Protein AF-0000000068949045 (afdb_homodimer)

Secondary structure (DSSP, 8-state):
-EEEEE--SHHHHHHHHHHHHTT--EEEEESSPPPHHHHTT--EEE--TT-HHHHHHHHHHTTEEEEEE-----HHHHHH-HHHHHIIIIIHHHHHHHHHHHHT-SEEEEEEEGGGGGGGGGGS-SS-B-TT-EEETTTTS-SSHHHHHHHHHHHHHHHHHHHH---EEEEEE-EEE--STTGGGSHHHHHHHHHHHHHHH-PPEE---GGG--SS-B-EEEHHHHHHHHHHHHH-S---S-EEEES-S--B-HHHHHHHHHHH-TT--EE-----SS-GGG-SS---SPBP-HHIIIII-------HHHHHHHHHHT-/-EEEEE--SHHHHHHHHHHHHTT--EEEEESSPPPHHHHTT--EEE--TT-HHHHHHHHHHTTEEEEEE-----HHHHHH-HHHHHIIIIIHHHHHHHHHHHHT-SEEEEEEEGGGGGGGGGGS-SS-B-TT-EEETTTTS-SSHHHHHHHHHHHHHHHHHHHH---EEEEEE-EEE--STTGGGSHHHHHHHHHHHHHHH-PPEE---GGG--SS-B-EEEHHHHHHHHHHHHH-S---S-EEEES-S--B-HHHHHHHHHHH-TT--EE-----SS-GGG-SS---SPBP-HHIIIII-------HHHHHHHHHHT-

Radius of gyration: 26.05 Å; Cα contacts (8 Å, |Δi|>4): 1440; chains: 2; bounding box: 50×79×57 Å

pLDDT: mean 96.78, std 3.3, range [78.75, 99.0]

Foldseek 3Di:
DEEEEEDLFLLSQLLQVVCVVVVGHYEYEECDDDDCVSNPPHHYDYDQLLDLVRVLVVCVVVVHQEYEYPDADDQLVCVVPVVVRLSRLQSSLVSVLVSCLVVVRPEYEYEAAPLLCLLAQVVDALDAAEPPHDDDPPSSGRPGSRSVSRVNSVVSQVVSCVPRVRHAAYEHEFAEEDDDPRQCSGLQPVLLVQQLVCLVVVPEREPQDQQNFFPDKGFYAYSSLSSVLSVLSVPFPPLPVRYFYRTQQDIDHPVRLSVLLCVVRVSHHYPNDDHDCHGHRPRRHHHSGHHDGVSSCVGSNGHGDADSNRSSVVNSVVD/DEEEEEDLFLLSQLLQVVCVVVVGHYEYEECDDDDCVSNPPHHYDYDQLLPLVRVLVVCVVVVHQEYEYPDADDQLVCVVPVVVRLSRLQSSLVSVLVSCLVVVRPEYEYEAAPLLCLLAQVVDALDAAEPPHDDDPPSSGRPGSRSVSRVNSVVSQVVSCVPRVRHAAYEHEFAEEDDDPRQCSGLQPVLLVQQLVCLVPVPEREPQDQQNFFPDKGFYAYSSLSSVLSVLSVPFPPLPVRYFYRTQQDIDHPVRLSVLLCVVRVSHHYPNDDHDCHGHRPRRHHHSGHHDGVSSCVGSNGHGDADSNRRSNVNSVVD

Nearest PDB structures (foldseek):
  7eps-assembly2_C  TM=8.590E-01  e=3.446E-23  synthetic construct
  3wmx-assembly2_D  TM=8.609E-01  e=2.380E-22  Cupriavidus necator H16
  3wmx-assembly2_B  TM=8.218E-01  e=4.354E-22  Cupriavidus necator H16
  4yrb-assembly2_C  TM=9.012E-01  e=2.191E-19  Mus musculus
  2yy7-assembly1_B  TM=8.126E-01  e=4.321E-21  Flavobacterium frigidimaris

InterPro domains:
  IPR001509 NAD-dependent epimerase/dehydratase [PF01370] (3-247)
  IPR036291 NAD(P)-binding domain superfamily [SSF51735] (1-316)

Sequence (638 aa):
MTILVTGAGLIGRLTAAQLLAQGEPVLLADVRRPDSAELGALPLALCDVTDYDALSRLVDEHGVTAIVHTAALLSTAIRKDPLAGIRVNTMGTANVLELARQRKLSRVVIASSTTVMYSAFPSLPATPIAEDFPLRVLSERPGSIYAATKLAGEHLALAYASLYDVDAVVLRYGAVLGAGRDAVTSVPGRLLATLLEAGRTGVPARLDDPILLWNGREEFIDARDCAIANIAALTAPAPRQRVYNIATGEWFSVEAFIDVVRQCYPALQTTDLRLPEGGFAGFPHVRPASSDVSAAHREIGFKASYSLLETTRHFAAMLMTILVTGAGLIGRLTAAQLLAQGEPVLLADVRRPDSAELGALPLALCDVTDYDALSRLVDEHGVTAIVHTAALLSTAIRKDPLAGIRVNTMGTANVLELARQRKLSRVVIASSTTVMYSAFPSLPATPIAEDFPLRVLSERPGSIYAATKLAGEHLALAYASLYDVDAVVLRYGAVLGAGRDAVTSVPGRLLATLLEAGRTGVPARLDDPILLWNGREEFIDARDCAIANIAALTAPAPRQRVYNIATGEWFSVEAFIDVVRQCYPALQTTDLRLPEGGFAGFPHVRPASSDVSAAHREIGFKASYSLLETTRHFAAML

Organism: Cupriavidus necator (strain ATCC 17699 / DSM 428 / KCTC 22496 / NCIMB 10442 / H16 / Stanier 337) (NCBI:txid381666)

Solvent-accessible surface area (backbone atoms only — not comparable to full-atom values): 32305 Å² total; per-residue (Å²): 111,20,37,35,28,31,19,60,48,64,49,28,44,49,32,46,51,53,38,46,74,72,70,42,51,56,37,31,27,16,76,64,79,62,56,65,84,77,45,61,88,61,49,73,43,82,41,48,54,66,37,53,68,61,46,49,51,51,38,63,77,56,44,48,38,32,37,40,42,54,50,60,54,50,60,63,56,21,74,77,36,52,66,60,24,47,43,37,31,34,45,18,43,48,37,53,52,51,47,32,52,76,68,61,34,74,30,36,40,37,65,39,42,49,57,53,50,49,43,29,23,85,79,48,66,76,47,61,43,50,74,58,41,68,36,32,64,56,89,29,34,41,83,36,68,51,25,37,28,38,46,42,36,52,42,49,43,53,30,42,27,73,77,66,67,34,47,48,35,38,38,22,35,37,44,48,36,54,63,61,84,62,22,51,61,38,58,50,8,36,42,52,48,46,50,47,49,10,32,74,69,60,46,56,26,75,43,72,55,46,44,67,31,32,25,64,39,48,49,52,26,39,37,66,40,54,19,50,42,52,53,29,54,65,65,31,89,65,53,80,82,33,57,29,41,44,45,66,55,52,65,37,33,60,65,55,49,51,52,47,50,27,73,78,22,76,73,47,43,75,39,66,78,59,72,40,90,17,8,58,69,60,36,74,45,42,54,53,51,34,54,36,41,60,64,24,36,73,39,30,68,36,73,63,81,61,50,72,54,55,44,48,52,55,47,57,71,74,107,110,19,38,35,26,31,19,62,48,62,49,27,43,48,31,45,52,53,37,45,73,72,70,42,53,54,37,33,26,16,78,64,79,63,56,66,86,76,44,61,88,59,50,74,42,81,41,48,55,66,37,52,69,62,46,51,50,52,38,63,76,56,46,45,37,31,38,40,42,53,50,61,55,50,60,63,54,22,75,75,36,52,67,60,24,47,43,38,29,34,45,19,43,48,36,52,52,51,48,32,52,75,66,61,34,74,29,36,38,37,65,39,42,49,56,52,50,50,44,27,25,86,78,48,67,77,47,60,43,52,74,60,40,68,37,32,62,55,90,29,33,40,82,38,67,52,24,37,27,40,45,42,36,50,42,48,43,53,30,41,27,71,76,64,66,32,48,47,35,37,37,22,36,38,44,48,36,54,64,62,83,59,21,51,60,38,57,50,7,35,42,52,49,46,50,49,50,12,32,74,70,61,47,57,25,76,43,71,55,47,43,66,30,31,26,65,40,48,48,53,25,40,37,66,42,55,18,50,42,53,54,29,55,66,66,32,87,64,53,81,81,32,57,31,43,46,45,66,55,52,63,36,34,59,65,55,50,51,51,46,49,28,74,79,20,76,74,47,42,74,40,65,77,59,72,39,90,17,7,58,68,60,36,76,46,44,52,53,51,36,55,36,40,61,61,24,35,72,39,32,68,37,71,62,80,59,51,72,54,55,44,47,53,54,47,57,72,73,106

Structure (mmCIF, N/CA/C/O backbone):
data_AF-0000000068949045-model_v1
#
loop_
_entity.id
_entity.type
_entity.pdbx_description
1 polymer 'NAD(P)-dependent oxidoreductase'
#
loop_
_atom_site.group_PDB
_atom_site.id
_atom_site.type_symbol
_atom_site.label_atom_id
_atom_site.label_alt_id
_atom_site.label_comp_id
_atom_site.label_asym_id
_atom_site.label_entity_id
_atom_site.label_seq_id
_atom_site.pdbx_PDB_ins_code
_atom_site.Cartn_x
_atom_site.Cartn_y
_atom_site.Cartn_z
_atom_site.occupancy
_atom_site.B_iso_or_equiv
_atom_site.auth_seq_id
_atom_site.auth_comp_id
_atom_site.auth_asym_id
_atom_site.auth_atom_id
_atom_site.pdbx_PDB_model_num
ATOM 1 N N . MET A 1 1 ? 22.25 23.25 -8.688 1 87.56 1 MET A N 1
ATOM 2 C CA . MET A 1 1 ? 21.641 22.156 -7.926 1 87.56 1 MET A CA 1
ATOM 3 C C . MET A 1 1 ? 20.328 22.625 -7.289 1 87.56 1 MET A C 1
ATOM 5 O O . MET A 1 1 ? 20.297 23.656 -6.625 1 87.56 1 MET A O 1
ATOM 9 N N . THR A 1 2 ? 19.25 22.156 -7.68 1 97.62 2 THR A N 1
ATOM 10 C CA . THR A 1 2 ? 17.922 22.625 -7.293 1 97.62 2 THR A CA 1
ATOM 11 C C . THR A 1 2 ? 17.203 21.578 -6.457 1 97.62 2 THR A C 1
ATOM 13 O O . THR A 1 2 ? 17.281 20.391 -6.742 1 97.62 2 THR A O 1
ATOM 16 N N . ILE A 1 3 ? 16.625 22.062 -5.371 1 98.81 3 ILE A N 1
ATOM 17 C CA . ILE A 1 3 ? 15.719 21.203 -4.602 1 98.81 3 ILE A CA 1
ATOM 18 C C . ILE A 1 3 ? 14.289 21.375 -5.117 1 98.81 3 ILE A C 1
ATOM 20 O O . ILE A 1 3 ? 13.758 22.484 -5.145 1 98.81 3 ILE A O 1
ATOM 24 N N . LEU A 1 4 ? 13.742 20.281 -5.605 1 98.94 4 LEU A N 1
ATOM 25 C CA . LEU A 1 4 ? 12.352 20.297 -6.051 1 98.94 4 LEU A CA 1
ATOM 26 C C . LEU A 1 4 ? 11.406 19.969 -4.898 1 98.94 4 LEU A C 1
ATOM 28 O O . LEU A 1 4 ? 11.609 18.969 -4.195 1 98.94 4 LEU A O 1
ATOM 32 N N . VAL A 1 5 ? 10.422 20.781 -4.648 1 98.94 5 VAL A N 1
ATOM 33 C CA . VAL A 1 5 ? 9.336 20.516 -3.709 1 98.94 5 VAL A CA 1
ATOM 34 C C . VAL A 1 5 ? 8.031 20.297 -4.473 1 98.94 5 VAL A C 1
ATOM 36 O O . VAL A 1 5 ? 7.516 21.219 -5.109 1 98.94 5 VAL A O 1
ATOM 39 N N . THR A 1 6 ? 7.543 19.078 -4.43 1 98.94 6 THR A N 1
ATOM 40 C CA . THR A 1 6 ? 6.266 18.844 -5.094 1 98.94 6 THR A CA 1
ATOM 41 C C . THR A 1 6 ? 5.102 19.156 -4.16 1 98.94 6 THR A C 1
ATOM 43 O O . THR A 1 6 ? 5.172 18.875 -2.961 1 98.94 6 THR A O 1
ATOM 46 N N . GLY A 1 7 ? 4 19.688 -4.676 1 98.19 7 GLY A N 1
ATOM 47 C CA . GLY A 1 7 ? 2.895 20.203 -3.887 1 98.19 7 GLY A CA 1
ATOM 48 C C . GLY A 1 7 ? 3.119 21.609 -3.391 1 98.19 7 GLY A C 1
ATOM 49 O O . GLY A 1 7 ? 4.02 21.859 -2.584 1 98.19 7 GLY A O 1
ATOM 50 N N . ALA A 1 8 ? 2.332 22.531 -3.9 1 97.5 8 ALA A N 1
ATOM 51 C CA . ALA A 1 8 ? 2.428 23.922 -3.455 1 97.5 8 ALA A CA 1
ATOM 52 C C . ALA A 1 8 ? 1.325 24.25 -2.453 1 97.5 8 ALA A C 1
ATOM 54 O O . ALA A 1 8 ? 0.764 25.344 -2.48 1 97.5 8 ALA A O 1
ATOM 55 N N . GLY A 1 9 ? 0.975 23.203 -1.681 1 95.19 9 GLY A N 1
ATOM 56 C CA . GLY A 1 9 ? 0.13 23.438 -0.521 1 95.19 9 GLY A CA 1
ATOM 57 C C . GLY A 1 9 ? 0.872 24.078 0.64 1 95.19 9 GLY A C 1
ATOM 58 O O . GLY A 1 9 ? 1.981 24.578 0.469 1 95.19 9 GLY A O 1
ATOM 59 N N . LEU A 1 10 ? 0.299 24.047 1.796 1 94.25 10 LEU A N 1
ATOM 60 C CA . LEU A 1 10 ? 0.798 24.734 2.982 1 94.25 10 LEU A CA 1
ATOM 61 C C . LEU A 1 10 ? 2.217 24.281 3.316 1 94.25 10 LEU A C 1
ATOM 63 O O . LEU A 1 10 ? 3.133 25.109 3.395 1 94.25 10 LEU A O 1
ATOM 67 N N . ILE A 1 11 ? 2.428 22.969 3.473 1 97.44 11 ILE A N 1
ATOM 68 C CA . ILE A 1 11 ? 3.717 22.438 3.91 1 97.44 11 ILE A CA 1
ATOM 69 C C . ILE A 1 11 ? 4.758 22.641 2.812 1 97.44 11 ILE A C 1
ATOM 71 O O . ILE A 1 11 ? 5.91 22.984 3.094 1 97.44 11 ILE A O 1
ATOM 75 N N . GLY A 1 12 ? 4.355 22.438 1.539 1 98 12 GLY A N 1
ATOM 76 C CA . GLY A 1 12 ? 5.27 22.656 0.431 1 98 12 GLY A CA 1
ATOM 77 C C . GLY A 1 12 ? 5.762 24.094 0.331 1 98 12 GLY A C 1
ATOM 78 O O . GLY A 1 12 ? 6.965 24.328 0.187 1 98 12 GLY A O 1
ATOM 79 N N . ARG A 1 13 ? 4.898 25.031 0.433 1 97.38 13 ARG A N 1
ATOM 80 C CA . ARG A 1 13 ? 5.266 26.438 0.338 1 97.38 13 ARG A CA 1
ATOM 81 C C . ARG A 1 13 ? 6.145 26.859 1.513 1 97.38 13 ARG A C 1
ATOM 83 O O . ARG A 1 13 ? 7.113 27.594 1.337 1 97.38 13 ARG A O 1
ATOM 90 N N . LEU A 1 14 ? 5.797 26.375 2.697 1 96.88 14 LEU A N 1
ATOM 91 C CA . LEU A 1 14 ? 6.602 26.703 3.871 1 96.88 14 LEU A CA 1
ATOM 92 C C . LEU A 1 14 ? 8.008 26.125 3.746 1 96.88 14 LEU A C 1
ATOM 94 O O . LEU A 1 14 ? 8.984 26.766 4.129 1 96.88 14 LEU A O 1
ATOM 98 N N . THR A 1 15 ? 8.109 24.891 3.223 1 98.62 15 THR A N 1
ATOM 99 C CA . THR A 1 15 ? 9.406 24.25 3.004 1 98.62 15 THR A CA 1
ATOM 100 C C . THR A 1 15 ? 10.234 25.031 1.99 1 98.62 15 THR A C 1
ATOM 102 O O . THR A 1 15 ? 11.398 25.328 2.236 1 98.62 15 THR A O 1
ATOM 105 N N . ALA A 1 16 ? 9.594 25.406 0.881 1 98.69 16 ALA A N 1
ATOM 106 C CA . ALA A 1 16 ? 10.273 26.156 -0.175 1 98.69 16 ALA A CA 1
ATOM 107 C C . ALA A 1 16 ? 10.727 27.531 0.324 1 98.69 16 ALA A C 1
ATOM 109 O O . ALA A 1 16 ? 11.828 27.984 0.005 1 98.69 16 ALA A O 1
ATOM 110 N N . ALA A 1 17 ? 9.891 28.203 1.064 1 97.69 17 ALA A N 1
ATOM 111 C CA . ALA A 1 17 ? 10.219 29.531 1.594 1 97.69 17 ALA A CA 1
ATOM 112 C C . ALA A 1 17 ? 11.438 29.469 2.508 1 97.69 17 ALA A C 1
ATOM 114 O O . ALA A 1 17 ? 12.305 30.344 2.459 1 97.69 17 ALA A O 1
ATOM 115 N N . GLN A 1 18 ? 11.438 28.453 3.342 1 97.38 18 GLN A N 1
ATOM 116 C CA . GLN A 1 18 ? 12.562 28.297 4.258 1 97.38 18 GLN A CA 1
ATOM 117 C C . GLN A 1 18 ? 13.852 28.016 3.496 1 97.38 18 GLN A C 1
ATOM 119 O O . GLN A 1 18 ? 14.914 28.531 3.844 1 97.38 18 GLN A O 1
ATOM 124 N N . LEU A 1 19 ? 13.805 27.172 2.49 1 98.12 19 LEU A N 1
ATOM 125 C CA . LEU A 1 19 ? 14.961 26.875 1.656 1 98.12 19 LEU A CA 1
ATOM 126 C C . LEU A 1 19 ? 15.469 28.125 0.957 1 98.12 19 LEU A C 1
ATOM 128 O O . LEU A 1 19 ? 16.672 28.406 0.945 1 98.12 19 LEU A O 1
ATOM 132 N N . LEU A 1 20 ? 14.562 28.844 0.423 1 97.38 20 LEU A N 1
ATOM 133 C CA . LEU A 1 20 ? 14.906 30.094 -0.262 1 97.38 20 LEU A CA 1
ATOM 134 C C . LEU A 1 20 ? 15.594 31.062 0.691 1 97.38 20 LEU A C 1
ATOM 136 O O . LEU A 1 20 ? 16.578 31.719 0.322 1 97.38 20 LEU A O 1
ATOM 140 N N . ALA A 1 21 ? 15.078 31.141 1.896 1 96.69 21 ALA A N 1
ATOM 141 C CA . ALA A 1 21 ? 15.641 32.031 2.914 1 96.69 21 ALA A CA 1
ATOM 142 C C . ALA A 1 21 ? 17.062 31.625 3.273 1 96.69 21 ALA A C 1
ATOM 144 O O . ALA A 1 21 ? 17.891 32.469 3.662 1 96.69 21 ALA A O 1
ATOM 145 N N . GLN A 1 22 ? 17.391 30.359 3.104 1 96.12 22 GLN A N 1
ATOM 146 C CA . GLN A 1 22 ? 18.719 29.844 3.396 1 96.12 22 GLN A CA 1
ATOM 147 C C . GLN A 1 22 ? 19.625 29.953 2.186 1 96.12 22 GLN A C 1
ATOM 149 O O . GLN A 1 22 ? 20.781 29.516 2.229 1 96.12 22 GLN A O 1
ATOM 154 N N . GLY A 1 23 ? 19.141 30.453 1.109 1 96.44 23 GLY A N 1
ATOM 155 C CA . GLY A 1 23 ? 19.938 30.656 -0.09 1 96.44 23 GLY A CA 1
ATOM 156 C C . GLY A 1 23 ? 20.031 29.422 -0.963 1 96.44 23 GLY A C 1
ATOM 157 O O . GLY A 1 23 ? 20.891 29.344 -1.845 1 96.44 23 GLY A O 1
ATOM 158 N N . GLU A 1 24 ? 19.172 28.438 -0.69 1 96.62 24 GLU A N 1
ATOM 159 C CA . GLU A 1 24 ? 19.172 27.219 -1.483 1 96.62 24 GLU A CA 1
ATOM 160 C C . GLU A 1 24 ? 18.312 27.359 -2.738 1 96.62 24 GLU A C 1
ATOM 162 O O . GLU A 1 24 ? 17.203 27.906 -2.678 1 96.62 24 GLU A O 1
ATOM 167 N N . PRO A 1 25 ? 18.828 26.984 -3.885 1 97.69 25 PRO A N 1
ATOM 168 C CA . PRO A 1 25 ? 17.969 26.953 -5.066 1 97.69 25 PRO A CA 1
ATOM 169 C C . PRO A 1 25 ? 16.781 26 -4.906 1 97.69 25 PRO A C 1
ATOM 171 O O . PRO A 1 25 ? 16.969 24.828 -4.57 1 97.69 25 PRO A O 1
ATOM 174 N N . VAL A 1 26 ? 15.57 26.516 -5.09 1 98.5 26 VAL A N 1
ATOM 175 C CA . VAL A 1 26 ? 14.367 25.719 -4.852 1 98.5 26 VAL A CA 1
ATOM 176 C C . VAL A 1 26 ? 13.352 25.969 -5.961 1 98.5 26 VAL A C 1
ATOM 178 O O . VAL A 1 26 ? 13.328 27.047 -6.555 1 98.5 26 VAL A O 1
ATOM 181 N N . LEU A 1 27 ? 12.578 24.953 -6.297 1 98.75 27 LEU A N 1
ATOM 182 C CA . LEU A 1 27 ? 11.484 25 -7.258 1 98.75 27 LEU A CA 1
ATOM 183 C C . LEU A 1 27 ? 10.266 24.25 -6.734 1 98.75 27 LEU A C 1
ATOM 185 O O . LEU A 1 27 ? 10.367 23.078 -6.348 1 98.75 27 LEU A O 1
ATOM 189 N N . LEU A 1 28 ? 9.125 24.953 -6.715 1 98.62 28 LEU A N 1
ATOM 190 C CA . LEU A 1 28 ? 7.859 24.297 -6.418 1 98.62 28 LEU A CA 1
ATOM 191 C C . LEU A 1 28 ? 7.254 23.688 -7.676 1 98.62 28 LEU A C 1
ATOM 193 O O . LEU A 1 28 ? 7.41 24.234 -8.773 1 98.62 28 LEU A O 1
ATOM 197 N N . ALA A 1 29 ? 6.582 22.562 -7.543 1 98.81 29 ALA A N 1
ATOM 198 C CA . ALA A 1 29 ? 5.793 21.969 -8.625 1 98.81 29 ALA A CA 1
ATOM 199 C C . ALA A 1 29 ? 4.387 21.625 -8.148 1 98.81 29 ALA A C 1
ATOM 201 O O . ALA A 1 29 ? 4.219 21.016 -7.086 1 98.81 29 ALA A O 1
ATOM 202 N N . ASP A 1 30 ? 3.402 22 -8.883 1 98.44 30 ASP A N 1
ATOM 203 C CA . ASP A 1 30 ? 2.006 21.719 -8.57 1 98.44 30 ASP A CA 1
ATOM 204 C C . ASP A 1 30 ? 1.147 21.719 -9.828 1 98.44 30 ASP A C 1
ATOM 206 O O . ASP A 1 30 ? 1.558 22.25 -10.867 1 98.44 30 ASP A O 1
ATOM 210 N N . VAL A 1 31 ? 0.001 21.078 -9.727 1 98.06 31 VAL A N 1
ATOM 211 C CA . VAL A 1 31 ? -0.915 21.031 -10.859 1 98.06 31 VAL A CA 1
ATOM 212 C C . VAL A 1 31 ? -1.633 22.375 -11 1 98.06 31 VAL A C 1
ATOM 214 O O . VAL A 1 31 ? -2.135 22.703 -12.07 1 98.06 31 VAL A O 1
ATOM 217 N N . ARG A 1 32 ? -1.667 23.141 -9.914 1 95.44 32 ARG A N 1
ATOM 218 C CA . ARG A 1 32 ? -2.312 24.438 -9.898 1 95.44 32 ARG A CA 1
ATOM 219 C C . ARG A 1 32 ? -1.367 25.516 -9.359 1 95.44 32 ARG A C 1
ATOM 221 O O . ARG A 1 32 ? -0.473 25.219 -8.562 1 95.44 32 ARG A O 1
ATOM 228 N N . ARG A 1 33 ? -1.562 26.688 -9.742 1 93.88 33 ARG A N 1
ATOM 229 C CA . ARG A 1 33 ? -0.833 27.844 -9.203 1 93.88 33 ARG A CA 1
ATOM 230 C C . ARG A 1 33 ? -1.588 28.469 -8.039 1 93.88 33 ARG A C 1
ATOM 232 O O . ARG A 1 33 ? -2.727 28.922 -8.203 1 93.88 33 ARG A O 1
ATOM 239 N N . PRO A 1 34 ? -0.942 28.422 -6.867 1 92.44 34 PRO A N 1
ATOM 240 C CA . PRO A 1 34 ? -1.596 29.125 -5.762 1 92.44 34 PRO A CA 1
ATOM 241 C C . PRO A 1 34 ? -1.806 30.609 -6.051 1 92.44 34 PRO A C 1
ATOM 243 O O . PRO A 1 34 ? -1.223 31.156 -6.996 1 92.44 34 PRO A O 1
ATOM 246 N N . ASP A 1 35 ? -2.662 31.234 -5.254 1 91.19 35 ASP A N 1
ATOM 247 C CA . ASP A 1 35 ? -2.857 32.688 -5.379 1 91.19 35 ASP A CA 1
ATOM 248 C C . ASP A 1 35 ? -1.551 33.438 -5.145 1 91.19 35 ASP A C 1
ATOM 250 O O . ASP A 1 35 ? -0.704 33 -4.363 1 91.19 35 ASP A O 1
ATOM 254 N N . SER A 1 36 ? -1.462 34.562 -5.777 1 90.69 36 SER A N 1
ATOM 255 C CA . SER A 1 36 ? -0.237 35.344 -5.742 1 90.69 36 SER A CA 1
ATOM 256 C C . SER A 1 36 ? 0.16 35.688 -4.309 1 90.69 36 SER A C 1
ATOM 258 O O . SER A 1 36 ? 1.348 35.75 -3.982 1 90.69 36 SER A O 1
ATOM 260 N N . ALA A 1 37 ? -0.776 35.906 -3.504 1 87.62 37 ALA A N 1
ATOM 261 C CA . ALA A 1 37 ? -0.505 36.281 -2.117 1 87.62 37 ALA A CA 1
ATOM 262 C C . ALA A 1 37 ? 0.126 35.125 -1.354 1 87.62 37 ALA A C 1
ATOM 264 O O . ALA A 1 37 ? 0.992 35.344 -0.5 1 87.62 37 ALA A O 1
ATOM 265 N N . GLU A 1 38 ? -0.244 33.938 -1.687 1 88 38 GLU A N 1
ATOM 266 C CA . GLU A 1 38 ? 0.274 32.719 -1.03 1 88 38 GLU A CA 1
ATOM 267 C C . GLU A 1 38 ? 1.616 32.312 -1.624 1 88 38 GLU A C 1
ATOM 269 O O . GLU A 1 38 ? 2.518 31.891 -0.897 1 88 38 GLU A O 1
ATOM 274 N N . LEU A 1 39 ? 1.709 32.438 -2.889 1 93.31 39 LEU A N 1
ATOM 275 C CA . LEU A 1 39 ? 2.908 32 -3.594 1 93.31 39 LEU A CA 1
ATOM 276 C C . LEU A 1 39 ? 4.062 32.969 -3.357 1 93.31 39 LEU A C 1
ATOM 278 O O . LEU A 1 39 ? 5.215 32.531 -3.242 1 93.31 39 LEU A O 1
ATOM 282 N N . GLY A 1 40 ? 3.783 34.219 -3.373 1 93.12 40 GLY A N 1
ATOM 283 C CA . GLY A 1 40 ? 4.828 35.219 -3.236 1 93.12 40 GLY A CA 1
ATOM 284 C C . GLY A 1 40 ? 5.883 35.156 -4.32 1 93.12 40 GLY A C 1
ATOM 285 O O . GLY A 1 40 ? 5.559 35.094 -5.508 1 93.12 40 GLY A O 1
ATOM 286 N N . ALA A 1 41 ? 7.18 35.125 -3.887 1 94.19 41 ALA A N 1
ATOM 287 C CA . ALA A 1 41 ? 8.297 35.125 -4.824 1 94.19 41 ALA A CA 1
ATOM 288 C C . ALA A 1 41 ? 8.789 33.719 -5.102 1 94.19 41 ALA A C 1
ATOM 290 O O . ALA A 1 41 ? 9.797 33.531 -5.789 1 94.19 41 ALA A O 1
ATOM 291 N N . LEU A 1 42 ? 8.125 32.719 -4.625 1 97.38 42 LEU A N 1
ATOM 292 C CA . LEU A 1 42 ? 8.578 31.344 -4.773 1 97.38 42 LEU A CA 1
ATOM 293 C C . LEU A 1 42 ? 8.477 30.891 -6.227 1 97.38 42 LEU A C 1
ATOM 295 O O . LEU A 1 42 ? 7.457 31.109 -6.883 1 97.38 42 LEU A O 1
ATOM 299 N N . PRO A 1 43 ? 9.516 30.359 -6.762 1 97.69 43 PRO A N 1
ATOM 300 C CA . PRO A 1 43 ? 9.438 29.812 -8.117 1 97.69 43 PRO A CA 1
ATOM 301 C C . PRO A 1 43 ? 8.531 28.578 -8.211 1 97.69 43 PRO A C 1
ATOM 303 O O . PRO A 1 43 ? 8.586 27.719 -7.34 1 97.69 43 PRO A O 1
ATOM 306 N N . LEU A 1 44 ? 7.68 28.562 -9.258 1 98.19 44 LEU A N 1
ATOM 307 C CA . LEU A 1 44 ? 6.719 27.484 -9.406 1 98.19 44 LEU A CA 1
ATOM 308 C C . LEU A 1 44 ? 6.664 27 -10.852 1 98.19 44 LEU A C 1
ATOM 310 O O . LEU A 1 44 ? 6.656 27.812 -11.781 1 98.19 44 LEU A O 1
ATOM 314 N N . ALA A 1 45 ? 6.676 25.703 -11.016 1 98.44 45 ALA A N 1
ATOM 315 C CA . ALA A 1 45 ? 6.383 25.062 -12.289 1 98.44 45 ALA A CA 1
ATOM 316 C C . ALA A 1 45 ? 5.082 24.266 -12.219 1 98.44 45 ALA A C 1
ATOM 318 O O . ALA A 1 45 ? 4.809 23.594 -11.211 1 98.44 45 ALA A O 1
ATOM 319 N N . LEU A 1 46 ? 4.316 24.391 -13.234 1 98.5 46 LEU A N 1
ATOM 320 C CA . LEU A 1 46 ? 3.125 23.547 -13.328 1 98.5 46 LEU A CA 1
ATOM 321 C C . LEU A 1 46 ? 3.49 22.125 -13.75 1 98.5 46 LEU A C 1
ATOM 323 O O . LEU A 1 46 ? 4.062 21.922 -14.82 1 98.5 46 LEU A O 1
ATOM 327 N N . CYS A 1 47 ? 3.133 21.156 -12.867 1 98.69 47 CYS A N 1
ATOM 328 C CA . CYS A 1 47 ? 3.488 19.766 -13.141 1 98.69 47 CYS A CA 1
ATOM 329 C C . CYS A 1 47 ? 2.611 18.812 -12.336 1 98.69 47 CYS A C 1
ATOM 331 O O . CYS A 1 47 ? 2.402 19.016 -11.141 1 98.69 47 CYS A O 1
ATOM 333 N N . ASP A 1 48 ? 2.064 17.859 -13.008 1 98.75 48 ASP A N 1
ATOM 334 C CA . ASP A 1 48 ? 1.346 16.766 -12.375 1 98.75 48 ASP A CA 1
ATOM 335 C C . ASP A 1 48 ? 2.297 15.625 -12.016 1 98.75 48 ASP A C 1
ATOM 337 O O . ASP A 1 48 ? 2.889 14.992 -12.898 1 98.75 48 ASP A O 1
ATOM 341 N N . VAL A 1 49 ? 2.396 15.32 -10.734 1 98.75 49 VAL A N 1
ATOM 342 C CA . VAL A 1 49 ? 3.367 14.328 -10.281 1 98.75 49 VAL A CA 1
ATOM 343 C C . VAL A 1 49 ? 2.99 12.953 -10.812 1 98.75 49 VAL A C 1
ATOM 345 O O . VAL A 1 49 ? 3.811 12.031 -10.812 1 98.75 49 VAL A O 1
ATOM 348 N N . THR A 1 50 ? 1.701 12.758 -11.289 1 98.62 50 THR A N 1
ATOM 349 C CA . THR A 1 50 ? 1.285 11.469 -11.828 1 98.62 50 THR A CA 1
ATOM 350 C C . THR A 1 50 ? 1.722 11.328 -13.281 1 98.62 50 THR A C 1
ATOM 352 O O . THR A 1 50 ? 1.566 10.258 -13.883 1 98.62 50 THR A O 1
ATOM 355 N N . ASP A 1 51 ? 2.234 12.391 -13.859 1 98.62 51 ASP A N 1
ATOM 356 C CA . ASP A 1 51 ? 2.814 12.375 -15.203 1 98.62 51 ASP A CA 1
ATOM 357 C C . ASP A 1 51 ? 4.328 12.195 -15.141 1 98.62 51 ASP A C 1
ATOM 359 O O . ASP A 1 51 ? 5.074 13.172 -15.07 1 98.62 51 ASP A O 1
ATOM 363 N N . TYR A 1 52 ? 4.762 11.008 -15.281 1 98.62 52 TYR A N 1
ATOM 364 C CA . TYR A 1 52 ? 6.172 10.68 -15.117 1 98.62 52 TYR A CA 1
ATOM 365 C C . TYR A 1 52 ? 7.035 11.445 -16.109 1 98.62 52 TYR A C 1
ATOM 367 O O . TYR A 1 52 ? 8.109 11.938 -15.758 1 98.62 52 TYR A O 1
ATOM 375 N N . ASP A 1 53 ? 6.613 11.523 -17.328 1 98.62 53 ASP A N 1
ATOM 376 C CA . ASP A 1 53 ? 7.402 12.18 -18.359 1 98.62 53 ASP A CA 1
ATOM 377 C C . ASP A 1 53 ? 7.555 13.672 -18.078 1 98.62 53 ASP A C 1
ATOM 379 O O . ASP A 1 53 ? 8.641 14.227 -18.234 1 98.62 53 ASP A O 1
ATOM 383 N N . ALA A 1 54 ? 6.484 14.305 -17.672 1 98.69 54 ALA A N 1
ATOM 384 C CA . ALA A 1 54 ? 6.539 15.727 -17.328 1 98.69 54 ALA A CA 1
ATOM 385 C C . ALA A 1 54 ? 7.457 15.969 -16.141 1 98.69 54 ALA A C 1
ATOM 387 O O . ALA A 1 54 ? 8.242 16.922 -16.141 1 98.69 54 ALA A O 1
ATOM 388 N N . LEU A 1 55 ? 7.336 15.109 -15.156 1 98.69 55 LEU A N 1
ATOM 389 C CA . LEU A 1 55 ? 8.164 15.227 -13.961 1 98.69 55 LEU A CA 1
ATOM 390 C C . LEU A 1 55 ? 9.641 15.023 -14.305 1 98.69 55 LEU A C 1
ATOM 392 O O . LEU A 1 55 ? 10.5 15.734 -13.789 1 98.69 55 LEU A O 1
ATOM 396 N N . SER A 1 56 ? 9.922 14.07 -15.141 1 98.56 56 SER A N 1
ATOM 397 C CA . SER A 1 56 ? 11.281 13.781 -15.594 1 98.56 56 SER A CA 1
ATOM 398 C C . SER A 1 56 ? 11.883 14.969 -16.328 1 98.56 56 SER A C 1
ATOM 400 O O . SER A 1 56 ? 13.039 15.336 -16.078 1 98.56 56 SER A O 1
ATOM 402 N N . ARG A 1 57 ? 11.117 15.547 -17.203 1 98.56 57 ARG A N 1
ATOM 403 C CA . ARG A 1 57 ? 11.578 16.719 -17.953 1 98.56 57 ARG A CA 1
ATOM 404 C C . ARG A 1 57 ? 11.898 17.875 -17 1 98.56 57 ARG A C 1
ATOM 406 O O . ARG A 1 57 ? 12.906 18.562 -17.156 1 98.56 57 ARG A O 1
ATOM 413 N N . LEU A 1 58 ? 11.047 18.062 -16.031 1 98.56 58 LEU A N 1
ATOM 414 C CA . LEU A 1 58 ? 11.227 19.125 -15.062 1 98.56 58 LEU A CA 1
ATOM 415 C C . LEU A 1 58 ? 12.531 18.938 -14.289 1 98.56 58 LEU A C 1
ATOM 417 O O . LEU A 1 58 ? 13.273 19.891 -14.078 1 98.56 58 LEU A O 1
ATOM 421 N N . VAL A 1 59 ? 12.828 17.734 -13.828 1 98.56 59 VAL A N 1
ATOM 422 C CA . VAL A 1 59 ? 14.016 17.391 -13.055 1 98.56 59 VAL A CA 1
ATOM 423 C C . VAL A 1 59 ? 15.266 17.656 -13.898 1 98.56 59 VAL A C 1
ATOM 425 O O . VAL A 1 59 ? 16.234 18.25 -13.414 1 98.56 59 VAL A O 1
ATOM 428 N N . ASP A 1 60 ? 15.211 17.281 -15.172 1 98.38 60 ASP A N 1
ATOM 429 C CA . ASP A 1 60 ? 16.359 17.453 -16.062 1 98.38 60 ASP A CA 1
ATOM 430 C C . ASP A 1 60 ? 16.578 18.938 -16.391 1 98.38 60 ASP A C 1
ATOM 432 O O . ASP A 1 60 ? 17.719 19.422 -16.344 1 98.38 60 ASP A O 1
ATOM 436 N N . GLU A 1 61 ? 15.562 19.625 -16.688 1 98.19 61 GLU A N 1
ATOM 437 C CA . GLU A 1 61 ? 15.641 21.031 -17.109 1 98.19 61 GLU A CA 1
ATOM 438 C C . GLU A 1 61 ? 16.188 21.922 -16 1 98.19 61 GLU A C 1
ATOM 440 O O . GLU A 1 61 ? 16.875 22.906 -16.266 1 98.19 61 GLU A O 1
ATOM 445 N N . HIS A 1 62 ? 15.938 21.578 -14.781 1 98.25 62 HIS A N 1
ATOM 446 C CA . HIS A 1 62 ? 16.297 22.469 -13.68 1 98.25 62 HIS A CA 1
ATOM 447 C C . HIS A 1 62 ? 17.469 21.922 -12.883 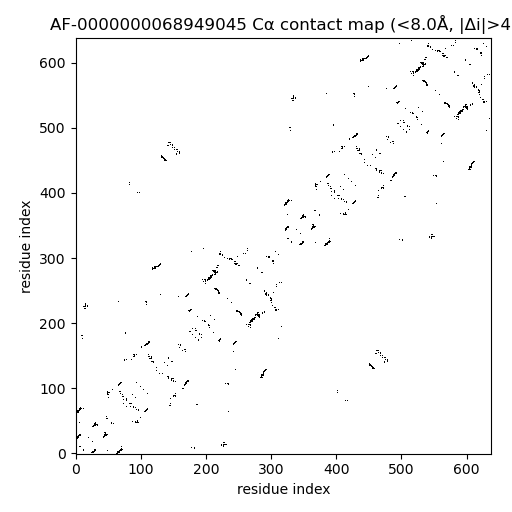1 98.25 62 HIS A C 1
ATOM 449 O O . HIS A 1 62 ? 17.828 22.484 -11.844 1 98.25 62 HIS A O 1
ATOM 455 N N . GLY A 1 63 ? 18 20.781 -13.312 1 98.19 63 GLY A N 1
ATOM 456 C CA . GLY A 1 63 ? 19.141 20.203 -12.609 1 98.19 63 GLY A CA 1
ATOM 457 C C . GLY A 1 63 ? 18.828 19.844 -11.172 1 98.19 63 GLY A C 1
ATOM 458 O O . GLY A 1 63 ? 19.578 20.188 -10.258 1 98.19 63 GLY A O 1
ATOM 459 N N . VAL A 1 64 ? 17.688 19.203 -10.93 1 98.69 64 VAL A N 1
ATOM 460 C CA . VAL A 1 64 ? 17.219 18.812 -9.594 1 98.69 64 VAL A CA 1
ATOM 461 C C . VAL A 1 64 ? 18.141 17.75 -9.016 1 98.69 64 VAL A C 1
ATOM 463 O O . VAL A 1 64 ? 18.469 16.766 -9.695 1 98.69 64 VAL A O 1
ATOM 466 N N . THR A 1 65 ? 18.5 17.938 -7.785 1 98.25 65 THR A N 1
ATOM 467 C CA . THR A 1 65 ? 19.406 16.969 -7.164 1 98.25 65 THR A CA 1
ATOM 468 C C . THR A 1 65 ? 18.734 16.297 -5.969 1 98.25 65 THR A C 1
ATOM 470 O O . THR A 1 65 ? 19.203 15.266 -5.484 1 98.25 65 THR A O 1
ATOM 473 N N . ALA A 1 66 ? 17.672 16.875 -5.426 1 98.75 66 ALA A N 1
ATOM 474 C CA . ALA A 1 66 ? 16.906 16.328 -4.312 1 98.75 66 ALA A CA 1
ATOM 475 C C . ALA A 1 66 ? 15.43 16.719 -4.418 1 98.75 66 ALA A C 1
ATOM 477 O O . ALA A 1 66 ? 15.094 17.719 -5.066 1 98.75 66 ALA A O 1
ATOM 478 N N . ILE A 1 67 ? 14.555 15.906 -3.859 1 98.94 67 ILE A N 1
ATOM 479 C CA . ILE A 1 67 ? 13.117 16.188 -3.926 1 98.94 67 ILE A CA 1
ATOM 480 C C . ILE A 1 67 ? 12.516 16.094 -2.527 1 98.94 67 ILE A C 1
ATOM 482 O O . ILE A 1 67 ? 12.82 15.18 -1.765 1 98.94 67 ILE A O 1
ATOM 486 N N . VAL A 1 68 ? 11.773 17.062 -2.131 1 98.94 68 VAL A N 1
ATOM 487 C CA . VAL A 1 68 ? 10.82 17 -1.03 1 98.94 68 VAL A CA 1
ATOM 488 C C . VAL A 1 68 ? 9.406 16.812 -1.583 1 98.94 68 VAL A C 1
ATOM 490 O O . VAL A 1 68 ? 8.844 17.719 -2.191 1 98.94 68 VAL A O 1
ATOM 493 N N . HIS A 1 69 ? 8.859 15.648 -1.344 1 99 69 HIS A N 1
ATOM 494 C CA . HIS A 1 69 ? 7.59 15.258 -1.947 1 99 69 HIS A CA 1
ATOM 495 C C . HIS A 1 69 ? 6.438 15.445 -0.968 1 99 69 HIS A C 1
ATOM 497 O O . HIS A 1 69 ? 6.121 14.539 -0.191 1 99 69 HIS A O 1
ATOM 503 N N . THR A 1 70 ? 5.715 16.562 -1.107 1 98.75 70 THR A N 1
ATOM 504 C CA . THR A 1 70 ? 4.574 16.828 -0.239 1 98.75 70 THR A CA 1
ATOM 505 C C . THR A 1 70 ? 3.268 16.781 -1.027 1 98.75 70 THR A C 1
ATOM 507 O O . THR A 1 70 ? 2.182 16.828 -0.446 1 98.75 70 THR A O 1
ATOM 510 N N . ALA A 1 71 ? 3.309 16.609 -2.336 1 98.69 71 ALA A N 1
ATOM 511 C CA . ALA A 1 71 ? 2.1 16.547 -3.152 1 98.69 71 ALA A CA 1
ATOM 512 C C . ALA A 1 71 ? 1.235 15.352 -2.744 1 98.69 71 ALA A C 1
ATOM 514 O O . ALA A 1 71 ? 1.716 14.219 -2.689 1 98.69 71 ALA A O 1
ATOM 515 N N . ALA A 1 72 ? 0.063 15.609 -2.439 1 98.12 72 ALA A N 1
ATOM 516 C CA . ALA A 1 72 ? -0.904 14.586 -2.068 1 98.12 72 ALA A CA 1
ATOM 517 C C . ALA A 1 72 ? -2.318 15.148 -2.02 1 98.12 72 ALA A C 1
ATOM 519 O O . ALA A 1 72 ? -2.504 16.359 -1.847 1 98.12 72 ALA A O 1
ATOM 520 N N . LEU A 1 73 ? -3.256 14.305 -2.271 1 97.44 73 LEU A N 1
ATOM 521 C CA . LEU A 1 73 ? -4.625 14.625 -1.892 1 97.44 73 LEU A CA 1
ATOM 522 C C . LEU A 1 73 ? -4.926 14.133 -0.479 1 97.44 73 LEU A C 1
ATOM 524 O O . LEU A 1 73 ? -4.527 13.031 -0.104 1 97.44 73 LEU A O 1
ATOM 528 N N . LEU A 1 74 ? -5.543 14.992 0.284 1 94.81 74 LEU A N 1
ATOM 529 C CA . LEU A 1 74 ? -5.855 14.664 1.671 1 94.81 74 LEU A CA 1
ATOM 530 C C . LEU A 1 74 ? -7.188 13.93 1.771 1 94.81 74 LEU A C 1
ATOM 532 O O . LEU A 1 74 ? -7.848 13.695 0.756 1 94.81 74 LEU A O 1
ATOM 536 N N . SER A 1 75 ? -7.551 13.508 3.004 1 92.38 75 SER A N 1
ATOM 537 C CA . SER A 1 75 ? -8.734 12.688 3.258 1 92.38 75 SER A CA 1
ATOM 538 C C . SER A 1 75 ? -9.992 13.359 2.725 1 92.38 75 SER A C 1
ATOM 540 O O . SER A 1 75 ? -10.859 12.688 2.152 1 92.38 75 SER A O 1
ATOM 542 N N . THR A 1 76 ? -10.109 14.648 2.865 1 90.31 76 THR A N 1
ATOM 543 C CA . THR A 1 76 ? -11.305 15.383 2.457 1 90.31 76 THR A CA 1
ATOM 544 C C . THR A 1 76 ? -11.5 15.289 0.946 1 90.31 76 THR A C 1
ATOM 546 O O . THR A 1 76 ? -12.617 15.07 0.474 1 90.31 76 THR A O 1
ATOM 549 N N . ALA A 1 77 ? -10.43 15.453 0.211 1 93.81 77 ALA A N 1
ATOM 550 C CA . ALA A 1 77 ? -10.492 15.359 -1.245 1 93.81 77 ALA A CA 1
ATOM 551 C C . ALA A 1 77 ? -10.719 13.914 -1.689 1 93.81 77 ALA A C 1
ATOM 553 O O . ALA A 1 77 ? -11.453 13.664 -2.645 1 93.81 77 ALA A O 1
ATOM 554 N N . ILE A 1 78 ? -10.164 12.969 -1.013 1 96.5 78 ILE A N 1
ATOM 555 C CA . ILE A 1 78 ? -10.234 11.555 -1.378 1 96.5 78 ILE A CA 1
ATOM 556 C C . ILE A 1 78 ? -11.656 11.039 -1.167 1 96.5 78 ILE A C 1
ATOM 558 O O . ILE A 1 78 ? -12.148 10.211 -1.938 1 96.5 78 ILE A O 1
ATOM 562 N N . ARG A 1 79 ? -12.336 11.539 -0.166 1 92.56 79 ARG A N 1
ATOM 563 C CA . ARG A 1 79 ? -13.719 11.148 0.067 1 92.56 79 ARG A CA 1
ATOM 564 C C . ARG A 1 79 ? -14.602 11.523 -1.121 1 92.56 79 ARG A C 1
ATOM 566 O O . ARG A 1 79 ? -15.562 10.82 -1.432 1 92.56 79 ARG A O 1
ATOM 573 N N . LYS A 1 80 ? -14.188 12.625 -1.808 1 95.62 80 LYS A N 1
ATOM 574 C CA . LYS A 1 80 ? -14.945 13.086 -2.965 1 95.62 80 LYS A CA 1
ATOM 575 C C . LYS A 1 80 ? -14.57 12.305 -4.219 1 95.62 80 LYS A C 1
ATOM 577 O O . LYS A 1 80 ? -15.414 12.039 -5.074 1 95.62 80 LYS A O 1
ATOM 582 N N . ASP A 1 81 ? -13.359 11.953 -4.32 1 98 81 ASP A N 1
ATOM 583 C CA . ASP A 1 81 ? -12.82 11.234 -5.473 1 98 81 ASP A CA 1
ATOM 584 C C . ASP A 1 81 ? -11.734 10.25 -5.047 1 98 81 ASP A C 1
ATOM 586 O O . ASP A 1 81 ? -10.547 10.523 -5.211 1 98 81 ASP A O 1
ATOM 590 N N . PRO A 1 82 ? -12.164 9.062 -4.59 1 98.44 82 PRO A N 1
ATOM 591 C CA . PRO A 1 82 ? -11.203 8.094 -4.059 1 98.44 82 PRO A CA 1
ATOM 592 C C . PRO A 1 82 ? -10.133 7.703 -5.078 1 98.44 82 PRO A C 1
ATOM 594 O O . PRO A 1 82 ? -8.953 7.609 -4.734 1 98.44 82 PRO A O 1
ATOM 597 N N . LEU A 1 83 ? -10.539 7.535 -6.305 1 98.62 83 LEU A N 1
ATOM 598 C CA . LEU A 1 83 ? -9.609 7.078 -7.332 1 98.62 83 LEU A CA 1
ATOM 599 C C . LEU A 1 83 ? -8.523 8.125 -7.586 1 98.62 83 LEU A C 1
ATOM 601 O O . LEU A 1 83 ? -7.352 7.777 -7.75 1 98.62 83 LEU A O 1
ATOM 605 N N . ALA A 1 84 ? -8.922 9.391 -7.648 1 98.44 84 ALA A N 1
ATOM 606 C CA . ALA A 1 84 ? -7.949 10.461 -7.824 1 98.44 84 ALA A CA 1
ATOM 607 C C . ALA A 1 84 ? -6.941 10.477 -6.676 1 98.44 84 ALA A C 1
ATOM 609 O O . ALA A 1 84 ? -5.75 10.703 -6.895 1 98.44 84 ALA A O 1
ATOM 610 N N . GLY A 1 85 ? -7.41 10.273 -5.477 1 98.69 85 GLY A N 1
ATOM 611 C CA . GLY A 1 85 ? -6.527 10.219 -4.32 1 98.69 85 GLY A CA 1
ATOM 612 C C . GLY A 1 85 ? -5.508 9.102 -4.398 1 98.69 85 GLY A C 1
ATOM 613 O O . GLY A 1 85 ? -4.324 9.312 -4.129 1 98.69 85 GLY A O 1
ATOM 614 N N . ILE A 1 86 ? -5.996 7.918 -4.785 1 98.88 86 ILE A N 1
ATOM 615 C CA . ILE A 1 86 ? -5.113 6.766 -4.906 1 98.88 86 ILE A CA 1
ATOM 616 C C . ILE A 1 86 ? -4.062 7.031 -5.98 1 98.88 86 ILE A C 1
ATOM 618 O O . ILE A 1 86 ? -2.871 6.785 -5.77 1 98.88 86 ILE A O 1
ATOM 622 N N . ARG A 1 87 ? -4.473 7.59 -7.07 1 98.81 87 ARG A N 1
ATOM 623 C CA . ARG A 1 87 ? -3.574 7.883 -8.18 1 98.81 87 ARG A CA 1
ATOM 624 C C . ARG A 1 87 ? -2.504 8.891 -7.77 1 98.81 87 ARG A C 1
ATOM 626 O O . ARG A 1 87 ? -1.309 8.625 -7.91 1 98.81 87 ARG A O 1
ATOM 633 N N . VAL A 1 88 ? -2.904 9.992 -7.227 1 98.88 88 VAL A N 1
ATOM 634 C CA . VAL A 1 88 ? -1.978 11.078 -6.91 1 98.88 88 VAL A CA 1
ATOM 635 C C . VAL A 1 88 ? -1.021 10.633 -5.809 1 98.88 88 VAL A C 1
ATOM 637 O O . VAL A 1 88 ? 0.193 10.82 -5.914 1 98.88 88 VAL A O 1
ATOM 640 N N . ASN A 1 89 ? -1.543 10.047 -4.766 1 98.94 89 ASN A N 1
ATOM 641 C CA . ASN A 1 89 ? -0.724 9.734 -3.6 1 98.94 89 ASN A CA 1
ATOM 642 C C . ASN A 1 89 ? 0.202 8.555 -3.863 1 98.94 89 ASN A C 1
ATOM 644 O O . ASN A 1 89 ? 1.354 8.547 -3.424 1 98.94 89 ASN A O 1
ATOM 648 N N . THR A 1 90 ? -0.308 7.52 -4.551 1 98.88 90 THR A N 1
ATOM 649 C CA . THR A 1 90 ? 0.493 6.312 -4.742 1 98.88 90 THR A CA 1
ATOM 650 C C . THR A 1 90 ? 1.377 6.441 -5.977 1 98.88 90 THR A C 1
ATOM 652 O O . THR A 1 90 ? 2.596 6.277 -5.895 1 98.88 90 THR A O 1
ATOM 655 N N . MET A 1 91 ? 0.789 6.797 -7.117 1 98.81 91 MET A N 1
ATOM 656 C CA . MET A 1 91 ? 1.571 6.875 -8.344 1 98.81 91 MET A CA 1
ATOM 657 C C . MET A 1 91 ? 2.5 8.086 -8.328 1 98.81 91 MET A C 1
ATOM 659 O O . MET A 1 91 ? 3.605 8.031 -8.867 1 98.81 91 MET A O 1
ATOM 663 N N . GLY A 1 92 ? 1.996 9.227 -7.75 1 98.94 92 GLY A N 1
ATOM 664 C CA . GLY A 1 92 ? 2.896 10.359 -7.582 1 98.94 92 GLY A CA 1
ATOM 665 C C . GLY A 1 92 ? 4.16 10.008 -6.82 1 98.94 92 GLY A C 1
ATOM 666 O O . GLY A 1 92 ? 5.266 10.367 -7.238 1 98.94 92 GLY A O 1
ATOM 667 N N . THR A 1 93 ? 3.998 9.266 -5.742 1 98.94 93 THR A N 1
ATOM 668 C CA . THR A 1 93 ? 5.133 8.836 -4.934 1 98.94 93 THR A CA 1
ATOM 669 C C . THR A 1 93 ? 6.012 7.859 -5.711 1 98.94 93 THR A C 1
ATOM 671 O O . THR A 1 93 ? 7.238 7.977 -5.707 1 98.94 93 THR A O 1
ATOM 674 N N . ALA A 1 94 ? 5.398 6.91 -6.398 1 98.94 94 ALA A N 1
ATOM 675 C CA . ALA A 1 94 ? 6.141 5.941 -7.195 1 98.94 94 ALA A CA 1
ATOM 676 C C . ALA A 1 94 ? 6.984 6.637 -8.266 1 98.94 94 ALA A C 1
ATOM 678 O O . ALA A 1 94 ? 8.133 6.266 -8.492 1 98.94 94 ALA A O 1
ATOM 679 N N . ASN A 1 95 ? 6.375 7.621 -8.93 1 98.94 95 ASN A N 1
ATOM 680 C CA . ASN A 1 95 ? 7.09 8.367 -9.961 1 98.94 95 ASN A CA 1
ATOM 681 C C . ASN A 1 95 ? 8.312 9.086 -9.391 1 98.94 95 ASN A C 1
ATOM 683 O O . ASN A 1 95 ? 9.383 9.078 -10 1 98.94 95 ASN A O 1
ATOM 687 N N . VAL A 1 96 ? 8.148 9.672 -8.234 1 98.94 96 VAL A N 1
ATOM 688 C CA . VAL A 1 96 ? 9.242 10.383 -7.582 1 98.94 96 VAL A CA 1
ATOM 689 C C . VAL A 1 96 ? 10.359 9.406 -7.234 1 98.94 96 VAL A C 1
ATOM 691 O O . VAL A 1 96 ? 11.539 9.695 -7.465 1 98.94 96 VAL A O 1
ATOM 694 N N . LEU A 1 97 ? 10.016 8.266 -6.707 1 98.94 97 LEU A N 1
ATOM 695 C CA . LEU A 1 97 ? 10.992 7.262 -6.301 1 98.94 97 LEU A CA 1
ATOM 696 C C . LEU A 1 97 ? 11.727 6.699 -7.516 1 98.94 97 LEU A C 1
ATOM 698 O O . LEU A 1 97 ? 12.945 6.512 -7.477 1 98.94 97 LEU A O 1
ATOM 702 N N . GLU A 1 98 ? 10.961 6.402 -8.555 1 98.88 98 GLU A N 1
ATOM 703 C CA . GLU A 1 98 ? 11.586 5.895 -9.773 1 98.88 98 GLU A CA 1
ATOM 704 C C . GLU A 1 98 ? 12.523 6.93 -10.391 1 98.88 98 GLU A C 1
ATOM 706 O O . GLU A 1 98 ? 13.602 6.59 -10.883 1 98.88 98 GLU A O 1
ATOM 711 N N . LEU A 1 99 ? 12.086 8.18 -10.383 1 98.75 99 LEU A N 1
ATOM 712 C CA . LEU A 1 99 ? 12.938 9.258 -10.883 1 98.75 99 LEU A CA 1
ATOM 713 C C . LEU A 1 99 ? 14.219 9.367 -10.07 1 98.75 99 LEU A C 1
ATOM 715 O O . LEU A 1 99 ? 15.297 9.594 -10.625 1 98.75 99 LEU A O 1
ATOM 719 N N . ALA A 1 100 ? 14.078 9.266 -8.766 1 98.81 100 ALA A N 1
ATOM 720 C CA . ALA A 1 100 ? 15.242 9.297 -7.891 1 98.81 100 ALA A CA 1
ATOM 721 C C . ALA A 1 100 ? 16.219 8.18 -8.242 1 98.81 100 ALA A C 1
ATOM 723 O O . ALA A 1 100 ? 17.438 8.383 -8.25 1 98.81 100 ALA A O 1
ATOM 724 N N . ARG A 1 101 ? 15.703 6.984 -8.453 1 98.75 101 ARG A N 1
ATOM 725 C CA . ARG A 1 101 ? 16.516 5.84 -8.852 1 98.75 101 ARG A CA 1
ATOM 726 C C . ARG A 1 101 ? 17.25 6.121 -10.156 1 98.75 101 ARG A C 1
ATOM 728 O O . ARG A 1 101 ? 18.484 5.973 -10.227 1 98.75 101 ARG A O 1
ATOM 735 N N . GLN A 1 102 ? 16.516 6.621 -11.141 1 98.5 102 GLN A N 1
ATOM 736 C CA . GLN A 1 102 ? 17.031 6.766 -12.5 1 98.5 102 GLN A CA 1
ATOM 737 C C . GLN A 1 102 ? 18.031 7.922 -12.578 1 98.5 102 GLN A C 1
ATOM 739 O O . GLN A 1 102 ? 19 7.855 -13.336 1 98.5 102 GLN A O 1
ATOM 744 N N . ARG A 1 103 ? 17.812 8.969 -11.789 1 98.38 103 ARG A N 1
ATOM 745 C CA . ARG A 1 103 ? 18.672 10.156 -11.852 1 98.38 103 ARG A CA 1
ATOM 746 C C . ARG A 1 103 ? 19.656 10.188 -10.703 1 98.38 103 ARG A C 1
ATOM 748 O O . ARG A 1 103 ? 20.406 11.156 -10.539 1 98.38 103 ARG A O 1
ATOM 755 N N . LYS A 1 104 ? 19.625 9.125 -9.859 1 98.12 104 LYS A N 1
ATOM 756 C CA . LYS A 1 104 ? 20.547 9.008 -8.727 1 98.12 104 LYS A CA 1
ATOM 757 C C . LYS A 1 104 ? 20.5 10.266 -7.855 1 98.12 104 LYS A C 1
ATOM 759 O O . LYS A 1 104 ? 21.531 10.844 -7.539 1 98.12 104 LYS A O 1
ATOM 764 N N . LEU A 1 105 ? 19.328 10.734 -7.539 1 98.44 105 LEU A N 1
ATOM 765 C CA . LEU A 1 105 ? 19.156 11.891 -6.664 1 98.44 105 LEU A CA 1
ATOM 766 C C . LEU A 1 105 ? 19.797 11.641 -5.309 1 98.44 105 LEU A C 1
ATOM 768 O O . LEU A 1 105 ? 19.844 10.508 -4.832 1 98.44 105 LEU A O 1
ATOM 772 N N . SER A 1 106 ? 20.281 12.695 -4.723 1 97.88 106 SER A N 1
ATOM 773 C CA . SER A 1 106 ? 21.016 12.594 -3.467 1 97.88 106 SER A CA 1
ATOM 774 C C . SER A 1 106 ? 20.094 12.25 -2.307 1 97.88 106 SER A C 1
ATOM 776 O O . SER A 1 106 ? 20.5 11.594 -1.346 1 97.88 106 SER A O 1
ATOM 778 N N . ARG A 1 107 ? 18.812 12.797 -2.322 1 98.38 107 ARG A N 1
ATOM 779 C CA . ARG A 1 107 ? 17.844 12.594 -1.248 1 98.38 107 ARG A CA 1
ATOM 780 C C . ARG A 1 107 ? 16.422 12.82 -1.744 1 98.38 107 ARG A C 1
ATOM 782 O O . ARG A 1 107 ? 16.172 13.711 -2.559 1 98.38 107 ARG A O 1
ATOM 789 N N . VAL A 1 108 ? 15.547 11.938 -1.31 1 98.81 108 VAL A N 1
ATOM 790 C CA . VAL A 1 108 ? 14.117 12.164 -1.447 1 98.81 108 VAL A CA 1
ATOM 791 C C . VAL A 1 108 ? 13.453 12.141 -0.072 1 98.81 108 VAL A C 1
ATOM 793 O O . VAL A 1 108 ? 13.617 11.18 0.684 1 98.81 108 VAL A O 1
ATOM 796 N N . VAL A 1 109 ? 12.781 13.219 0.297 1 98.94 109 VAL A N 1
ATOM 797 C CA . VAL A 1 109 ? 11.977 13.281 1.511 1 98.94 109 VAL A CA 1
ATOM 798 C C . VAL A 1 109 ? 10.492 13.148 1.155 1 98.94 109 VAL A C 1
ATOM 800 O O . VAL A 1 109 ? 9.984 13.891 0.308 1 98.94 109 VAL A O 1
ATOM 803 N N . ILE A 1 110 ? 9.828 12.219 1.75 1 98.94 110 ILE A N 1
ATOM 804 C CA . ILE A 1 110 ? 8.445 11.914 1.404 1 98.94 110 ILE A CA 1
ATOM 805 C C . ILE A 1 110 ? 7.539 12.18 2.605 1 98.94 110 ILE A C 1
ATOM 807 O O . ILE A 1 110 ? 7.797 11.695 3.707 1 98.94 110 ILE A O 1
ATOM 811 N N . ALA A 1 111 ? 6.516 12.93 2.393 1 98.88 111 ALA A N 1
ATOM 812 C CA . ALA A 1 111 ? 5.527 13.219 3.43 1 98.88 111 ALA A CA 1
ATOM 813 C C . ALA A 1 111 ? 4.598 12.023 3.646 1 98.88 111 ALA A C 1
ATOM 815 O O . ALA A 1 111 ? 4.004 11.508 2.695 1 98.88 111 ALA A O 1
ATOM 816 N N . SER A 1 112 ? 4.508 11.586 4.816 1 98.88 112 SER A N 1
ATOM 817 C CA . SER A 1 112 ? 3.521 10.609 5.273 1 98.88 112 SER A CA 1
ATOM 818 C C . SER A 1 112 ? 2.748 11.133 6.48 1 98.88 112 SER A C 1
ATOM 820 O O . SER A 1 112 ? 2.592 12.344 6.648 1 98.88 112 SER A O 1
ATOM 822 N N . SER A 1 113 ? 2.111 10.273 7.176 1 98.38 113 SER A N 1
ATOM 823 C CA . SER A 1 113 ? 1.175 10.703 8.211 1 98.38 113 SER A CA 1
ATOM 824 C C . SER A 1 113 ? 1.099 9.68 9.344 1 98.38 113 SER A C 1
ATOM 826 O O . SER A 1 113 ? 1.148 8.469 9.102 1 98.38 113 SER A O 1
ATOM 828 N N . THR A 1 114 ? 0.858 10.172 10.523 1 97.56 114 THR A N 1
ATOM 829 C CA . THR A 1 114 ? 0.671 9.273 11.656 1 97.56 114 THR A CA 1
ATOM 830 C C . THR A 1 114 ? -0.642 8.508 11.531 1 97.56 114 THR A C 1
ATOM 832 O O . THR A 1 114 ? -0.874 7.543 12.258 1 97.56 114 THR A O 1
ATOM 835 N N . THR A 1 115 ? -1.471 8.844 10.555 1 97.12 115 THR A N 1
ATOM 836 C CA . THR A 1 115 ? -2.725 8.125 10.359 1 97.12 115 THR A CA 1
ATOM 837 C C . THR A 1 115 ? -2.459 6.664 10.016 1 97.12 115 THR A C 1
ATOM 839 O O . THR A 1 115 ? -3.352 5.824 10.125 1 97.12 115 THR A O 1
ATOM 842 N N . VAL A 1 116 ? -1.258 6.32 9.578 1 98 116 VAL A N 1
ATOM 843 C CA . VAL A 1 116 ? -0.917 4.945 9.234 1 98 116 VAL A CA 1
ATOM 844 C C . VAL A 1 116 ? -0.992 4.066 10.484 1 98 116 VAL A C 1
ATOM 846 O O . VAL A 1 116 ? -1.146 2.848 10.383 1 98 116 VAL A O 1
ATOM 849 N N . MET A 1 117 ? -0.957 4.668 11.664 1 97.31 117 MET A N 1
ATOM 850 C CA . MET A 1 117 ? -0.878 3.902 12.906 1 97.31 117 MET A CA 1
ATOM 851 C C . MET A 1 117 ? -2.244 3.816 13.578 1 97.31 117 MET A C 1
ATOM 853 O O . MET A 1 117 ? -2.43 3.041 14.516 1 97.31 117 MET A O 1
ATOM 857 N N . TYR A 1 118 ? -3.24 4.543 13.109 1 97.88 118 TYR A N 1
ATOM 858 C CA . TYR A 1 118 ? -4.457 4.758 13.883 1 97.88 118 TYR A CA 1
ATOM 859 C C . TYR A 1 118 ? -5.199 3.445 14.102 1 97.88 118 TYR A C 1
ATOM 861 O O . TYR A 1 118 ? -5.777 3.227 15.172 1 97.88 118 TYR A O 1
ATOM 869 N N . SER A 1 119 ? -5.137 2.58 13.141 1 97.94 119 SER A N 1
ATOM 870 C CA . SER A 1 119 ? -5.883 1.33 13.227 1 97.94 119 SER A CA 1
ATOM 871 C C . SER A 1 119 ? -5.234 0.367 14.219 1 97.94 119 SER A C 1
ATOM 873 O O . SER A 1 119 ? -5.855 -0.615 14.633 1 97.94 119 SER A O 1
ATOM 875 N N . ALA A 1 120 ? -4.02 0.628 14.625 1 98.19 120 ALA A N 1
ATOM 876 C CA . ALA A 1 120 ? -3.299 -0.248 15.547 1 98.19 120 ALA A CA 1
ATOM 877 C C . ALA A 1 120 ? -3.506 0.184 17 1 98.19 120 ALA A C 1
ATOM 879 O O . ALA A 1 120 ? -3.123 -0.532 17.922 1 98.19 120 ALA A O 1
ATOM 880 N N . PHE A 1 121 ? -4.137 1.303 17.25 1 98.12 121 PHE A N 1
ATOM 881 C CA . PHE A 1 121 ? -4.199 1.94 18.547 1 98.12 121 PHE A CA 1
ATOM 882 C C . PHE A 1 121 ? -4.754 0.979 19.594 1 98.12 121 PHE A C 1
ATOM 884 O O . PHE A 1 121 ? -4.238 0.905 20.719 1 98.12 121 PHE A O 1
ATOM 891 N N . PRO A 1 122 ? -5.777 0.185 19.266 1 97.31 122 PRO A N 1
ATOM 892 C CA . PRO A 1 122 ? -6.383 -0.652 20.297 1 97.31 122 PRO A CA 1
ATOM 893 C C . PRO A 1 122 ? -5.418 -1.691 20.859 1 97.31 122 PRO A C 1
ATOM 895 O O . PRO A 1 122 ? -5.578 -2.141 22 1 97.31 122 PRO A O 1
ATOM 898 N N . SER A 1 123 ? -4.418 -2.023 20.078 1 97.81 123 SER A N 1
ATOM 899 C CA . SER A 1 123 ? -3.549 -3.117 20.5 1 97.81 123 SER A CA 1
ATOM 900 C C . SER A 1 123 ? -2.209 -2.594 21.016 1 97.81 123 SER A C 1
ATOM 902 O O . SER A 1 123 ? -1.368 -3.371 21.469 1 97.81 123 SER A O 1
ATOM 904 N N . LEU A 1 124 ? -1.989 -1.324 20.938 1 98.31 124 LEU A N 1
ATOM 905 C CA . LEU A 1 124 ? -0.715 -0.752 21.359 1 98.31 124 LEU A CA 1
ATOM 906 C C . LEU A 1 124 ? -0.736 -0.411 22.844 1 98.31 124 LEU A C 1
ATOM 908 O O . LEU A 1 124 ? -1.779 -0.039 23.375 1 98.31 124 LEU A O 1
ATOM 912 N N . PRO A 1 125 ? 0.432 -0.538 23.531 1 97.5 125 PRO A N 1
ATOM 913 C CA . PRO A 1 125 ? 0.505 -0.149 24.938 1 97.5 125 PRO A CA 1
ATOM 914 C C . PRO A 1 125 ? 0.456 1.364 25.141 1 97.5 125 PRO A C 1
ATOM 916 O O . PRO A 1 125 ? 0.598 2.121 24.172 1 97.5 125 PRO A O 1
ATOM 919 N N . ALA A 1 126 ? 0.266 1.788 26.359 1 97.56 126 ALA A N 1
ATOM 920 C CA . ALA A 1 126 ? 0.208 3.207 26.703 1 97.56 126 ALA A CA 1
ATOM 921 C C . ALA A 1 126 ? 1.608 3.783 26.891 1 97.56 126 ALA A C 1
ATOM 923 O O . ALA A 1 126 ? 1.902 4.383 27.938 1 97.56 126 ALA A O 1
ATOM 924 N N . THR A 1 127 ? 2.484 3.562 26.062 1 98 127 THR A N 1
ATOM 925 C CA . THR A 1 127 ? 3.832 4.113 25.953 1 98 127 THR A CA 1
ATOM 926 C C . THR A 1 127 ? 4.043 4.785 24.609 1 98 127 THR A C 1
ATOM 928 O O . THR A 1 127 ? 3.328 4.492 23.641 1 98 127 THR A O 1
ATOM 931 N N . PRO A 1 128 ? 4.91 5.773 24.562 1 98.31 128 PRO A N 1
ATOM 932 C CA . PRO A 1 128 ? 5.109 6.465 23.281 1 98.31 128 PRO A CA 1
ATOM 933 C C . PRO A 1 128 ? 5.254 5.504 22.109 1 98.31 128 PRO A C 1
ATOM 935 O O . PRO A 1 128 ? 5.969 4.504 22.203 1 98.31 128 PRO A O 1
ATOM 938 N N . ILE A 1 129 ? 4.555 5.746 21.047 1 98.38 129 ILE A N 1
ATOM 939 C CA . ILE A 1 129 ? 4.426 4.812 19.938 1 98.38 129 ILE A CA 1
ATOM 940 C C . ILE A 1 129 ? 5.602 4.984 18.969 1 98.38 129 ILE A C 1
ATOM 942 O O . ILE A 1 129 ? 5.754 6.035 18.344 1 98.38 129 ILE A O 1
ATOM 946 N N . ALA A 1 130 ? 6.414 3.982 18.844 1 98.38 130 ALA A N 1
ATOM 947 C CA . ALA A 1 130 ? 7.566 3.99 17.938 1 98.38 130 ALA A CA 1
ATOM 948 C C . ALA A 1 130 ? 7.133 3.846 16.484 1 98.38 130 ALA A C 1
ATOM 950 O O . ALA A 1 130 ? 6.023 3.389 16.203 1 98.38 130 ALA A O 1
ATOM 951 N N . GLU A 1 131 ? 8.023 4.262 15.547 1 98.69 131 GLU A N 1
ATOM 952 C CA . GLU A 1 131 ? 7.715 4.164 14.125 1 98.69 131 GLU A CA 1
ATOM 953 C C . GLU A 1 131 ? 7.477 2.715 13.703 1 98.69 131 GLU A C 1
ATOM 955 O O . GLU A 1 131 ? 6.602 2.436 12.883 1 98.69 131 GLU A O 1
ATOM 960 N N . ASP A 1 132 ? 8.219 1.769 14.336 1 98.62 132 ASP A N 1
ATOM 961 C CA . ASP A 1 132 ? 8.094 0.354 13.992 1 98.62 132 ASP A CA 1
ATOM 962 C C . ASP A 1 132 ? 7.16 -0.365 14.961 1 98.62 132 ASP A C 1
ATOM 964 O O . ASP A 1 132 ? 7.539 -1.359 15.578 1 98.62 132 ASP A O 1
ATOM 968 N N . PHE A 1 133 ? 5.934 0.063 15.062 1 98.56 133 PHE A N 1
ATOM 969 C CA . PHE A 1 133 ? 4.93 -0.507 15.953 1 98.56 133 PHE A CA 1
ATOM 970 C C . PHE A 1 133 ? 4.398 -1.821 15.391 1 98.56 133 PHE A C 1
ATOM 972 O O . PHE A 1 133 ? 4.438 -2.051 14.18 1 98.56 133 PHE A O 1
ATOM 979 N N . PRO A 1 134 ? 3.957 -2.738 16.25 1 98.12 134 PRO A N 1
ATOM 980 C CA . PRO A 1 134 ? 3.34 -3.992 15.82 1 98.12 134 PRO A CA 1
ATOM 981 C C . PRO A 1 134 ? 1.877 -3.818 15.414 1 98.12 134 PRO A C 1
ATOM 983 O O . PRO A 1 134 ? 1.191 -2.932 15.93 1 98.12 134 PRO A O 1
ATOM 986 N N . LEU A 1 135 ? 1.429 -4.605 14.477 1 98.06 135 LEU A N 1
ATOM 987 C CA . LEU A 1 135 ? 0.016 -4.652 14.117 1 98.06 135 LEU A CA 1
ATOM 988 C C . LEU A 1 135 ? -0.346 -6 13.5 1 98.06 135 LEU A C 1
ATOM 990 O O . LEU A 1 135 ? 0.537 -6.801 13.188 1 98.06 135 LEU A O 1
ATOM 994 N N . ARG A 1 136 ? -1.619 -6.254 13.469 1 98.25 136 ARG A N 1
ATOM 995 C CA . ARG A 1 136 ? -2.135 -7.371 12.688 1 98.25 136 ARG A CA 1
ATOM 996 C C . ARG A 1 136 ? -2.521 -6.918 11.281 1 98.25 136 ARG A C 1
ATOM 998 O O . ARG A 1 136 ? -3.18 -5.891 11.109 1 98.25 136 ARG A O 1
ATOM 1005 N N . VAL A 1 137 ? -2.174 -7.68 10.258 1 97.75 137 VAL A N 1
ATOM 1006 C CA . VAL A 1 137 ? -2.09 -7.211 8.883 1 97.75 137 VAL A CA 1
ATOM 1007 C C . VAL A 1 137 ? -3.492 -6.973 8.328 1 97.75 137 VAL A C 1
ATOM 1009 O O . VAL A 1 137 ? -3.688 -6.117 7.461 1 97.75 137 VAL A O 1
ATOM 1012 N N . LEU A 1 138 ? -4.543 -7.695 8.844 1 97.56 138 LEU A N 1
ATOM 1013 C CA . LEU A 1 138 ? -5.887 -7.555 8.297 1 97.56 138 LEU A CA 1
ATOM 1014 C C . LEU A 1 138 ? -6.781 -6.773 9.258 1 97.56 138 LEU A C 1
ATOM 1016 O O . LEU A 1 138 ? -7.355 -5.75 8.883 1 97.56 138 LEU A O 1
ATOM 1020 N N . SER A 1 139 ? -6.82 -7.156 10.555 1 97.81 139 SER A N 1
ATOM 1021 C CA . SER A 1 139 ? -7.742 -6.555 11.516 1 97.81 139 SER A CA 1
ATOM 1022 C C . SER A 1 139 ? -7.332 -5.129 11.859 1 97.81 139 SER A C 1
ATOM 1024 O O . SER A 1 139 ? -8.156 -4.328 12.312 1 97.81 139 SER A O 1
ATOM 1026 N N . GLU A 1 140 ? -6.051 -4.828 11.648 1 98.12 140 GLU A N 1
ATOM 1027 C CA . GLU A 1 140 ? -5.543 -3.494 11.961 1 98.12 140 GLU A CA 1
ATOM 1028 C C . GLU A 1 140 ? -5.008 -2.803 10.711 1 98.12 140 GLU A C 1
ATOM 1030 O O . GLU A 1 140 ? -4.078 -1.997 10.789 1 98.12 140 GLU A O 1
ATOM 1035 N N . ARG A 1 141 ? -5.57 -3.152 9.555 1 97.06 141 ARG A N 1
ATOM 1036 C CA . ARG A 1 141 ? -5.254 -2.5 8.289 1 97.06 141 ARG A CA 1
ATOM 1037 C C . ARG A 1 141 ? -5.633 -1.022 8.32 1 97.06 141 ARG A C 1
ATOM 1039 O O . ARG A 1 141 ? -6.43 -0.602 9.164 1 97.06 141 ARG A O 1
ATOM 1046 N N . PRO A 1 142 ? -5.031 -0.217 7.375 1 96.75 142 PRO A N 1
ATOM 1047 C CA . PRO A 1 142 ? -5.398 1.2 7.348 1 96.75 142 PRO A CA 1
ATOM 1048 C C . PRO A 1 142 ? -6.906 1.417 7.27 1 96.75 142 PRO A C 1
ATOM 1050 O O . PRO A 1 142 ? -7.59 0.756 6.48 1 96.75 142 PRO A O 1
ATOM 1053 N N . GLY A 1 143 ? -7.41 2.391 8.078 1 95 143 GLY A N 1
ATOM 1054 C CA . GLY A 1 143 ? -8.844 2.584 8.219 1 95 143 GLY A CA 1
ATOM 1055 C C . GLY A 1 143 ? -9.414 3.557 7.199 1 95 143 GLY A C 1
ATOM 1056 O O . GLY A 1 143 ? -10.617 3.82 7.199 1 95 143 GLY A O 1
ATOM 1057 N N . SER A 1 144 ? -8.57 4.137 6.359 1 97.06 144 SER A N 1
ATOM 1058 C CA . SER A 1 144 ? -8.977 5.066 5.309 1 97.06 144 SER A CA 1
ATOM 1059 C C . SER A 1 144 ? -8.141 4.875 4.047 1 97.06 144 SER A C 1
ATOM 1061 O O . SER A 1 144 ? -7.066 4.277 4.094 1 97.06 144 SER A O 1
ATOM 1063 N N . ILE A 1 145 ? -8.734 5.336 2.91 1 98.44 145 ILE A N 1
ATOM 1064 C CA . ILE A 1 145 ? -7.98 5.281 1.665 1 98.44 145 ILE A CA 1
ATOM 1065 C C . ILE A 1 145 ? -6.738 6.16 1.775 1 98.44 145 ILE A C 1
ATOM 1067 O O . ILE A 1 145 ? -5.668 5.801 1.279 1 98.44 145 ILE A O 1
ATOM 1071 N N . TYR A 1 146 ? -6.836 7.305 2.479 1 98.44 146 TYR A N 1
ATOM 1072 C CA . TYR A 1 146 ? -5.688 8.172 2.713 1 98.44 146 TYR A CA 1
ATOM 1073 C C . TYR A 1 146 ? -4.578 7.418 3.438 1 98.44 146 TYR A C 1
ATOM 1075 O O . TYR A 1 146 ? -3.436 7.387 2.975 1 98.44 146 TYR A O 1
ATOM 1083 N N . ALA A 1 147 ? -4.906 6.801 4.531 1 98.44 147 ALA A N 1
ATOM 1084 C CA . ALA A 1 147 ? -3.92 6.047 5.297 1 98.44 147 ALA A CA 1
ATOM 1085 C C . ALA A 1 147 ? -3.326 4.914 4.465 1 98.44 147 ALA A C 1
ATOM 1087 O O . ALA A 1 147 ? -2.129 4.633 4.55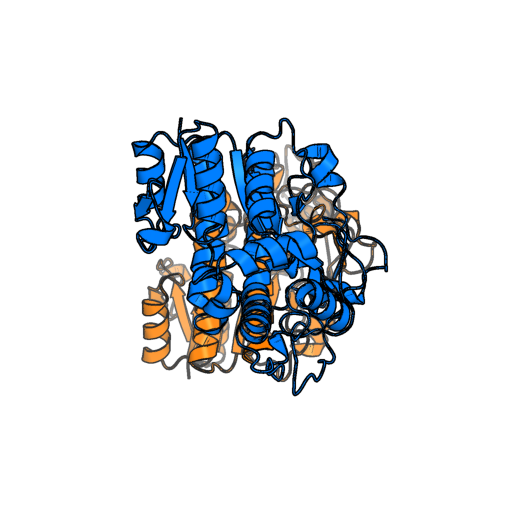1 1 98.44 147 ALA A O 1
ATOM 1088 N N . ALA A 1 148 ? -4.176 4.273 3.682 1 98.81 148 ALA A N 1
ATOM 1089 C CA . ALA A 1 148 ? -3.701 3.195 2.818 1 98.81 148 ALA A CA 1
ATOM 1090 C C . ALA A 1 148 ? -2.676 3.709 1.811 1 98.81 148 ALA A C 1
ATOM 1092 O O . ALA A 1 148 ? -1.657 3.059 1.564 1 98.81 148 ALA A O 1
ATOM 1093 N N . THR A 1 149 ? -2.955 4.895 1.206 1 98.88 149 THR A N 1
ATOM 1094 C CA . THR A 1 149 ? -2.033 5.445 0.219 1 98.88 149 THR A CA 1
ATOM 1095 C C . THR A 1 149 ? -0.719 5.855 0.875 1 98.88 149 THR A C 1
ATOM 1097 O O . THR A 1 149 ? 0.353 5.688 0.29 1 98.88 149 THR A O 1
ATOM 1100 N N . LYS A 1 150 ? -0.785 6.406 2.072 1 98.88 150 LYS A N 1
ATOM 1101 C CA . LYS A 1 150 ? 0.433 6.805 2.775 1 98.88 150 LYS A CA 1
ATOM 1102 C C . LYS A 1 150 ? 1.278 5.586 3.137 1 98.88 150 LYS A C 1
ATOM 1104 O O . LYS A 1 150 ? 2.498 5.594 2.957 1 98.88 150 LYS A O 1
ATOM 1109 N N . LEU A 1 151 ? 0.641 4.582 3.635 1 98.88 151 LEU A N 1
ATOM 1110 C CA . LEU A 1 151 ? 1.385 3.379 3.982 1 98.88 151 LEU A CA 1
ATOM 1111 C C . LEU A 1 151 ? 1.992 2.738 2.738 1 98.88 151 LEU A C 1
ATOM 1113 O O . LEU A 1 151 ? 3.133 2.268 2.771 1 98.88 151 LEU A O 1
ATOM 1117 N N . ALA A 1 152 ? 1.231 2.693 1.668 1 98.88 152 ALA A N 1
ATOM 1118 C CA . ALA A 1 152 ? 1.772 2.188 0.409 1 98.88 152 ALA A CA 1
ATOM 1119 C C . ALA A 1 152 ? 3.006 2.979 -0.017 1 98.88 152 ALA A C 1
ATOM 1121 O O . ALA A 1 152 ? 3.992 2.402 -0.481 1 98.88 152 ALA A O 1
ATOM 1122 N N . GLY A 1 153 ? 2.938 4.293 0.122 1 98.88 153 GLY A N 1
ATOM 1123 C CA . GLY A 1 153 ? 4.086 5.129 -0.183 1 98.88 153 GLY A CA 1
ATOM 1124 C C . GLY A 1 153 ? 5.301 4.812 0.668 1 98.88 153 GLY A C 1
ATOM 1125 O O . GLY A 1 153 ? 6.43 4.797 0.17 1 98.88 153 GLY A O 1
ATOM 1126 N N . GLU A 1 154 ? 5.102 4.539 1.966 1 98.94 154 GLU A N 1
ATOM 1127 C CA . GLU A 1 154 ? 6.195 4.152 2.848 1 98.94 154 GLU A CA 1
ATOM 1128 C C . GLU A 1 154 ? 6.836 2.846 2.389 1 98.94 154 GLU A C 1
ATOM 1130 O O . GLU A 1 154 ? 8.062 2.732 2.344 1 98.94 154 GLU A O 1
ATOM 1135 N N . HIS A 1 155 ? 5.945 1.879 2.098 1 98.81 155 HIS A N 1
ATOM 1136 C CA . HIS A 1 155 ? 6.441 0.583 1.646 1 98.81 155 HIS A CA 1
ATOM 1137 C C . HIS A 1 155 ? 7.281 0.725 0.378 1 98.81 155 HIS A C 1
ATOM 1139 O O . HIS A 1 155 ? 8.336 0.101 0.254 1 98.81 155 HIS A O 1
ATOM 1145 N N . LEU A 1 156 ? 6.836 1.525 -0.55 1 98.88 156 LEU A N 1
ATOM 1146 C CA . LEU A 1 156 ? 7.57 1.73 -1.795 1 98.88 156 LEU A CA 1
ATOM 1147 C C . LEU A 1 156 ? 8.898 2.434 -1.533 1 98.88 156 LEU A C 1
ATOM 1149 O O . LEU A 1 156 ? 9.922 2.062 -2.107 1 98.88 156 LEU A O 1
ATOM 1153 N N . ALA A 1 157 ? 8.867 3.443 -0.681 1 98.88 157 ALA A N 1
ATOM 1154 C CA . ALA A 1 157 ? 10.102 4.152 -0.345 1 98.88 157 ALA A CA 1
ATOM 1155 C C . ALA A 1 157 ? 11.141 3.199 0.231 1 98.88 157 ALA A C 1
ATOM 1157 O O . ALA A 1 157 ? 12.305 3.217 -0.182 1 98.88 157 ALA A O 1
ATOM 1158 N 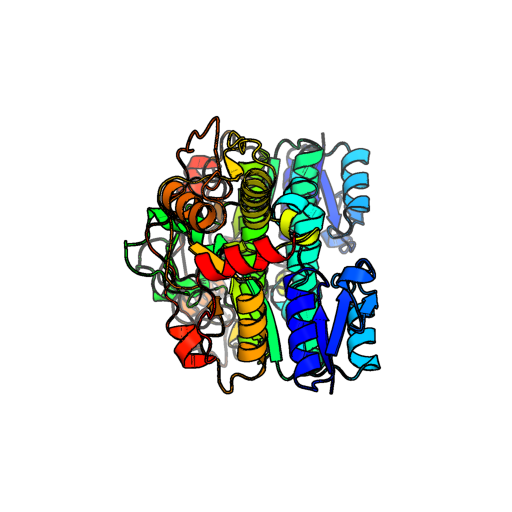N . LEU A 1 158 ? 10.719 2.393 1.119 1 98.69 158 LEU A N 1
ATOM 1159 C CA . LEU A 1 158 ? 11.625 1.455 1.771 1 98.69 158 LEU A CA 1
ATOM 1160 C C . LEU A 1 158 ? 12.086 0.376 0.796 1 98.69 158 LEU A C 1
ATOM 1162 O O . LEU A 1 158 ? 13.234 -0.076 0.858 1 98.69 158 LEU A O 1
ATOM 1166 N N . ALA A 1 159 ? 11.195 -0.077 -0.109 1 98.38 159 ALA A N 1
ATOM 1167 C CA . ALA A 1 159 ? 11.57 -1.05 -1.132 1 98.38 159 ALA A CA 1
ATOM 1168 C C . ALA A 1 159 ? 12.625 -0.475 -2.076 1 98.38 159 ALA A C 1
ATOM 1170 O O . ALA A 1 159 ? 13.625 -1.128 -2.365 1 98.38 159 ALA A O 1
ATOM 1171 N N . TYR A 1 160 ? 12.414 0.766 -2.561 1 98.69 160 TYR A N 1
ATOM 1172 C CA . TYR A 1 160 ? 13.375 1.401 -3.453 1 98.69 160 TYR A CA 1
ATOM 1173 C C . TYR A 1 160 ? 14.719 1.59 -2.76 1 98.69 160 TYR A C 1
ATOM 1175 O O . TYR A 1 160 ? 15.773 1.466 -3.391 1 98.69 160 TYR A O 1
ATOM 1183 N N . ALA A 1 161 ? 14.664 1.918 -1.484 1 98.44 161 ALA A N 1
ATOM 1184 C CA . ALA A 1 161 ? 15.898 2.061 -0.722 1 98.44 161 ALA A CA 1
ATOM 1185 C C . ALA A 1 161 ? 16.656 0.736 -0.65 1 98.44 161 ALA A C 1
ATOM 1187 O O . ALA A 1 161 ? 17.859 0.688 -0.902 1 98.44 161 ALA A O 1
ATOM 1188 N N . SER A 1 162 ? 15.953 -0.327 -0.34 1 96.81 162 SER A N 1
ATOM 1189 C CA . SER A 1 162 ? 16.562 -1.635 -0.131 1 96.81 162 SER A CA 1
ATOM 1190 C C . SER A 1 162 ? 17.031 -2.248 -1.45 1 96.81 162 SER A C 1
ATOM 1192 O O . SER A 1 162 ? 18.094 -2.854 -1.521 1 96.81 162 SER A O 1
ATOM 1194 N N . LEU A 1 163 ? 16.281 -2.066 -2.5 1 96.75 163 LEU A N 1
ATOM 1195 C CA . LEU A 1 163 ? 16.516 -2.77 -3.756 1 96.75 163 LEU A CA 1
ATOM 1196 C C . LEU A 1 163 ? 17.453 -1.977 -4.652 1 96.75 163 LEU A C 1
ATOM 1198 O O . LEU A 1 163 ? 18.203 -2.559 -5.438 1 96.75 163 LEU A O 1
ATOM 1202 N N . TYR A 1 164 ? 17.406 -0.636 -4.547 1 97.94 164 TYR A N 1
ATOM 1203 C CA . TYR A 1 164 ? 18.094 0.174 -5.547 1 97.94 164 TYR A CA 1
ATOM 1204 C C . TYR A 1 164 ? 18.969 1.235 -4.891 1 97.94 164 TYR A C 1
ATOM 1206 O O . TYR A 1 164 ? 19.516 2.107 -5.57 1 97.94 164 TYR A O 1
ATOM 1214 N N . ASP A 1 165 ? 19.062 1.268 -3.547 1 97.69 165 ASP A N 1
ATOM 1215 C CA . ASP A 1 165 ? 19.875 2.193 -2.775 1 97.69 165 ASP A CA 1
ATOM 1216 C C . ASP A 1 165 ? 19.391 3.633 -2.945 1 97.69 165 ASP A C 1
ATOM 1218 O O . ASP A 1 165 ? 20.203 4.566 -2.967 1 97.69 165 ASP A O 1
ATOM 1222 N N . VAL A 1 166 ? 18.109 3.824 -3.254 1 98.5 166 VAL A N 1
ATOM 1223 C CA . VAL A 1 166 ? 17.516 5.164 -3.273 1 98.5 166 VAL A CA 1
ATOM 1224 C C . VAL A 1 166 ? 17.531 5.754 -1.864 1 98.5 166 VAL A C 1
ATOM 1226 O O . VAL A 1 166 ? 17.094 5.113 -0.912 1 98.5 166 VAL A O 1
ATOM 1229 N N . ASP A 1 167 ? 18.062 6.914 -1.668 1 98.5 167 ASP A N 1
ATOM 1230 C CA . ASP A 1 167 ? 18.125 7.555 -0.357 1 98.5 167 ASP A CA 1
ATOM 1231 C C . ASP A 1 167 ? 16.812 8.258 -0.031 1 98.5 167 ASP A C 1
ATOM 1233 O O . ASP A 1 167 ? 16.719 9.484 -0.159 1 98.5 167 ASP A O 1
ATOM 1237 N N . ALA A 1 168 ? 15.844 7.539 0.415 1 98.69 168 ALA A N 1
ATOM 1238 C CA . ALA A 1 168 ? 14.508 8.039 0.727 1 98.69 168 ALA A CA 1
ATOM 1239 C C . ALA A 1 168 ? 14.289 8.117 2.234 1 98.69 168 ALA A C 1
ATOM 1241 O O . ALA A 1 168 ? 14.68 7.203 2.973 1 98.69 168 ALA A O 1
ATOM 1242 N N . VAL A 1 169 ? 13.734 9.211 2.707 1 98.88 169 VAL A N 1
ATOM 1243 C CA . VAL A 1 169 ? 13.344 9.438 4.094 1 98.88 169 VAL A CA 1
ATOM 1244 C C . VAL A 1 169 ? 11.859 9.797 4.156 1 98.88 169 VAL A C 1
ATOM 1246 O O . VAL A 1 169 ? 11.391 10.641 3.391 1 98.88 169 VAL A O 1
ATOM 1249 N N . VAL A 1 170 ? 11.156 9.117 5.012 1 98.94 170 VAL A N 1
ATOM 1250 C CA . VAL A 1 170 ? 9.719 9.32 5.152 1 98.94 170 VAL A CA 1
ATOM 1251 C C . VAL A 1 170 ? 9.422 10.016 6.477 1 98.94 170 VAL A C 1
ATOM 1253 O O . VAL A 1 170 ? 9.961 9.633 7.52 1 98.94 170 VAL A O 1
ATOM 1256 N N . LEU A 1 171 ? 8.586 11.023 6.438 1 99 171 LEU A N 1
ATOM 1257 C CA . LEU A 1 171 ? 8.203 11.766 7.633 1 99 171 LEU A CA 1
ATOM 1258 C C . LEU A 1 171 ? 6.711 11.602 7.914 1 99 171 LEU A C 1
ATOM 1260 O O . LEU A 1 171 ? 5.875 12.031 7.113 1 99 171 LEU A O 1
ATOM 1264 N N . ARG A 1 172 ? 6.355 10.992 9.023 1 98.94 172 ARG A N 1
ATOM 1265 C CA . ARG A 1 172 ? 4.973 10.867 9.477 1 98.94 172 ARG A CA 1
ATOM 1266 C C . ARG A 1 172 ? 4.543 12.086 10.281 1 98.94 172 ARG A C 1
ATOM 1268 O O . ARG A 1 172 ? 4.789 12.148 11.492 1 98.94 172 ARG A O 1
ATOM 1275 N N . TYR A 1 173 ? 3.85 12.984 9.609 1 98.75 173 TYR A N 1
ATOM 1276 C CA . TYR A 1 173 ? 3.381 14.188 10.297 1 98.75 173 TYR A CA 1
ATOM 1277 C C . TYR A 1 173 ? 2.205 13.867 11.211 1 98.75 173 TYR A C 1
ATOM 1279 O O . TYR A 1 173 ? 1.3 13.125 10.836 1 98.75 173 TYR A O 1
ATOM 1287 N N . GLY A 1 174 ? 2.184 14.422 12.43 1 98.06 174 GLY A N 1
ATOM 1288 C CA . GLY A 1 174 ? 0.969 14.438 13.234 1 98.06 174 GLY A CA 1
ATOM 1289 C C . GLY A 1 174 ? -0.139 15.273 12.617 1 98.06 174 GLY A C 1
ATOM 1290 O O . GLY A 1 174 ? -0.071 15.641 11.445 1 98.06 174 GLY A O 1
ATOM 1291 N N . ALA A 1 175 ? -1.214 15.539 13.344 1 97.62 175 ALA A N 1
ATOM 1292 C CA . ALA A 1 175 ? -2.293 16.406 12.859 1 97.62 175 ALA A CA 1
ATOM 1293 C C . ALA A 1 175 ? -1.807 17.828 12.672 1 97.62 175 ALA A C 1
ATOM 1295 O O . ALA A 1 175 ? -1.643 18.578 13.641 1 97.62 175 ALA A O 1
ATOM 1296 N N . VAL A 1 176 ? -1.67 18.234 11.438 1 97.94 176 VAL A N 1
ATOM 1297 C CA . VAL A 1 176 ? -0.959 19.469 11.094 1 97.94 176 VAL A CA 1
ATOM 1298 C C . VAL A 1 176 ? -1.884 20.672 11.273 1 97.94 176 VAL A C 1
ATOM 1300 O O . VAL A 1 176 ? -3.012 20.672 10.773 1 97.94 176 VAL A O 1
ATOM 1303 N N . LEU A 1 177 ? -1.382 21.625 11.961 1 97.25 177 LEU A N 1
ATOM 1304 C CA . LEU A 1 177 ? -2.08 22.891 12.156 1 97.25 177 LEU A CA 1
ATOM 1305 C C . LEU A 1 177 ? -1.448 24 11.32 1 97.25 177 LEU A C 1
ATOM 1307 O O . LEU A 1 177 ? -0.221 24.125 11.258 1 97.25 177 LEU A O 1
ATOM 1311 N N . GLY A 1 178 ? -2.252 24.672 10.688 1 93.12 178 GLY A N 1
ATOM 1312 C CA . GLY A 1 178 ? -1.873 25.828 9.891 1 93.12 178 GLY A CA 1
ATOM 1313 C C . GLY A 1 178 ? -3 26.828 9.719 1 93.12 178 GLY A C 1
ATOM 1314 O O . GLY A 1 178 ? -3.99 26.797 10.453 1 93.12 178 GLY A O 1
ATOM 1315 N N . ALA A 1 179 ? -2.703 27.844 8.906 1 81.38 179 ALA A N 1
ATOM 1316 C CA . ALA A 1 179 ? -3.738 28.844 8.641 1 81.38 179 ALA A CA 1
ATOM 1317 C C . ALA A 1 179 ? -3.803 29.188 7.152 1 81.38 179 ALA A C 1
ATOM 1319 O O . ALA A 1 179 ? -2.906 28.812 6.387 1 81.38 179 ALA A O 1
ATOM 1320 N N . GLY A 1 180 ? -4.887 29.688 6.785 1 80.75 180 GLY A N 1
ATOM 1321 C CA . GLY A 1 180 ? -5.09 30.109 5.406 1 80.75 180 GLY A CA 1
ATOM 1322 C C . GLY A 1 180 ? -5.996 29.172 4.629 1 80.75 180 GLY A C 1
ATOM 1323 O O . GLY A 1 180 ? -6.555 28.234 5.191 1 80.75 180 GLY A O 1
ATOM 1324 N N . ARG A 1 181 ? -6.16 29.484 3.408 1 80.5 181 ARG A N 1
ATOM 1325 C CA . ARG A 1 181 ? -7.121 28.797 2.549 1 80.5 181 ARG A CA 1
ATOM 1326 C C . ARG A 1 181 ? -6.766 27.312 2.41 1 80.5 181 ARG A C 1
ATOM 1328 O O . ARG A 1 181 ? -7.656 26.469 2.332 1 80.5 181 ARG A O 1
ATOM 1335 N N . ASP A 1 182 ? -5.527 26.984 2.475 1 81.81 182 ASP A N 1
ATOM 1336 C CA . ASP A 1 182 ? -5.09 25.594 2.307 1 81.81 182 ASP A CA 1
ATOM 1337 C C . ASP A 1 182 ? -5.266 24.812 3.6 1 81.81 182 ASP A C 1
ATOM 1339 O O . ASP A 1 182 ? -5.555 23.609 3.564 1 81.81 182 ASP A O 1
ATOM 1343 N N . ALA A 1 183 ? -5.129 25.453 4.66 1 79.88 183 ALA A N 1
ATOM 1344 C CA . ALA A 1 183 ? -5.195 24.781 5.953 1 79.88 183 ALA A CA 1
ATOM 1345 C C . ALA A 1 183 ? -6.59 24.219 6.203 1 79.88 183 ALA A C 1
ATOM 1347 O O . ALA A 1 183 ? -6.734 23.141 6.781 1 79.88 183 ALA A O 1
ATOM 1348 N N . VAL A 1 184 ? -7.555 24.859 5.664 1 82.56 184 VAL A N 1
ATOM 1349 C CA . VAL A 1 184 ? -8.93 24.484 5.992 1 82.56 184 VAL A CA 1
ATOM 1350 C C . VAL A 1 184 ? -9.336 23.25 5.18 1 82.56 184 VAL A C 1
ATOM 1352 O O . VAL A 1 184 ? -10.406 22.688 5.398 1 82.56 184 VAL A O 1
ATOM 1355 N N . THR A 1 185 ? -8.398 22.828 4.336 1 85.38 185 THR A N 1
ATOM 1356 C CA . THR A 1 185 ? -8.688 21.625 3.559 1 85.38 185 THR A CA 1
ATOM 1357 C C . THR A 1 185 ? -8.43 20.375 4.379 1 85.38 185 THR A C 1
ATOM 1359 O O . THR A 1 185 ? -8.852 19.281 4.004 1 85.38 185 THR A O 1
ATOM 1362 N N . SER A 1 186 ? -7.766 20.547 5.527 1 91.06 186 SER A N 1
ATOM 1363 C CA . SER A 1 186 ? -7.512 19.438 6.438 1 91.06 186 SER A CA 1
ATOM 1364 C C . SER A 1 186 ? -8.43 19.5 7.656 1 91.06 186 SER A C 1
ATOM 1366 O O . SER A 1 186 ? -8.945 20.578 7.996 1 91.06 186 SER A O 1
ATOM 1368 N N . VAL A 1 187 ? -8.594 18.438 8.359 1 92.81 187 VAL A N 1
ATOM 1369 C CA . VAL A 1 187 ? -9.461 18.359 9.531 1 92.81 187 VAL A CA 1
ATOM 1370 C C . VAL A 1 187 ? -8.859 19.188 10.664 1 92.81 187 VAL A C 1
ATOM 1372 O O . VAL A 1 187 ? -9.539 20.047 11.25 1 92.81 187 VAL A O 1
ATOM 1375 N N . PRO A 1 188 ? -7.59 19.047 10.961 1 95.12 188 PRO A N 1
ATOM 1376 C CA . PRO A 1 188 ? -7.02 19.875 12.031 1 95.12 188 PRO A CA 1
ATOM 1377 C C . PRO A 1 188 ? -7.043 21.359 11.703 1 95.12 188 PRO A C 1
ATOM 1379 O O . PRO A 1 188 ? -7.285 22.188 12.586 1 95.12 188 PRO A O 1
ATOM 1382 N N . GLY A 1 189 ? -6.797 21.641 10.453 1 93.19 189 GLY A N 1
ATOM 1383 C CA . GLY A 1 189 ? -6.844 23.031 10.039 1 93.19 189 GLY A CA 1
ATOM 1384 C C . GLY A 1 189 ? -8.227 23.656 10.172 1 93.19 189 GLY A C 1
ATOM 1385 O O . GLY A 1 189 ? -8.352 24.797 10.594 1 93.19 189 GLY A O 1
ATOM 1386 N N . ARG A 1 190 ? -9.211 22.906 9.812 1 93.56 190 ARG A N 1
ATOM 1387 C CA . ARG A 1 190 ? -10.594 23.359 9.938 1 93.56 190 ARG A CA 1
ATOM 1388 C C . ARG A 1 190 ? -10.969 23.578 11.398 1 93.56 190 ARG A C 1
ATOM 1390 O O . ARG A 1 190 ? -11.68 24.531 11.727 1 93.56 190 ARG A O 1
ATOM 1397 N N . LEU A 1 191 ? -10.539 22.688 12.211 1 95.5 191 LEU A N 1
ATOM 1398 C CA . LEU A 1 191 ? -10.789 22.812 13.648 1 95.5 191 LEU A CA 1
ATOM 1399 C C . LEU A 1 191 ? -10.211 24.109 14.188 1 95.5 191 LEU A C 1
ATOM 1401 O O . LEU A 1 191 ? -10.922 24.891 14.828 1 95.5 191 LEU A O 1
ATOM 1405 N N . LEU A 1 192 ? -8.969 24.312 13.953 1 96.19 192 LEU A N 1
ATOM 1406 C CA . LEU A 1 192 ? -8.289 25.5 14.453 1 96.19 192 LEU A CA 1
ATOM 1407 C C . LEU A 1 192 ? -8.938 26.766 13.891 1 96.19 192 LEU A C 1
ATOM 1409 O O . LEU A 1 192 ? -9.164 27.719 14.633 1 96.19 192 LEU A O 1
ATOM 1413 N N . ALA A 1 193 ? -9.227 26.766 12.602 1 94.5 193 ALA A N 1
ATOM 1414 C CA . ALA A 1 193 ? -9.844 27.922 11.953 1 94.5 193 ALA A CA 1
ATOM 1415 C C . ALA A 1 193 ? -11.195 28.25 12.586 1 94.5 193 ALA A C 1
ATOM 1417 O O . ALA A 1 193 ? -11.516 29.422 12.797 1 94.5 193 ALA A O 1
ATOM 1418 N N . THR A 1 194 ? -11.977 27.25 12.852 1 95.19 194 THR A N 1
ATOM 1419 C CA . THR A 1 194 ? -13.297 27.406 13.453 1 95.19 194 THR A CA 1
ATOM 1420 C C . THR A 1 194 ? -13.18 28.078 14.828 1 95.19 194 THR A C 1
ATOM 1422 O O . THR A 1 194 ? -13.93 29 15.133 1 95.19 194 THR A O 1
ATOM 1425 N N . LEU A 1 195 ? -12.281 27.656 15.594 1 96.88 195 LEU A N 1
ATOM 1426 C CA . LEU A 1 195 ? -12.109 28.188 16.953 1 96.88 195 LEU A CA 1
ATOM 1427 C C . LEU A 1 195 ? -11.547 29.609 16.906 1 96.88 195 LEU A C 1
ATOM 1429 O O . LEU A 1 195 ? -11.977 30.469 17.672 1 96.88 195 LEU A O 1
ATOM 1433 N N . LEU A 1 196 ? -10.578 29.797 16.047 1 95.75 196 LEU A N 1
ATOM 1434 C CA . LEU A 1 196 ? -9.984 31.125 15.945 1 95.75 196 LEU A CA 1
ATOM 1435 C C . LEU A 1 196 ? -11.008 32.156 15.469 1 95.75 196 LEU A C 1
ATOM 1437 O O . LEU A 1 196 ? -11.031 33.281 15.953 1 95.75 196 LEU A O 1
ATOM 1441 N N . GLU A 1 197 ? -11.781 31.734 14.516 1 94.75 197 GLU A N 1
ATOM 1442 C CA . GLU A 1 197 ? -12.828 32.625 14.008 1 94.75 197 GLU A CA 1
ATOM 1443 C C . GLU A 1 197 ? -13.82 33 15.109 1 94.75 197 GLU A C 1
ATOM 1445 O O . GLU A 1 197 ? -14.227 34.156 15.234 1 94.75 197 GLU A O 1
ATOM 1450 N N . ALA A 1 198 ? -14.242 32.094 15.891 1 96.62 198 ALA A N 1
ATOM 1451 C CA . ALA A 1 198 ? -15.156 32.312 17 1 96.62 198 ALA A CA 1
ATOM 1452 C C . ALA A 1 198 ? -14.547 33.25 18.031 1 96.62 198 ALA A C 1
ATOM 1454 O O . ALA A 1 198 ? -15.227 34.156 18.531 1 96.62 198 ALA A O 1
ATOM 1455 N N . GLY A 1 199 ? -13.336 33.031 18.359 1 95.69 199 GLY A N 1
ATOM 1456 C CA . GLY A 1 199 ? -12.641 33.906 19.281 1 95.69 199 GLY A CA 1
ATOM 1457 C C . GLY A 1 199 ? -12.547 35.344 18.781 1 95.69 199 GLY A C 1
ATOM 1458 O O . GLY A 1 199 ? -12.734 36.281 19.547 1 95.69 199 GLY A O 1
ATOM 1459 N N . ARG A 1 200 ? -12.273 35.469 17.531 1 94.81 200 ARG A N 1
ATOM 1460 C CA . ARG A 1 200 ? -12.062 36.781 16.922 1 94.81 200 ARG A CA 1
ATOM 1461 C C . ARG A 1 200 ? -13.375 37.562 16.812 1 94.81 200 ARG A C 1
ATOM 1463 O O . ARG A 1 200 ? -13.406 38.75 17.031 1 94.81 200 ARG A O 1
ATOM 1470 N N . THR A 1 201 ? -14.453 36.844 16.516 1 95.81 201 THR A N 1
ATOM 1471 C CA . THR A 1 201 ? -15.711 37.5 16.203 1 95.81 201 THR A CA 1
ATOM 1472 C C . THR A 1 201 ? -16.609 37.594 17.438 1 95.81 201 THR A C 1
ATOM 1474 O O . THR A 1 201 ? -17.547 38.375 17.469 1 95.81 201 THR A O 1
ATOM 1477 N N . GLY A 1 202 ? -16.406 36.656 18.312 1 95.31 202 GLY A N 1
ATOM 1478 C CA . GLY A 1 202 ? -17.266 36.594 19.484 1 95.31 202 GLY A CA 1
ATOM 1479 C C . GLY A 1 202 ? -18.484 35.719 19.266 1 95.31 202 GLY A C 1
ATOM 1480 O O . GLY A 1 202 ? -19.25 35.469 20.203 1 95.31 202 GLY A O 1
ATOM 1481 N N . VAL A 1 203 ? -18.625 35.219 18.062 1 97.12 203 VAL A N 1
ATOM 1482 C CA . VAL A 1 203 ? -19.703 34.281 17.797 1 97.12 203 VAL A CA 1
ATOM 1483 C C . VAL A 1 203 ? -19.281 32.875 18.25 1 97.12 203 VAL A C 1
ATOM 1485 O O . VAL A 1 203 ? -18.203 32.406 17.859 1 97.12 203 VAL A O 1
ATOM 1488 N N . PRO A 1 204 ? -20.078 32.25 19.031 1 97.44 204 PRO A N 1
ATOM 1489 C CA . PRO A 1 204 ? -19.688 30.938 19.562 1 97.44 204 PRO A CA 1
ATOM 1490 C C . PRO A 1 204 ? -19.391 29.922 18.453 1 97.44 204 PRO A C 1
ATOM 1492 O O . PRO A 1 204 ? -20.094 29.891 17.453 1 97.44 204 PRO A O 1
ATOM 1495 N N . ALA A 1 205 ? -18.312 29.141 18.609 1 97 205 ALA A N 1
ATOM 1496 C CA . ALA A 1 205 ? -18 28.062 17.672 1 97 205 ALA A CA 1
ATOM 1497 C C . ALA A 1 205 ? -19.016 26.922 17.828 1 97 205 ALA A C 1
ATOM 1499 O O . ALA A 1 205 ? -19.156 26.344 18.906 1 97 205 ALA A O 1
ATOM 1500 N N . ARG A 1 206 ? -19.656 26.578 16.766 1 95.62 206 ARG A N 1
ATOM 1501 C CA . ARG A 1 206 ? -20.547 25.406 16.781 1 95.62 206 ARG A CA 1
ATOM 1502 C C . ARG A 1 206 ? -19.75 24.125 16.531 1 95.62 206 ARG A C 1
ATOM 1504 O O . ARG A 1 206 ? -19.266 23.906 15.422 1 95.62 206 ARG A O 1
ATOM 1511 N N . LEU A 1 207 ? -19.594 23.297 17.516 1 96.06 207 LEU A N 1
ATOM 1512 C CA . LEU A 1 207 ? -18.812 22.078 17.438 1 96.06 207 LEU A CA 1
ATOM 1513 C C . LEU A 1 207 ? -19.719 20.844 17.375 1 96.06 207 LEU A C 1
ATOM 1515 O O . LEU A 1 207 ? -19.609 19.969 18.234 1 96.06 207 LEU A O 1
ATOM 1519 N N . ASP A 1 208 ? -20.547 20.797 16.312 1 94 208 ASP A N 1
ATOM 1520 C CA . ASP A 1 208 ? -21.516 19.719 16.156 1 94 208 ASP A CA 1
ATOM 1521 C C . ASP A 1 208 ? -21.031 18.688 15.133 1 94 208 ASP A C 1
ATOM 1523 O O . ASP A 1 208 ? -21.719 17.703 14.859 1 94 208 ASP A O 1
ATOM 1527 N N . ASP A 1 209 ? -19.875 18.969 14.484 1 94.5 209 ASP A N 1
ATOM 1528 C CA . ASP A 1 209 ? -19.281 18.031 13.539 1 94.5 209 ASP A CA 1
ATOM 1529 C C . ASP A 1 209 ? -18.344 17.062 14.25 1 94.5 209 ASP A C 1
ATOM 1531 O O . ASP A 1 209 ? -17.219 17.422 14.609 1 94.5 209 ASP A O 1
ATOM 1535 N N . PRO A 1 210 ? -18.734 15.805 14.336 1 94.5 210 PRO A N 1
ATOM 1536 C CA . PRO A 1 210 ? -17.922 14.852 15.086 1 94.5 210 PRO A CA 1
ATOM 1537 C C . PRO A 1 210 ? -16.547 14.617 14.453 1 94.5 210 PRO A C 1
ATOM 1539 O O . PRO A 1 210 ? -15.617 14.156 15.125 1 94.5 210 PRO A O 1
ATOM 1542 N N . ILE A 1 211 ? -16.359 14.969 13.242 1 94.19 211 ILE A N 1
ATOM 1543 C CA . ILE A 1 211 ? -15.094 14.766 12.531 1 94.19 211 ILE A CA 1
ATOM 1544 C C . ILE A 1 211 ? -14.016 15.672 13.117 1 94.19 211 ILE A C 1
ATOM 1546 O O . ILE A 1 211 ? -12.836 15.32 13.133 1 94.19 211 ILE A O 1
ATOM 1550 N N . LEU A 1 212 ? -14.453 16.812 13.641 1 95.5 212 LEU A N 1
ATOM 1551 C CA . LEU A 1 212 ? -13.508 17.797 14.172 1 95.5 212 LEU A CA 1
ATOM 1552 C C . LEU A 1 212 ? -13.117 17.453 15.602 1 95.5 212 LEU A C 1
ATOM 1554 O O . LEU A 1 212 ? -12.164 18.016 16.141 1 95.5 212 LEU A O 1
ATOM 1558 N N . LEU A 1 213 ? -13.844 16.516 16.219 1 97.62 213 LEU A N 1
ATOM 1559 C CA . LEU A 1 213 ? -13.695 16.219 17.641 1 97.62 213 LEU A CA 1
ATOM 1560 C C . LEU A 1 213 ? -13.117 14.828 17.844 1 97.62 213 LEU A C 1
ATOM 1562 O O . LEU A 1 213 ? -12.898 14.086 16.875 1 97.62 213 LEU A O 1
ATOM 1566 N N . TRP A 1 214 ? -12.719 14.555 19.109 1 98.06 214 TRP A N 1
ATOM 1567 C CA . TRP A 1 214 ? -12.148 13.25 19.422 1 98.06 214 TRP A CA 1
ATOM 1568 C C . TRP A 1 214 ? -12.328 12.93 20.906 1 98.06 214 TRP A C 1
ATOM 1570 O O . TRP A 1 214 ? -12.359 13.836 21.75 1 98.06 214 TRP A O 1
ATOM 1580 N N . ASN A 1 215 ? -12.539 11.695 21.172 1 97.88 215 ASN A N 1
ATOM 1581 C CA . ASN A 1 215 ? -12.43 11.203 22.547 1 97.88 215 ASN A CA 1
ATOM 1582 C C . ASN A 1 215 ? -10.977 10.914 22.922 1 97.88 215 ASN A C 1
ATOM 1584 O O . ASN A 1 215 ? -10.164 10.578 22.062 1 97.88 215 ASN A O 1
ATOM 1588 N N . GLY A 1 216 ? -10.695 11.086 24.172 1 97.5 216 GLY A N 1
ATOM 1589 C CA . GLY A 1 216 ? -9.312 10.898 24.578 1 97.5 216 GLY A CA 1
ATOM 1590 C C . GLY A 1 216 ? -8.414 12.062 24.203 1 97.5 216 GLY A C 1
ATOM 1591 O O . GLY A 1 216 ? -8.75 13.219 24.469 1 97.5 216 GLY A O 1
ATOM 1592 N N . ARG A 1 217 ? -7.219 11.703 23.703 1 98.12 217 ARG A N 1
ATOM 1593 C CA . ARG A 1 217 ? -6.258 12.742 23.359 1 98.12 217 ARG A CA 1
ATOM 1594 C C . ARG A 1 217 ? -5.734 12.555 21.938 1 98.12 217 ARG A C 1
ATOM 1596 O O . ARG A 1 217 ? -5.867 11.469 21.359 1 98.12 217 ARG A O 1
ATOM 1603 N N . GLU A 1 218 ? -5.219 13.586 21.344 1 98.06 218 GLU A N 1
ATOM 1604 C CA . GLU A 1 218 ? -4.617 13.57 20.016 1 98.06 218 GLU A CA 1
ATOM 1605 C C . GLU A 1 218 ? -3.379 14.469 19.953 1 98.06 218 GLU A C 1
ATOM 1607 O O . GLU A 1 218 ? -3.193 15.336 20.812 1 98.06 218 GLU A O 1
ATOM 1612 N N . GLU A 1 219 ? -2.564 14.188 19.016 1 97.44 219 GLU A N 1
ATOM 1613 C CA . GLU A 1 219 ? -1.334 14.945 18.812 1 97.44 219 GLU A CA 1
ATOM 1614 C C . GLU A 1 219 ? -1.46 15.906 17.625 1 97.44 219 GLU A C 1
ATOM 1616 O O . GLU A 1 219 ? -2.025 15.547 16.594 1 97.44 219 GLU A O 1
ATOM 1621 N N . PHE A 1 220 ? -0.887 17.094 17.797 1 98 220 PHE A N 1
ATOM 1622 C CA . PHE A 1 220 ? -0.893 18.125 16.766 1 98 220 PHE A CA 1
ATOM 1623 C C . PHE A 1 220 ? 0.513 18.656 16.531 1 98 220 PHE A C 1
ATOM 1625 O O . PHE A 1 220 ? 1.36 18.609 17.422 1 98 220 PHE A O 1
ATOM 1632 N N . ILE A 1 221 ? 0.733 19.125 15.328 1 98.38 221 ILE A N 1
ATOM 1633 C CA . ILE A 1 221 ? 2.039 19.672 14.984 1 98.38 221 ILE A CA 1
ATOM 1634 C C . ILE A 1 221 ? 1.865 20.906 14.102 1 98.38 221 ILE A C 1
ATOM 1636 O O . ILE A 1 221 ? 0.936 20.984 13.297 1 98.38 221 ILE A O 1
ATOM 1640 N N . ASP A 1 222 ? 2.76 21.891 14.297 1 98.19 222 ASP A N 1
ATOM 1641 C CA . ASP A 1 222 ? 2.77 23.125 13.508 1 98.19 222 ASP A CA 1
ATOM 1642 C C . ASP A 1 222 ? 3.273 22.859 12.094 1 98.19 222 ASP A C 1
ATOM 1644 O O . ASP A 1 222 ? 4.297 22.203 11.898 1 98.19 222 ASP A O 1
ATOM 1648 N N . ALA A 1 223 ? 2.598 23.391 11.07 1 97.69 223 ALA A N 1
ATOM 1649 C CA . ALA A 1 223 ? 3.031 23.25 9.688 1 97.69 223 ALA A CA 1
ATOM 1650 C C . ALA A 1 223 ? 4.465 23.75 9.508 1 97.69 223 ALA A C 1
ATOM 1652 O O . ALA A 1 223 ? 5.219 23.203 8.695 1 97.69 223 ALA A O 1
ATOM 1653 N N . ARG A 1 224 ? 4.883 24.75 10.234 1 97.62 224 ARG A N 1
ATOM 1654 C CA . ARG A 1 224 ? 6.246 25.266 10.164 1 97.62 224 ARG A CA 1
ATOM 1655 C C . ARG A 1 224 ? 7.246 24.219 10.648 1 97.62 224 ARG A C 1
ATOM 1657 O O . ARG A 1 224 ? 8.359 24.141 10.125 1 97.62 224 ARG A O 1
ATOM 1664 N N . ASP A 1 225 ? 6.84 23.484 11.68 1 98.75 225 ASP A N 1
ATOM 1665 C CA . ASP A 1 225 ? 7.695 22.391 12.148 1 98.75 225 ASP A CA 1
ATOM 1666 C C . ASP A 1 225 ? 7.828 21.297 11.094 1 98.75 225 ASP A C 1
ATOM 1668 O O . ASP A 1 225 ? 8.883 20.672 10.969 1 98.75 225 ASP A O 1
ATOM 1672 N N . CYS A 1 226 ? 6.738 20.984 10.352 1 98.75 226 CYS A N 1
A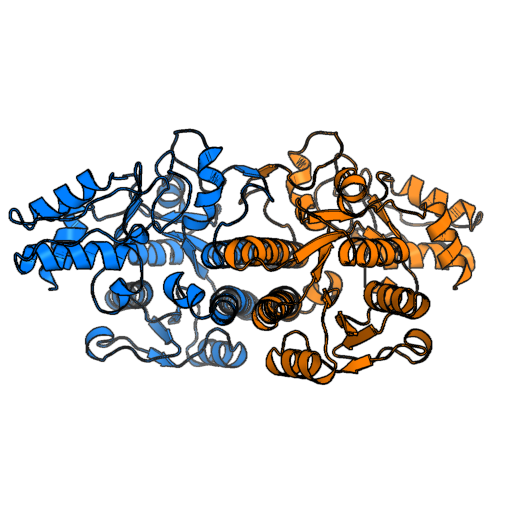TOM 1673 C CA . CYS A 1 226 ? 6.828 20.031 9.258 1 98.75 226 CYS A CA 1
ATOM 1674 C C . CYS A 1 226 ? 7.848 20.484 8.219 1 98.75 226 CYS A C 1
ATOM 1676 O O . CYS A 1 226 ? 8.625 19.672 7.715 1 98.75 226 CYS A O 1
ATOM 1678 N N . ALA A 1 227 ? 7.855 21.781 7.91 1 98.62 227 ALA A N 1
ATOM 1679 C CA . ALA A 1 227 ? 8.836 22.328 6.977 1 98.62 227 ALA A CA 1
ATOM 1680 C C . ALA A 1 227 ? 10.25 22.172 7.516 1 98.62 227 ALA A C 1
ATOM 1682 O O . ALA A 1 227 ? 11.164 21.797 6.781 1 98.62 227 ALA A O 1
ATOM 1683 N N . ILE A 1 228 ? 10.414 22.484 8.789 1 98.69 228 ILE A N 1
ATOM 1684 C CA . ILE A 1 228 ? 11.711 22.344 9.43 1 98.69 228 ILE A CA 1
ATOM 1685 C C . ILE A 1 228 ? 12.172 20.891 9.352 1 98.69 228 ILE A C 1
ATOM 1687 O O . ILE A 1 228 ? 13.344 20.609 9.07 1 98.69 228 ILE A O 1
ATOM 1691 N N . ALA A 1 229 ? 11.25 19.953 9.609 1 98.94 229 ALA A N 1
ATOM 1692 C CA . ALA A 1 229 ? 11.57 18.531 9.555 1 98.94 229 ALA A CA 1
ATOM 1693 C C . ALA A 1 229 ? 11.992 18.125 8.148 1 98.94 229 ALA A C 1
ATOM 1695 O O . ALA A 1 229 ? 12.898 17.297 7.984 1 98.94 229 ALA A O 1
ATOM 1696 N N . ASN A 1 230 ? 11.297 18.641 7.102 1 98.94 230 ASN A N 1
ATOM 1697 C CA . ASN A 1 230 ? 11.672 18.359 5.723 1 98.94 230 ASN A CA 1
ATOM 1698 C C . ASN A 1 230 ? 13.125 18.75 5.445 1 98.94 230 ASN A C 1
ATOM 1700 O O . ASN A 1 230 ? 13.875 17.984 4.848 1 98.94 230 ASN A O 1
ATOM 1704 N N . ILE A 1 231 ? 13.523 19.922 5.906 1 98.69 231 ILE A N 1
ATOM 1705 C CA . ILE A 1 231 ? 14.859 20.453 5.664 1 98.69 231 ILE A CA 1
ATOM 1706 C C . ILE A 1 231 ? 15.883 19.641 6.461 1 98.69 231 ILE A C 1
ATOM 1708 O O . ILE A 1 231 ? 16.953 19.297 5.949 1 98.69 231 ILE A O 1
ATOM 1712 N N . ALA A 1 232 ? 15.516 19.359 7.703 1 98.69 232 ALA A N 1
ATOM 1713 C CA . ALA A 1 232 ? 16.391 18.516 8.531 1 98.69 232 ALA A CA 1
ATOM 1714 C C . ALA A 1 232 ? 16.656 17.172 7.871 1 98.69 232 ALA A C 1
ATOM 1716 O O . ALA A 1 232 ? 17.781 16.688 7.863 1 98.69 232 ALA A O 1
ATOM 1717 N N . ALA A 1 233 ? 15.602 16.562 7.32 1 98.81 233 ALA A N 1
ATOM 1718 C CA . ALA A 1 233 ? 15.711 15.258 6.66 1 98.81 233 ALA A CA 1
ATOM 1719 C C . ALA A 1 233 ? 16.562 15.359 5.395 1 98.81 233 ALA A C 1
ATOM 1721 O O . ALA A 1 233 ? 17.297 14.43 5.062 1 98.81 233 ALA A O 1
ATOM 1722 N N . LEU A 1 234 ? 16.484 16.438 4.672 1 97.88 234 LEU A N 1
ATOM 1723 C CA . LEU A 1 234 ? 17.219 16.672 3.438 1 97.88 234 LEU A CA 1
ATOM 1724 C C . LEU A 1 234 ? 18.734 16.641 3.689 1 97.88 234 LEU A C 1
ATOM 1726 O O . LEU A 1 234 ? 19.5 16.156 2.852 1 97.88 234 LEU A O 1
ATOM 1730 N N . THR A 1 235 ? 19.109 17.109 4.852 1 95.31 235 THR A N 1
ATOM 1731 C CA . THR A 1 235 ? 20.531 17.344 5.078 1 95.31 235 THR A CA 1
ATOM 1732 C C . THR A 1 235 ? 21.094 16.344 6.082 1 95.31 235 THR A C 1
ATOM 1734 O O . THR A 1 235 ? 22.281 16.344 6.379 1 95.31 235 THR A O 1
ATOM 1737 N N . ALA A 1 236 ? 20.188 15.461 6.617 1 97.62 236 ALA A N 1
ATOM 1738 C CA . ALA A 1 236 ? 20.641 14.484 7.605 1 97.62 236 ALA A CA 1
ATOM 1739 C C . ALA A 1 236 ? 21.734 13.602 7.031 1 97.62 236 ALA A C 1
ATOM 1741 O O . ALA A 1 236 ? 21.594 13.055 5.934 1 97.62 236 ALA A O 1
ATOM 1742 N N . PRO A 1 237 ? 22.844 13.391 7.73 1 95.44 237 PRO A N 1
ATOM 1743 C CA . PRO A 1 237 ? 23.969 12.664 7.164 1 95.44 237 PRO A CA 1
ATOM 1744 C C . PRO A 1 237 ? 23.688 11.18 6.965 1 95.44 237 PRO A C 1
ATOM 1746 O O . PRO A 1 237 ? 24.062 10.602 5.941 1 95.44 237 PRO A O 1
ATOM 1749 N N . ALA A 1 238 ? 23.062 10.562 8.023 1 93.19 238 ALA A N 1
ATOM 1750 C CA . ALA A 1 238 ? 22.859 9.117 7.934 1 93.19 238 ALA A CA 1
ATOM 1751 C C . ALA A 1 238 ? 21.516 8.719 8.547 1 93.19 238 ALA A C 1
ATOM 1753 O O . ALA A 1 238 ? 21.469 8.055 9.586 1 93.19 238 ALA A O 1
ATOM 1754 N N . PRO A 1 239 ? 20.422 9.094 7.883 1 96.81 239 PRO A N 1
ATOM 1755 C CA . PRO A 1 239 ? 19.109 8.688 8.406 1 96.81 239 PRO A CA 1
ATOM 1756 C C . PRO A 1 239 ? 18.797 7.215 8.141 1 96.81 239 PRO A C 1
ATOM 1758 O O . PRO A 1 239 ? 18.031 6.898 7.234 1 96.81 239 PRO A O 1
ATOM 1761 N N . ARG A 1 240 ? 19.297 6.305 8.984 1 95.06 240 ARG A N 1
ATOM 1762 C CA . ARG A 1 240 ? 19.297 4.867 8.742 1 95.06 240 ARG A CA 1
ATOM 1763 C C . ARG A 1 240 ? 17.891 4.285 8.938 1 95.06 240 ARG A C 1
ATOM 1765 O O . ARG A 1 240 ? 17.516 3.328 8.266 1 95.06 240 ARG A O 1
ATOM 1772 N N . GLN A 1 241 ? 17.109 4.828 9.906 1 97.25 241 GLN A N 1
ATOM 1773 C CA . GLN A 1 241 ? 15.773 4.297 10.156 1 97.25 241 GLN A CA 1
ATOM 1774 C C . GLN A 1 241 ? 14.836 4.59 8.992 1 97.25 241 GLN A C 1
ATOM 1776 O O . GLN A 1 241 ? 13.906 3.83 8.727 1 97.25 241 GLN A O 1
ATOM 1781 N N . ARG A 1 242 ? 14.938 5.742 8.367 1 98.31 242 ARG A N 1
ATOM 1782 C CA . ARG A 1 242 ? 14.32 6.168 7.113 1 98.31 242 ARG A CA 1
ATOM 1783 C C . ARG A 1 242 ? 12.883 6.629 7.336 1 98.31 242 ARG A C 1
ATOM 1785 O O . ARG A 1 242 ? 12.312 7.332 6.5 1 98.31 242 ARG A O 1
ATOM 1792 N N . VAL A 1 243 ? 12.172 6.234 8.383 1 98.88 243 VAL A N 1
ATOM 1793 C CA . VAL A 1 243 ? 10.828 6.699 8.711 1 98.88 243 VAL A CA 1
ATOM 1794 C C . VAL A 1 243 ? 10.812 7.324 10.102 1 98.88 243 VAL A C 1
ATOM 1796 O O . VAL A 1 243 ? 11.305 6.727 11.062 1 98.88 243 VAL A O 1
ATOM 1799 N N . TYR A 1 244 ? 10.203 8.523 10.227 1 98.94 244 TYR A N 1
ATOM 1800 C CA . TYR A 1 244 ? 10.289 9.242 11.492 1 98.94 244 TYR A CA 1
ATOM 1801 C C . TYR A 1 244 ? 8.953 9.898 11.836 1 98.94 244 TYR A C 1
ATOM 1803 O O . TYR A 1 244 ? 8.281 10.445 10.961 1 98.94 244 TYR A O 1
ATOM 1811 N N . ASN A 1 245 ? 8.594 9.789 13.109 1 98.81 245 ASN A N 1
ATOM 1812 C CA . ASN A 1 245 ? 7.473 10.57 13.633 1 98.81 245 ASN A CA 1
ATOM 1813 C C . ASN A 1 245 ? 7.836 12.047 13.773 1 98.81 245 ASN A C 1
ATOM 1815 O O . ASN A 1 245 ? 8.852 12.383 14.391 1 98.81 245 ASN A O 1
ATOM 1819 N N . ILE A 1 246 ? 7.062 12.859 13.172 1 98.88 246 ILE A N 1
ATOM 1820 C CA . ILE A 1 246 ? 7.207 14.305 13.32 1 98.88 246 ILE A CA 1
ATOM 1821 C C . ILE A 1 246 ? 6.062 14.859 14.164 1 98.88 246 ILE A C 1
ATOM 1823 O O . ILE A 1 246 ? 4.977 15.141 13.648 1 98.88 246 ILE A O 1
ATOM 1827 N N . ALA A 1 247 ? 6.309 15.008 15.406 1 98.19 247 ALA A N 1
ATOM 1828 C CA . ALA A 1 247 ? 5.348 15.438 16.422 1 98.19 247 ALA A CA 1
ATOM 1829 C C . ALA A 1 247 ? 6.051 16.094 17.594 1 98.19 247 ALA A C 1
ATOM 1831 O O . ALA A 1 247 ? 7.281 16.172 17.625 1 98.19 247 ALA A O 1
ATOM 1832 N N . THR A 1 248 ? 5.312 16.641 18.547 1 96.06 248 THR A N 1
ATOM 1833 C CA . THR A 1 248 ? 5.867 17.312 19.703 1 96.06 248 THR A CA 1
ATOM 1834 C C . THR A 1 248 ? 6.082 16.312 20.859 1 96.06 248 THR A C 1
ATOM 1836 O O . THR A 1 248 ? 6.855 16.594 21.781 1 96.06 248 THR A O 1
ATOM 1839 N N . GLY A 1 249 ? 5.375 15.242 20.828 1 93.56 249 GLY A N 1
ATOM 1840 C CA . GLY A 1 249 ? 5.328 14.344 21.984 1 93.56 249 GLY A CA 1
ATOM 1841 C C . GLY A 1 249 ? 4.234 14.703 22.969 1 93.56 249 GLY A C 1
ATOM 1842 O O . GLY A 1 249 ? 3.977 13.953 23.906 1 93.56 249 GLY A O 1
ATOM 1843 N N . GLU A 1 250 ? 3.602 15.789 22.719 1 95.5 250 GLU A N 1
ATOM 1844 C CA . GLU A 1 250 ? 2.463 16.203 23.531 1 95.5 250 GLU A CA 1
ATOM 1845 C C . GLU A 1 250 ? 1.143 15.867 22.859 1 95.5 250 GLU A C 1
ATOM 1847 O O . GLU A 1 250 ? 1.078 15.766 21.625 1 95.5 250 GLU A O 1
ATOM 1852 N N . TRP A 1 251 ? 0.114 15.656 23.641 1 97.12 251 TRP A N 1
ATOM 1853 C CA . TRP A 1 251 ? -1.208 15.375 23.094 1 97.12 251 TRP A CA 1
ATOM 1854 C C . TRP A 1 251 ? -2.303 15.938 23.984 1 97.12 251 TRP A C 1
ATOM 1856 O O . TRP A 1 251 ? -2.053 16.281 25.141 1 97.12 251 TRP A O 1
ATOM 1866 N N . PHE A 1 252 ? -3.469 16.156 23.406 1 98.25 252 PHE A N 1
ATOM 1867 C CA . PHE A 1 252 ? -4.457 17 24.062 1 98.25 252 PHE A CA 1
ATOM 1868 C C . PHE A 1 252 ? -5.855 16.422 23.906 1 98.25 252 PHE A C 1
ATOM 1870 O O . PHE A 1 252 ? -6.195 15.852 22.875 1 98.25 252 PHE A O 1
ATOM 1877 N N . SER A 1 253 ? -6.609 16.609 24.984 1 98.38 253 SER A N 1
ATOM 1878 C CA . SER A 1 253 ? -8.055 16.438 24.859 1 98.38 253 SER A CA 1
ATOM 1879 C C . SER A 1 253 ? -8.68 17.609 24.109 1 98.38 253 SER A C 1
ATOM 1881 O O . SER A 1 253 ? -8.023 18.641 23.875 1 98.38 253 SER A O 1
ATOM 1883 N N . VAL A 1 254 ? -9.945 17.453 23.734 1 98.19 254 VAL A N 1
ATOM 1884 C CA . VAL A 1 254 ? -10.664 18.547 23.078 1 98.19 254 VAL A CA 1
ATOM 1885 C C . VAL A 1 254 ? -10.703 19.766 24 1 98.19 254 VAL A C 1
ATOM 1887 O O . VAL A 1 254 ? -10.438 20.891 23.562 1 98.19 254 VAL A O 1
ATOM 1890 N N . GLU A 1 255 ? -10.969 19.531 25.266 1 97.69 255 GLU A N 1
ATOM 1891 C CA . GLU A 1 255 ? -11.055 20.609 26.25 1 97.69 255 GLU A CA 1
ATOM 1892 C C . GLU A 1 255 ? -9.719 21.344 26.391 1 97.69 255 GLU A C 1
ATOM 1894 O O . GLU A 1 255 ? -9.68 22.562 26.422 1 97.69 255 GLU A O 1
ATOM 1899 N N . ALA A 1 256 ? -8.703 20.562 26.5 1 98.31 256 ALA A N 1
ATOM 1900 C CA . ALA A 1 256 ? -7.379 21.156 26.625 1 98.31 256 ALA A CA 1
ATOM 1901 C C . ALA A 1 256 ? -7.031 21.984 25.391 1 98.31 256 ALA A C 1
ATOM 1903 O O . ALA A 1 256 ? -6.402 23.047 25.5 1 98.31 256 ALA A O 1
ATOM 1904 N N . PHE A 1 257 ? -7.359 21.516 24.188 1 98.38 257 PHE A N 1
ATOM 1905 C CA . PHE A 1 257 ? -7.133 22.234 22.953 1 98.38 257 PHE A CA 1
ATOM 1906 C C . PHE A 1 257 ? -7.863 23.578 22.953 1 98.38 257 PHE A C 1
ATOM 1908 O O . PHE A 1 257 ? -7.277 24.609 22.641 1 98.38 257 PHE A O 1
ATOM 1915 N N . ILE A 1 258 ? -9.133 23.547 23.359 1 98.06 258 ILE A N 1
ATOM 1916 C CA . ILE A 1 258 ? -9.961 24.75 23.406 1 98.06 258 ILE A CA 1
ATOM 1917 C C . ILE A 1 258 ? -9.398 25.719 24.422 1 98.06 258 ILE A C 1
ATOM 1919 O O . ILE A 1 258 ? -9.367 26.938 24.188 1 98.06 258 ILE A O 1
ATOM 1923 N N . ASP A 1 259 ? -8.953 25.188 25.516 1 98.19 259 ASP A N 1
ATOM 1924 C CA . ASP A 1 259 ? -8.391 26.031 26.562 1 98.19 259 ASP A CA 1
ATOM 1925 C C . ASP A 1 259 ? -7.148 26.766 26.062 1 98.19 259 ASP A C 1
ATOM 1927 O O . ASP A 1 259 ? -6.906 27.922 26.453 1 98.19 259 ASP A O 1
ATOM 1931 N N . VAL A 1 260 ? -6.363 26.094 25.266 1 98.06 260 VAL A N 1
ATOM 1932 C CA . VAL A 1 260 ? -5.184 26.734 24.688 1 98.06 260 VAL A CA 1
ATOM 1933 C C . VAL A 1 260 ? -5.613 27.891 23.797 1 98.06 260 VAL A C 1
ATOM 1935 O O . VAL A 1 260 ? -5.023 28.969 23.844 1 98.06 260 VAL A O 1
ATOM 1938 N N . VAL A 1 261 ? -6.645 27.719 22.969 1 97.5 261 VAL A N 1
ATOM 1939 C CA . VAL A 1 261 ? -7.137 28.781 22.094 1 97.5 261 VAL A CA 1
ATOM 1940 C C . VAL A 1 261 ? -7.699 29.922 22.922 1 97.5 261 VAL A C 1
ATOM 1942 O O . VAL A 1 261 ? -7.531 31.094 22.578 1 97.5 261 VAL A O 1
ATOM 1945 N N . ARG A 1 262 ? -8.289 29.641 24.078 1 97.31 262 ARG A N 1
ATOM 1946 C CA . ARG A 1 262 ? -8.875 30.641 24.984 1 97.31 262 ARG A CA 1
ATOM 1947 C C . ARG A 1 262 ? -7.797 31.531 25.562 1 97.31 262 ARG A C 1
ATOM 1949 O O . ARG A 1 262 ? -8.078 32.688 25.953 1 97.31 262 ARG A O 1
ATOM 1956 N N . GLN A 1 263 ? -6.656 31 25.672 1 97 263 GLN A N 1
ATOM 1957 C CA . GLN A 1 263 ? -5.562 31.828 26.141 1 97 263 GLN A CA 1
ATOM 1958 C C . GLN A 1 263 ? -5.309 33 25.188 1 97 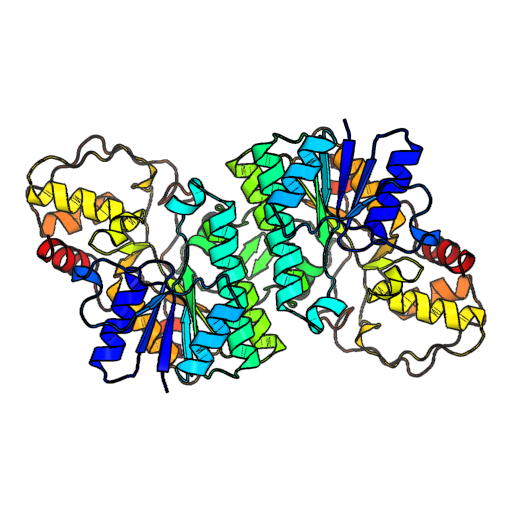263 GLN A C 1
ATOM 1960 O O . GLN A 1 263 ? -4.867 34.062 25.609 1 97 263 GLN A O 1
ATOM 1965 N N . CYS A 1 264 ? -5.602 32.812 23.922 1 95.38 264 CYS A N 1
ATOM 1966 C CA . CYS A 1 264 ? -5.473 33.875 22.922 1 95.38 264 CYS A CA 1
ATOM 1967 C C . CYS A 1 264 ? -6.758 34.688 22.828 1 95.38 264 CYS A C 1
ATOM 1969 O O . CYS A 1 264 ? -6.719 35.875 22.484 1 95.38 264 CYS A O 1
ATOM 1971 N N . TYR A 1 265 ? -7.867 34 23.094 1 96.31 265 TYR A N 1
ATOM 1972 C CA . TYR A 1 265 ? -9.188 34.625 23.047 1 96.31 265 TYR A CA 1
ATOM 1973 C C . TYR A 1 265 ? -10.016 34.25 24.266 1 96.31 265 TYR A C 1
ATOM 1975 O O . TYR A 1 265 ? -10.859 33.344 24.203 1 96.31 265 TYR A O 1
ATOM 1983 N N . PRO A 1 266 ? -9.875 34.969 25.312 1 95.88 266 PRO A N 1
ATOM 1984 C CA . PRO A 1 266 ? -10.531 34.625 26.562 1 95.88 266 PRO A CA 1
ATOM 1985 C C . PRO A 1 266 ? -12.055 34.562 26.438 1 95.88 266 PRO A C 1
ATOM 1987 O O . PRO A 1 266 ? -12.719 33.875 27.203 1 95.88 266 PRO A O 1
ATOM 1990 N N . ALA A 1 267 ? -12.617 35.219 25.469 1 95.62 267 ALA A N 1
ATOM 1991 C CA . ALA A 1 267 ? -14.062 35.312 25.312 1 95.62 267 ALA A CA 1
ATOM 1992 C C . ALA A 1 267 ? -14.586 34.188 24.422 1 95.62 267 ALA A C 1
ATOM 1994 O O . ALA A 1 267 ? -15.781 34.094 24.156 1 95.62 267 ALA A O 1
ATOM 1995 N N . LEU A 1 268 ? -13.688 33.281 23.953 1 97.38 268 LEU A N 1
ATOM 1996 C CA . LEU A 1 268 ? -14.094 32.156 23.078 1 97.38 268 LEU A CA 1
ATOM 1997 C C . LEU A 1 268 ? -15.188 31.344 23.719 1 97.38 268 LEU A C 1
ATOM 1999 O O . LEU A 1 268 ? -15.055 30.906 24.875 1 97.38 268 LEU A O 1
ATOM 2003 N N . GLN A 1 269 ? -16.297 31.156 23 1 97.06 269 GLN A N 1
ATOM 2004 C CA . GLN A 1 269 ? -17.406 30.312 23.422 1 97.06 269 GLN A CA 1
ATOM 2005 C C . GLN A 1 269 ? -17.656 29.188 22.422 1 97.06 269 GLN A C 1
ATOM 2007 O O . GLN A 1 269 ? -17.406 29.344 21.219 1 97.06 269 GLN A O 1
ATOM 2012 N N . THR A 1 270 ? -17.969 28.031 22.922 1 97 270 THR A N 1
ATOM 2013 C CA . THR A 1 270 ? -18.344 26.906 22.078 1 97 270 THR A CA 1
ATOM 2014 C C . THR A 1 270 ? -19.766 26.438 22.375 1 97 270 THR A C 1
ATOM 2016 O O . THR A 1 270 ? -20.266 26.641 23.484 1 97 270 THR A O 1
ATOM 2019 N N . THR A 1 271 ? -20.453 25.922 21.359 1 96.56 271 THR A N 1
ATOM 2020 C CA . THR A 1 271 ? -21.781 25.344 21.531 1 96.56 271 THR A CA 1
ATOM 2021 C C . THR A 1 271 ? -21.859 23.953 20.875 1 96.56 271 THR A C 1
ATOM 2023 O O . THR A 1 271 ? -21.031 23.625 20.031 1 96.56 271 THR A O 1
ATOM 2026 N N . ASP A 1 272 ? -22.703 23.094 21.406 1 96 272 ASP A N 1
ATOM 2027 C CA . ASP A 1 272 ? -23.078 21.812 20.812 1 96 272 ASP A CA 1
ATOM 2028 C C . ASP A 1 272 ? -21.891 20.844 20.828 1 96 272 ASP A C 1
ATOM 2030 O O . ASP A 1 272 ? -21.672 20.109 19.875 1 96 272 ASP A O 1
ATOM 2034 N N . LEU A 1 273 ? -21.047 21.047 21.828 1 94.69 273 LEU A N 1
ATOM 2035 C CA . LEU A 1 273 ? -19.906 20.141 21.953 1 94.69 273 LEU A CA 1
ATOM 2036 C C . LEU A 1 273 ? -20.359 18.75 22.422 1 94.69 273 LEU A C 1
ATOM 2038 O O . LEU A 1 273 ? -20.859 18.609 23.531 1 94.69 273 LEU A O 1
ATOM 2042 N N . ARG A 1 274 ? -20.406 17.766 21.531 1 93.62 274 ARG A N 1
ATOM 2043 C CA . ARG A 1 274 ? -20.672 16.359 21.812 1 93.62 274 ARG A CA 1
ATOM 2044 C C . ARG A 1 274 ? -19.547 15.469 21.297 1 93.62 274 ARG A C 1
ATOM 2046 O O . ARG A 1 274 ? -19.422 15.242 20.094 1 93.62 274 ARG A O 1
ATOM 2053 N N . LEU A 1 275 ? -18.812 14.953 22.203 1 96.81 275 LEU A N 1
ATOM 2054 C CA . LEU A 1 275 ? -17.656 14.148 21.812 1 96.81 275 LEU A CA 1
ATOM 2055 C C . LEU A 1 275 ? -18.094 12.836 21.172 1 96.81 275 LEU A C 1
ATOM 2057 O O . LEU A 1 275 ? -19.062 12.219 21.609 1 96.81 275 LEU A O 1
ATOM 2061 N N . PRO A 1 276 ? -17.359 12.438 20.141 1 97 276 PRO A N 1
ATOM 2062 C CA . PRO A 1 276 ? -17.609 11.117 19.578 1 97 276 PRO A CA 1
ATOM 2063 C C . PRO A 1 276 ? -17.078 9.984 20.453 1 97 276 PRO A C 1
ATOM 2065 O O . PRO A 1 276 ? -16.375 10.234 21.438 1 97 276 PRO A O 1
ATOM 2068 N N . GLU A 1 277 ? -17.484 8.773 20.094 1 96.12 277 GLU A N 1
ATOM 2069 C CA . GLU A 1 277 ? -16.938 7.613 20.781 1 96.12 277 GLU A CA 1
ATOM 2070 C C . GLU A 1 277 ? -15.5 7.336 20.359 1 96.12 277 GLU A C 1
ATOM 2072 O O . GLU A 1 277 ? -14.688 6.855 21.156 1 96.12 277 GLU A O 1
ATOM 2077 N N . GLY A 1 278 ? -15.164 7.656 19.125 1 96.88 278 GLY A N 1
ATOM 2078 C CA . GLY A 1 278 ? -13.859 7.363 18.547 1 96.88 278 GLY A CA 1
ATOM 2079 C C . GLY A 1 278 ? -12.875 8.508 18.688 1 96.88 278 GLY A C 1
ATOM 2080 O O . GLY A 1 278 ? -13.055 9.391 19.531 1 96.88 278 GLY A O 1
ATOM 2081 N N . GLY A 1 279 ? -11.797 8.328 17.984 1 96.38 279 GLY A N 1
ATOM 2082 C CA . GLY A 1 279 ? -10.727 9.305 18.031 1 96.38 279 GLY A CA 1
ATOM 2083 C C . GLY A 1 279 ? -10.898 10.43 17.031 1 96.38 279 GLY A C 1
ATOM 2084 O O . GLY A 1 279 ? -12.023 10.742 16.625 1 96.38 279 GLY A O 1
ATOM 2085 N N . PHE A 1 280 ? -9.828 11.07 16.719 1 94.88 280 PHE A N 1
ATOM 2086 C CA . PHE A 1 280 ? -9.812 12.281 15.914 1 94.88 280 PHE A CA 1
ATOM 2087 C C . PHE A 1 280 ? -10.125 11.969 14.453 1 94.88 280 PHE A C 1
ATOM 2089 O O . PHE A 1 280 ? -9.875 10.859 13.984 1 94.88 280 PHE A O 1
ATOM 2096 N N . ALA A 1 281 ? -10.734 12.891 13.719 1 93.44 281 ALA A N 1
ATOM 2097 C CA . ALA A 1 281 ? -11 12.875 12.289 1 93.44 281 ALA A CA 1
ATOM 2098 C C . ALA A 1 281 ? -11.906 11.703 11.906 1 93.44 281 ALA A C 1
ATOM 2100 O O . ALA A 1 281 ? -11.75 11.109 10.836 1 93.44 281 ALA A O 1
ATOM 2101 N N . GLY A 1 282 ? -12.711 11.281 12.883 1 92.81 282 GLY A N 1
ATOM 2102 C CA . GLY A 1 282 ? -13.703 10.242 12.609 1 92.81 282 GLY A CA 1
ATOM 2103 C C . GLY A 1 282 ? -13.148 8.844 12.75 1 92.81 282 GLY A C 1
ATOM 2104 O O . GLY A 1 282 ? -13.836 7.863 12.453 1 92.81 282 GLY A O 1
ATOM 2105 N N . PHE A 1 283 ? -11.883 8.656 13.148 1 94.25 283 PHE A N 1
ATOM 2106 C CA . PHE A 1 283 ? -11.328 7.32 13.352 1 94.25 283 PHE A CA 1
ATOM 2107 C C . PHE A 1 283 ? -11.953 6.66 14.578 1 94.25 283 PHE A C 1
ATOM 2109 O O . PHE A 1 283 ? -12.172 7.316 15.602 1 94.25 283 PHE A O 1
ATOM 2116 N N . PRO A 1 284 ? -12.18 5.418 14.508 1 95.69 284 PRO A N 1
ATOM 2117 C CA . PRO A 1 284 ? -12.984 4.773 15.547 1 95.69 284 PRO A CA 1
ATOM 2118 C C . PRO A 1 284 ? -12.18 4.492 16.812 1 95.69 284 PRO A C 1
ATOM 2120 O O . PRO A 1 284 ? -12.758 4.133 17.844 1 95.69 284 PRO A O 1
ATOM 2123 N N . HIS A 1 285 ? -10.867 4.688 16.797 1 96.69 285 HIS A N 1
ATOM 2124 C CA . HIS A 1 285 ? -10.039 4.289 17.938 1 96.69 285 HIS A CA 1
ATOM 2125 C C . HIS A 1 285 ? -9.398 5.5 18.609 1 96.69 285 HIS A C 1
ATOM 2127 O O . HIS A 1 285 ? -9.016 6.457 17.938 1 96.69 285 HIS A O 1
ATOM 2133 N N . VAL A 1 286 ? -9.312 5.422 19.859 1 97.5 286 VAL A N 1
ATOM 2134 C CA . VAL A 1 286 ? -8.68 6.457 20.672 1 97.5 286 VAL A CA 1
ATOM 2135 C C . VAL A 1 286 ? -7.188 6.168 20.797 1 97.5 286 VAL A C 1
ATOM 2137 O O . VAL A 1 286 ? -6.785 5.031 21.047 1 97.5 286 VAL A O 1
ATOM 2140 N N . ARG A 1 287 ? -6.387 7.148 20.594 1 96.75 287 ARG A N 1
ATOM 2141 C CA . ARG A 1 287 ? -4.941 7 20.703 1 96.75 287 ARG A CA 1
ATOM 2142 C C . ARG A 1 287 ? -4.516 6.684 22.125 1 96.75 287 ARG A C 1
ATOM 2144 O O . ARG A 1 287 ? -4.973 7.332 23.078 1 96.75 287 ARG A O 1
ATOM 2151 N N . PRO A 1 288 ? -3.605 5.711 22.312 1 97.94 288 PRO A N 1
ATOM 2152 C CA . PRO A 1 288 ? -3.232 5.305 23.672 1 97.94 288 PRO A CA 1
ATOM 2153 C C . PRO A 1 288 ? -2.088 6.137 24.25 1 97.94 288 PRO A C 1
ATOM 2155 O O . PRO A 1 288 ? -1.89 6.168 25.469 1 97.94 288 PRO A O 1
ATOM 2158 N N . ALA A 1 289 ? -1.315 6.773 23.391 1 98.12 289 ALA A N 1
ATOM 2159 C CA . ALA A 1 289 ? -0.141 7.539 23.797 1 98.12 289 ALA A CA 1
ATOM 2160 C C . ALA A 1 289 ? 0.341 8.445 22.672 1 98.12 289 ALA A C 1
ATOM 2162 O O . ALA A 1 289 ? -0.153 8.359 21.547 1 98.12 289 ALA A O 1
ATOM 2163 N N . SER A 1 290 ? 1.25 9.297 22.984 1 98.06 290 SER A N 1
ATOM 2164 C CA . SER A 1 290 ? 1.883 10.141 21.984 1 98.06 290 SER A CA 1
ATOM 2165 C C . SER A 1 290 ? 2.877 9.352 21.141 1 98.06 290 SER A C 1
ATOM 2167 O O . SER A 1 290 ? 3.215 8.211 21.469 1 98.06 290 SER A O 1
ATOM 2169 N N . SER A 1 291 ? 3.326 9.93 20.078 1 98.19 291 SER A N 1
ATOM 2170 C CA . SER A 1 291 ? 4.359 9.328 19.234 1 98.19 291 SER A CA 1
ATOM 2171 C C . SER A 1 291 ? 5.73 9.422 19.906 1 98.19 291 SER A C 1
ATOM 2173 O O . SER A 1 291 ? 6.02 10.391 20.609 1 98.19 291 SER A O 1
ATOM 2175 N N . ASP A 1 292 ? 6.559 8.391 19.766 1 98.56 292 ASP A N 1
ATOM 2176 C CA . ASP A 1 292 ? 7.977 8.477 20.109 1 98.56 292 ASP A CA 1
ATOM 2177 C C . ASP A 1 292 ? 8.742 9.297 19.078 1 98.56 292 ASP A C 1
ATOM 2179 O O . ASP A 1 292 ? 8.805 8.93 17.906 1 98.56 292 ASP A O 1
ATOM 2183 N N . VAL A 1 293 ? 9.328 10.391 19.484 1 98.38 293 VAL A N 1
ATOM 2184 C CA . VAL A 1 293 ? 9.961 11.312 18.547 1 98.38 293 VAL A CA 1
ATOM 2185 C C . VAL A 1 293 ? 11.484 11.234 18.703 1 98.38 293 VAL A C 1
ATOM 2187 O O . VAL A 1 293 ? 12.211 12.078 18.156 1 98.38 293 VAL A O 1
ATOM 2190 N N . SER A 1 294 ? 12 10.25 19.375 1 98.31 294 SER A N 1
ATOM 2191 C CA . SER A 1 294 ? 13.422 10.164 19.719 1 98.31 294 SER A CA 1
ATOM 2192 C C . SER A 1 294 ? 14.266 9.922 18.469 1 98.31 294 SER A C 1
ATOM 2194 O O . SER A 1 294 ? 15.359 10.477 18.344 1 98.31 294 SER A O 1
ATOM 2196 N N . ALA A 1 295 ? 13.812 9.078 17.531 1 98.31 295 ALA A N 1
ATOM 2197 C CA . ALA A 1 295 ? 14.57 8.766 16.328 1 98.31 295 ALA A CA 1
ATOM 2198 C C . ALA A 1 295 ? 14.773 10.008 15.461 1 98.31 295 ALA A C 1
ATOM 2200 O O . ALA A 1 295 ? 15.852 10.219 14.898 1 98.31 295 ALA A O 1
ATOM 2201 N N . ALA A 1 296 ? 13.688 10.828 15.336 1 98.62 296 ALA A N 1
ATOM 2202 C CA . ALA A 1 296 ? 13.797 12.062 14.562 1 98.62 296 ALA A CA 1
ATOM 2203 C C . ALA A 1 296 ? 14.867 12.977 15.141 1 98.62 296 ALA A C 1
ATOM 2205 O O . ALA A 1 296 ? 15.648 13.578 14.398 1 98.62 296 ALA A O 1
ATOM 2206 N N . HIS A 1 297 ? 14.898 13.078 16.453 1 97.88 297 HIS A N 1
ATOM 2207 C CA . HIS A 1 297 ? 15.898 13.898 17.125 1 97.88 297 HIS A CA 1
ATOM 2208 C C . HIS A 1 297 ? 17.297 13.336 16.906 1 97.88 297 HIS A C 1
ATOM 2210 O O . HIS A 1 297 ? 18.219 14.07 16.562 1 97.88 297 HIS A O 1
ATOM 2216 N N . ARG A 1 298 ? 17.422 12.062 17.062 1 97.88 298 ARG A N 1
ATOM 2217 C CA . ARG A 1 298 ? 18.719 11.406 17.047 1 97.88 298 ARG A CA 1
ATOM 2218 C C . ARG A 1 298 ? 19.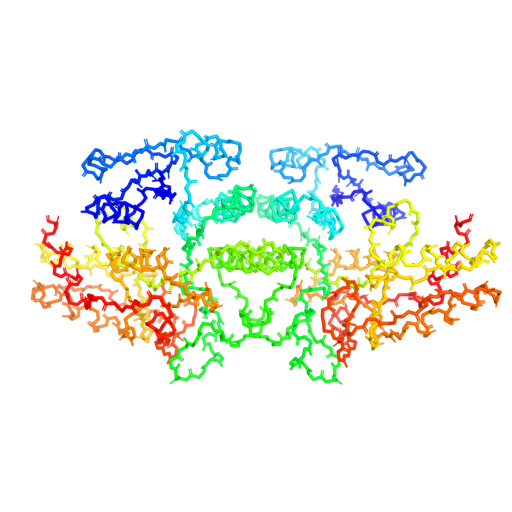281 11.352 15.633 1 97.88 298 ARG A C 1
ATOM 2220 O O . ARG A 1 298 ? 20.469 11.609 15.43 1 97.88 298 ARG A O 1
ATOM 2227 N N . GLU A 1 299 ? 18.484 11.078 14.602 1 98.12 299 GLU A N 1
ATOM 2228 C CA . GLU A 1 299 ? 19.031 10.727 13.297 1 98.12 299 GLU A CA 1
ATOM 2229 C C . GLU A 1 299 ? 18.922 11.891 12.32 1 98.12 299 GLU A C 1
ATOM 2231 O O . GLU A 1 299 ? 19.75 12.023 11.406 1 98.12 299 GLU A O 1
ATOM 2236 N N . ILE A 1 300 ? 17.875 12.742 12.453 1 98 300 ILE A N 1
ATOM 2237 C CA . ILE A 1 300 ? 17.781 13.797 11.461 1 98 300 ILE A CA 1
ATOM 2238 C C . ILE A 1 300 ? 17.891 15.156 12.141 1 98 300 ILE A C 1
ATOM 2240 O O . ILE A 1 300 ? 17.797 16.203 11.477 1 98 300 ILE A O 1
ATOM 2244 N N . GLY A 1 301 ? 18.047 15.203 13.516 1 98.06 301 GLY A N 1
ATOM 2245 C CA . GLY A 1 301 ? 18.266 16.438 14.242 1 98.06 301 GLY A CA 1
ATOM 2246 C C . GLY A 1 301 ? 17.016 17.297 14.359 1 98.06 301 GLY A C 1
ATOM 2247 O O . GLY A 1 301 ? 17.109 18.531 14.422 1 98.06 301 GLY A O 1
ATOM 2248 N N . PHE A 1 302 ? 15.875 16.672 14.367 1 98.5 302 PHE A N 1
ATOM 2249 C CA . PHE A 1 302 ? 14.625 17.422 14.422 1 98.5 302 PHE A CA 1
ATOM 2250 C C . PHE A 1 302 ? 14.016 17.359 15.82 1 98.5 302 PHE A C 1
ATOM 2252 O O . PHE A 1 302 ? 13.938 16.297 16.422 1 98.5 302 PHE A O 1
ATOM 2259 N N . LYS A 1 303 ? 13.609 18.453 16.266 1 98 303 LYS A N 1
ATOM 2260 C CA . LYS A 1 303 ? 12.734 18.641 17.422 1 98 303 LYS A CA 1
ATOM 2261 C C . LYS A 1 303 ? 11.703 19.734 17.156 1 98 303 LYS A C 1
ATOM 2263 O O . LYS A 1 303 ? 12.039 20.812 16.656 1 98 303 LYS A O 1
ATOM 2268 N N . ALA A 1 304 ? 10.461 19.438 17.453 1 98.19 304 ALA A N 1
ATOM 2269 C CA . ALA A 1 304 ? 9.414 20.438 17.234 1 98.19 304 ALA A CA 1
ATOM 2270 C C . ALA A 1 304 ? 9.727 21.734 17.969 1 98.19 304 ALA A C 1
ATOM 2272 O O . ALA A 1 304 ? 10.188 21.719 19.109 1 98.19 304 ALA A O 1
ATOM 2273 N N . SER A 1 305 ? 9.477 22.875 17.297 1 97.75 305 SER A N 1
ATOM 2274 C CA . SER A 1 305 ? 9.875 24.172 17.828 1 97.75 305 SER A CA 1
ATOM 2275 C C . SER A 1 305 ? 8.672 24.906 18.422 1 97.75 305 SER A C 1
ATOM 2277 O O . SER A 1 305 ? 8.844 25.844 19.203 1 97.75 305 SER A O 1
ATOM 2279 N N . TYR A 1 306 ? 7.52 24.469 18.062 1 98.06 306 TYR A N 1
ATOM 2280 C CA . TYR A 1 306 ? 6.348 25.266 18.406 1 98.06 306 TYR A CA 1
ATOM 2281 C C . TYR A 1 306 ? 5.371 24.469 19.266 1 98.06 306 TYR A C 1
ATOM 2283 O O . TYR A 1 306 ? 4.93 23.391 18.859 1 98.06 306 TYR A O 1
ATOM 2291 N N . SER A 1 307 ? 4.992 25.031 20.406 1 97.5 307 SER A N 1
ATOM 2292 C CA . SER A 1 307 ? 3.914 24.484 21.219 1 97.5 307 SER A CA 1
ATOM 2293 C C . SER A 1 307 ? 2.549 24.781 20.609 1 97.5 307 SER A C 1
ATOM 2295 O O . SER A 1 307 ? 2.445 25.594 19.672 1 97.5 307 SER A O 1
ATOM 2297 N N . LEU A 1 308 ? 1.54 24.094 21.156 1 97.88 308 LEU A N 1
ATOM 2298 C CA . LEU A 1 308 ? 0.191 24.375 20.672 1 97.88 308 LEU A CA 1
ATOM 2299 C C . LEU A 1 308 ? -0.163 25.844 20.891 1 97.88 308 LEU A C 1
ATOM 2301 O O . LEU A 1 308 ? -0.805 26.453 20.031 1 97.88 308 LEU A O 1
ATOM 2305 N N . LEU A 1 309 ? 0.289 26.391 21.984 1 97.5 309 LEU A N 1
ATOM 2306 C CA . LEU A 1 309 ? 0.012 27.781 22.281 1 97.5 309 LEU A CA 1
ATOM 2307 C C . LEU A 1 309 ? 0.704 28.703 21.266 1 97.5 309 LEU A C 1
ATOM 2309 O O . LEU A 1 309 ? 0.092 29.641 20.766 1 97.5 309 LEU A O 1
ATOM 2313 N N . GLU A 1 310 ? 1.993 28.438 21 1 97.38 310 GLU A N 1
ATOM 2314 C CA . GLU A 1 310 ? 2.736 29.25 20.031 1 97.38 310 GLU A CA 1
ATOM 2315 C C . GLU A 1 310 ? 2.115 29.156 18.641 1 97.38 310 GLU A C 1
ATOM 2317 O O . GLU A 1 310 ? 2.043 30.156 17.922 1 97.38 310 GLU A O 1
ATOM 2322 N N . THR A 1 311 ? 1.694 27.922 18.297 1 96.94 311 THR A N 1
ATOM 2323 C CA . THR A 1 311 ? 1.021 27.703 17.016 1 96.94 311 THR A CA 1
ATOM 2324 C C . THR A 1 311 ? -0.259 28.531 16.938 1 96.94 311 THR A C 1
ATOM 2326 O O . THR A 1 311 ? -0.497 29.219 15.938 1 96.94 311 THR A O 1
ATOM 2329 N N . THR A 1 312 ? -1.074 28.516 17.984 1 96.31 312 THR A N 1
ATOM 2330 C CA . THR A 1 312 ? -2.344 29.234 18.047 1 96.31 312 THR A CA 1
ATOM 2331 C C . THR A 1 312 ? -2.121 30.75 17.969 1 96.31 312 THR A C 1
ATOM 2333 O O . THR A 1 312 ? -2.799 31.438 17.203 1 96.31 312 THR A O 1
ATOM 2336 N N . ARG A 1 313 ? -1.116 31.234 18.656 1 96.19 313 ARG A N 1
ATOM 2337 C CA . ARG A 1 313 ? -0.805 32.656 18.641 1 96.19 313 ARG A CA 1
ATOM 2338 C C . ARG A 1 313 ? -0.382 33.125 17.266 1 96.19 313 ARG A C 1
ATOM 2340 O O . ARG A 1 313 ? -0.818 34.188 16.797 1 96.19 313 ARG A O 1
ATOM 2347 N N . HIS A 1 314 ? 0.423 32.312 16.656 1 94.31 314 HIS A N 1
ATOM 2348 C CA . HIS A 1 314 ? 0.938 32.656 15.328 1 94.31 314 HIS A CA 1
ATOM 2349 C C . HIS A 1 314 ? -0.192 32.75 14.312 1 94.31 314 HIS A C 1
ATOM 2351 O O . HIS A 1 314 ? -0.281 33.75 13.594 1 94.31 314 HIS A O 1
ATOM 2357 N N . PHE A 1 315 ? -1.064 31.766 14.289 1 89.69 315 PHE A N 1
ATOM 2358 C CA . PHE A 1 315 ? -2.082 31.734 13.242 1 89.69 315 PHE A CA 1
ATOM 2359 C C . PHE A 1 315 ? -3.24 32.656 13.578 1 89.69 315 PHE A C 1
ATOM 2361 O O . PHE A 1 315 ? -3.922 33.156 12.688 1 89.69 315 PHE A O 1
ATOM 2368 N N . ALA A 1 316 ? -3.467 32.969 14.906 1 90.38 316 ALA A N 1
ATOM 2369 C CA . ALA A 1 316 ? -4.422 34 15.32 1 90.38 316 ALA A CA 1
ATOM 2370 C C . ALA A 1 316 ? -4.027 35.375 14.781 1 90.38 316 ALA A C 1
ATOM 2372 O O . ALA A 1 316 ? -4.887 36.156 14.367 1 90.38 316 ALA A O 1
ATOM 2373 N N . ALA A 1 317 ? -2.734 35.625 14.711 1 89.62 317 ALA A N 1
ATOM 2374 C CA . ALA A 1 317 ? -2.217 36.906 14.289 1 89.62 317 ALA A CA 1
ATOM 2375 C C . ALA A 1 317 ? -2.361 37.094 12.781 1 89.62 317 ALA A C 1
ATOM 2377 O O . ALA A 1 317 ? -2.297 38.219 12.273 1 89.62 317 ALA A O 1
ATOM 2378 N N . MET A 1 318 ? -2.508 36 12.031 1 83.81 318 MET A N 1
ATOM 2379 C CA . MET A 1 318 ? -2.607 36.031 10.578 1 83.81 318 MET A CA 1
ATOM 2380 C C . MET A 1 318 ? -4.039 36.312 10.133 1 83.81 318 MET A C 1
ATOM 2382 O O . MET A 1 318 ? -4.297 36.531 8.945 1 83.81 318 MET A O 1
ATOM 2386 N N . LEU A 1 319 ? -4.969 36.281 11.047 1 78.75 319 LEU A N 1
ATOM 2387 C CA . LEU A 1 319 ? -6.367 36.531 10.711 1 78.75 319 LEU A CA 1
ATOM 2388 C C . LEU A 1 319 ? -6.734 38 10.906 1 78.75 319 LEU A C 1
ATOM 2390 O O . LEU A 1 319 ? -7.52 38.562 10.141 1 78.75 319 LEU A O 1
ATOM 2394 N N . MET B 1 1 ? -25.797 -11.297 -17.922 1 87.44 1 MET B N 1
ATOM 2395 C CA . MET B 1 1 ? -24.891 -11.055 -16.797 1 87.44 1 MET B CA 1
ATOM 2396 C C . MET B 1 1 ? -23.531 -11.68 -17.047 1 87.44 1 MET B C 1
ATOM 2398 O O . MET B 1 1 ? -23.438 -12.852 -17.406 1 87.44 1 MET B O 1
ATOM 2402 N N . THR B 1 2 ? -22.531 -10.961 -17.203 1 97.62 2 THR B N 1
ATOM 2403 C CA . THR B 1 2 ? -21.219 -11.406 -17.625 1 97.62 2 THR B CA 1
ATOM 2404 C C . THR B 1 2 ? -20.203 -11.289 -16.484 1 97.62 2 THR B C 1
ATOM 2406 O O . THR B 1 2 ? -20.219 -10.312 -15.742 1 97.62 2 THR B O 1
ATOM 2409 N N . ILE B 1 3 ? -19.438 -12.352 -16.312 1 98.81 3 ILE B N 1
ATOM 2410 C CA . ILE B 1 3 ? -18.297 -12.289 -15.406 1 98.81 3 ILE B CA 1
ATOM 2411 C C . ILE B 1 3 ? -17.047 -11.852 -16.172 1 98.81 3 ILE B C 1
ATOM 2413 O O . ILE B 1 3 ? -16.656 -12.492 -17.156 1 98.81 3 ILE B O 1
ATOM 2417 N N . LEU B 1 4 ? -16.516 -10.719 -15.789 1 98.94 4 LEU B N 1
ATOM 2418 C CA . LEU B 1 4 ? -15.273 -10.234 -16.391 1 98.94 4 LEU B CA 1
ATOM 2419 C C . LEU B 1 4 ? -14.062 -10.789 -15.648 1 98.94 4 LEU B C 1
ATOM 2421 O O . LEU B 1 4 ? -13.984 -10.703 -14.422 1 98.94 4 LEU B O 1
ATOM 2425 N N . VAL B 1 5 ? -13.141 -11.406 -16.344 1 98.94 5 VAL B N 1
ATOM 2426 C CA . VAL B 1 5 ? -11.852 -11.828 -15.812 1 98.94 5 VAL B CA 1
ATOM 2427 C C . VAL B 1 5 ? -10.742 -10.969 -16.422 1 98.94 5 VAL B C 1
ATOM 2429 O O . VAL B 1 5 ? -10.492 -11.031 -17.625 1 98.94 5 VAL B O 1
ATOM 2432 N N . THR B 1 6 ? -10.125 -10.148 -15.578 1 98.94 6 THR B N 1
ATOM 2433 C CA . THR B 1 6 ? -9.016 -9.359 -16.109 1 98.94 6 THR B CA 1
ATOM 2434 C C . THR B 1 6 ? -7.707 -10.148 -16.031 1 98.94 6 THR B C 1
ATOM 2436 O O . THR B 1 6 ? -7.469 -10.883 -15.078 1 98.94 6 THR B O 1
ATOM 2439 N N . GLY B 1 7 ? -6.816 -9.984 -17 1 98.12 7 GLY B N 1
ATOM 2440 C CA . GLY B 1 7 ? -5.621 -10.789 -17.156 1 98.12 7 GLY B CA 1
ATOM 2441 C C . GLY B 1 7 ? -5.879 -12.109 -17.875 1 98.12 7 GLY B C 1
ATOM 2442 O O . GLY B 1 7 ? -6.59 -12.969 -17.359 1 98.12 7 GLY B O 1
ATOM 2443 N N . ALA B 1 8 ? -5.336 -12.219 -19.062 1 97.5 8 ALA B N 1
ATOM 2444 C CA . ALA B 1 8 ? -5.477 -13.461 -19.812 1 97.5 8 ALA B CA 1
ATOM 2445 C C . ALA B 1 8 ? -4.215 -14.312 -19.703 1 97.5 8 ALA B C 1
ATOM 2447 O O . ALA B 1 8 ? -3.797 -14.945 -20.688 1 97.5 8 ALA B O 1
ATOM 2448 N N . GLY B 1 9 ? -3.59 -14.188 -18.531 1 95.25 9 GLY B N 1
ATOM 2449 C CA . GLY B 1 9 ? -2.527 -15.117 -18.188 1 95.25 9 GLY B CA 1
ATOM 2450 C C . GLY B 1 9 ? -3.041 -16.484 -17.797 1 95.25 9 GLY B C 1
ATOM 2451 O O . GLY B 1 9 ? -4.203 -16.812 -18.047 1 95.25 9 GLY B O 1
ATOM 2452 N N . LEU B 1 10 ? -2.217 -17.281 -17.188 1 94.38 10 LEU B N 1
ATOM 2453 C CA . LEU B 1 10 ? -2.498 -18.672 -16.859 1 94.38 10 LEU B CA 1
ATOM 2454 C C . LEU B 1 10 ? -3.744 -18.797 -15.984 1 94.38 10 LEU B C 1
ATOM 2456 O O . LEU B 1 10 ? -4.699 -19.484 -16.359 1 94.38 10 LEU B O 1
ATOM 2460 N N . ILE B 1 11 ? -3.771 -18.078 -14.852 1 97.5 11 ILE B N 1
ATOM 2461 C CA . ILE B 1 11 ? -4.859 -18.219 -13.883 1 97.5 11 ILE B CA 1
ATOM 2462 C C . ILE B 1 11 ? -6.141 -17.625 -14.469 1 97.5 11 ILE B C 1
ATOM 2464 O O . ILE B 1 11 ? -7.227 -18.188 -14.289 1 97.5 11 ILE B O 1
ATOM 2468 N N . GLY B 1 12 ? -6.02 -16.5 -15.195 1 98 12 GLY B N 1
ATOM 2469 C CA . GLY B 1 12 ? -7.188 -15.891 -15.82 1 98 12 GLY B CA 1
ATOM 2470 C C . GLY B 1 12 ? -7.84 -16.797 -16.844 1 98 12 GLY B C 1
ATOM 2471 O O . GLY B 1 12 ? -9.062 -16.969 -16.844 1 98 12 GLY B O 1
ATOM 2472 N N . ARG B 1 13 ? -7.086 -17.391 -17.703 1 97.38 13 ARG B N 1
ATOM 2473 C CA . ARG B 1 13 ? -7.617 -18.266 -18.734 1 97.38 13 ARG B CA 1
ATOM 2474 C C . ARG B 1 13 ? -8.242 -19.516 -18.125 1 97.38 13 ARG B C 1
ATOM 2476 O O . ARG B 1 13 ? -9.305 -19.969 -18.578 1 97.38 13 ARG B O 1
ATOM 2483 N N . LEU B 1 14 ? -7.578 -20.062 -17.125 1 96.88 14 LEU B N 1
ATOM 2484 C CA . LEU B 1 14 ? -8.125 -21.25 -16.469 1 96.88 14 LEU B CA 1
ATOM 2485 C C . LEU B 1 14 ? -9.445 -20.922 -15.773 1 96.88 14 LEU B C 1
ATOM 2487 O O . LEU B 1 14 ? -10.375 -21.734 -15.805 1 96.88 14 LEU B O 1
ATOM 2491 N N . THR B 1 15 ? -9.539 -19.75 -15.141 1 98.62 15 THR B N 1
ATOM 2492 C CA . THR B 1 15 ? -10.766 -19.312 -14.492 1 98.62 15 THR B CA 1
ATOM 2493 C C . THR B 1 15 ? -11.883 -19.141 -15.516 1 98.62 15 THR B C 1
ATOM 2495 O O . THR B 1 15 ? -12.992 -19.641 -15.32 1 98.62 15 THR B O 1
ATOM 2498 N N . ALA B 1 16 ? -11.57 -18.469 -16.625 1 98.69 16 ALA B N 1
ATOM 2499 C CA . ALA B 1 16 ? -12.555 -18.234 -17.688 1 98.69 16 ALA B CA 1
ATOM 2500 C C . ALA B 1 16 ? -13.023 -19.547 -18.312 1 98.69 16 ALA B C 1
ATOM 2502 O O . ALA B 1 16 ? -14.219 -19.719 -18.578 1 98.69 16 ALA B O 1
ATOM 2503 N N . ALA B 1 17 ? -12.109 -20.453 -18.562 1 97.69 17 ALA B N 1
ATOM 2504 C CA . ALA B 1 17 ? -12.445 -21.75 -19.156 1 97.69 17 ALA B CA 1
ATOM 2505 C C . ALA B 1 17 ? -13.406 -22.531 -18.266 1 97.69 17 ALA B C 1
ATOM 2507 O O . ALA B 1 17 ? -14.352 -23.156 -18.766 1 97.69 17 ALA B O 1
ATOM 2508 N N . GLN B 1 18 ? -13.109 -22.5 -17 1 97.44 18 GLN B N 1
ATOM 2509 C CA . GLN B 1 18 ? -13.969 -23.219 -16.047 1 97.44 18 GLN B CA 1
ATOM 2510 C C . GLN B 1 18 ? -15.359 -22.594 -16 1 97.44 18 GLN B C 1
ATOM 2512 O O . GLN B 1 18 ? -16.359 -23.297 -15.93 1 97.44 18 GLN B O 1
ATOM 2517 N N . LEU B 1 19 ? -15.453 -21.281 -15.992 1 98.12 19 LEU B N 1
ATOM 2518 C CA . LEU B 1 19 ? -16.734 -20.594 -16.016 1 98.12 19 LEU B CA 1
ATOM 2519 C C . LEU B 1 19 ? -17.516 -20.922 -17.266 1 98.12 19 LEU B C 1
ATOM 2521 O O . LEU B 1 19 ? -18.719 -21.234 -17.203 1 98.12 19 LEU B O 1
ATOM 2525 N N . LEU B 1 20 ? -16.844 -20.891 -18.359 1 97.38 20 LEU B N 1
ATOM 2526 C CA . LEU B 1 20 ? -17.469 -21.219 -19.625 1 97.38 20 LEU B CA 1
ATOM 2527 C C . LEU B 1 20 ? -18.016 -22.641 -19.625 1 97.38 20 LEU B C 1
ATOM 2529 O O . LEU B 1 20 ? -19.125 -22.891 -20.109 1 97.38 20 LEU B O 1
ATOM 2533 N N . ALA B 1 21 ? -17.266 -23.547 -19.062 1 96.69 21 ALA B N 1
ATOM 2534 C CA . ALA B 1 21 ? -17.656 -24.953 -18.984 1 96.69 21 ALA B CA 1
ATOM 2535 C C . ALA B 1 21 ? -18.906 -25.109 -18.125 1 96.69 21 ALA B C 1
ATOM 2537 O O . ALA B 1 21 ? -19.703 -26.031 -18.328 1 96.69 21 ALA B O 1
ATOM 2538 N N . GLN B 1 22 ? -19.125 -24.203 -17.203 1 96.12 22 GLN B N 1
ATOM 2539 C CA . GLN B 1 22 ? -20.281 -24.234 -16.312 1 96.12 22 GLN B CA 1
ATOM 2540 C C . GLN B 1 22 ? -21.469 -23.484 -16.938 1 96.12 22 GLN B C 1
ATOM 2542 O O . GLN B 1 22 ? -22.516 -23.359 -16.328 1 96.12 22 GLN B O 1
ATOM 2547 N N . GLY B 1 23 ? -21.281 -22.938 -18.094 1 96.38 23 GLY B N 1
ATOM 2548 C CA . GLY B 1 23 ? -22.359 -22.266 -18.797 1 96.38 23 GLY B CA 1
ATOM 2549 C C . GLY B 1 23 ? -22.516 -20.812 -18.391 1 96.38 23 GLY B C 1
ATOM 2550 O O . GLY B 1 23 ? -23.547 -20.188 -18.672 1 96.38 23 GLY B O 1
ATOM 2551 N N . GLU B 1 24 ? -21.516 -20.297 -17.672 1 96.62 24 GLU B N 1
ATOM 2552 C CA . GLU B 1 24 ? -21.578 -18.906 -17.234 1 96.62 24 GLU B CA 1
ATOM 2553 C C . GLU B 1 24 ? -21.047 -17.953 -18.312 1 96.62 24 GLU B C 1
ATOM 2555 O O . GLU B 1 24 ? -20.016 -18.219 -18.938 1 96.62 24 GLU B O 1
ATOM 2560 N N . PRO B 1 25 ? -21.781 -16.891 -18.609 1 97.69 25 PRO B N 1
ATOM 2561 C CA . PRO B 1 25 ? -21.203 -15.891 -19.516 1 97.69 25 PRO B CA 1
ATOM 2562 C C . PRO B 1 25 ? -19.922 -15.273 -18.969 1 97.69 25 PRO B C 1
ATOM 2564 O O . PRO B 1 25 ? -19.891 -14.789 -17.828 1 97.69 25 PRO B O 1
ATOM 2567 N N . VAL B 1 26 ? -18.844 -15.336 -19.75 1 98.5 26 VAL B N 1
ATOM 2568 C CA . VAL B 1 26 ? -17.547 -14.867 -19.281 1 98.5 26 VAL B CA 1
ATOM 2569 C C . VAL B 1 26 ? -16.844 -14.086 -20.391 1 98.5 26 VAL B C 1
ATOM 2571 O O . VAL B 1 26 ? -17.078 -14.336 -21.578 1 98.5 26 VAL B O 1
ATOM 2574 N N . LEU B 1 27 ? -16.062 -13.094 -20 1 98.75 27 LEU B N 1
ATOM 2575 C CA . LEU B 1 27 ? -15.234 -12.281 -20.891 1 98.75 27 LEU B CA 1
ATOM 2576 C C . LEU B 1 27 ? -13.852 -12.062 -20.281 1 98.75 27 LEU B C 1
ATOM 2578 O O . LEU B 1 27 ? -13.734 -11.617 -19.141 1 98.75 27 LEU B O 1
ATOM 2582 N N . LEU B 1 28 ? -12.812 -12.398 -21.047 1 98.62 28 LEU B N 1
ATOM 2583 C CA . LEU B 1 28 ? -11.453 -12.07 -20.672 1 98.62 28 LEU B CA 1
ATOM 2584 C C . LEU B 1 28 ? -11.086 -10.656 -21.125 1 98.62 28 LEU B C 1
ATOM 2586 O O . LEU B 1 28 ? -11.555 -10.195 -22.156 1 98.62 28 LEU B O 1
ATOM 2590 N N . ALA B 1 29 ? -10.289 -9.953 -20.344 1 98.81 29 ALA B N 1
ATOM 2591 C CA . ALA B 1 29 ? -9.719 -8.672 -20.734 1 98.81 29 ALA B CA 1
ATOM 2592 C C . ALA B 1 29 ? -8.211 -8.648 -20.5 1 98.81 29 ALA B C 1
ATOM 2594 O O . ALA B 1 29 ? -7.73 -9.039 -19.438 1 98.81 29 ALA B O 1
ATOM 2595 N N . ASP B 1 30 ? -7.469 -8.242 -21.484 1 98.44 30 ASP B N 1
ATOM 2596 C CA . ASP B 1 30 ? -6.012 -8.141 -21.406 1 98.44 30 ASP B CA 1
ATOM 2597 C C . ASP B 1 30 ? -5.477 -7.094 -22.375 1 98.44 30 ASP B C 1
ATOM 2599 O O . ASP B 1 30 ? -6.172 -6.695 -23.312 1 98.44 30 ASP B O 1
ATOM 2603 N N . VAL B 1 31 ? -4.277 -6.625 -22.078 1 98 31 VAL B N 1
ATOM 2604 C CA . VAL B 1 31 ? -3.65 -5.641 -22.953 1 98 31 VAL B CA 1
ATOM 2605 C C . VAL B 1 31 ? -3.137 -6.328 -24.219 1 98 31 VAL B C 1
ATOM 2607 O O . VAL B 1 31 ? -2.939 -5.68 -25.25 1 98 31 VAL B O 1
ATOM 2610 N N . ARG B 1 32 ? -2.936 -7.633 -24.141 1 95.44 32 ARG B N 1
ATOM 2611 C CA . ARG B 1 32 ? -2.451 -8.422 -25.266 1 95.44 32 ARG B CA 1
ATOM 2612 C C . ARG B 1 32 ? -3.354 -9.625 -25.531 1 95.44 32 ARG B C 1
ATOM 2614 O O . ARG B 1 32 ? -4 -10.125 -24.609 1 95.44 32 ARG B O 1
ATOM 2621 N N . ARG B 1 33 ? -3.379 -10.094 -26.703 1 93.94 33 ARG B N 1
ATOM 2622 C CA . ARG B 1 33 ? -4.082 -11.312 -27.062 1 93.94 33 ARG B CA 1
ATOM 2623 C C . ARG B 1 33 ? -3.154 -12.523 -27 1 93.94 33 ARG B C 1
ATOM 2625 O O . ARG B 1 33 ? -2.139 -12.57 -27.703 1 93.94 33 ARG B O 1
ATOM 2632 N N . PRO B 1 34 ? -3.504 -13.445 -26.078 1 92.44 34 PRO B N 1
ATOM 2633 C CA . PRO B 1 34 ? -2.695 -14.664 -26.094 1 92.44 34 PRO B CA 1
ATOM 2634 C C . PRO B 1 34 ? -2.725 -15.383 -27.438 1 92.44 34 PRO B C 1
ATOM 2636 O O . PRO B 1 34 ? -3.566 -15.086 -28.281 1 92.44 34 PRO B O 1
ATOM 2639 N N . ASP B 1 35 ? -1.771 -16.297 -27.641 1 91.19 35 ASP B N 1
ATOM 2640 C CA . ASP B 1 35 ? -1.773 -17.109 -28.844 1 91.19 35 ASP B CA 1
ATOM 2641 C C . ASP B 1 35 ? -3.061 -17.922 -28.969 1 91.19 35 ASP B C 1
ATOM 2643 O O . ASP B 1 35 ? -3.648 -18.312 -27.953 1 91.19 35 ASP B O 1
ATOM 2647 N N . SER B 1 36 ? -3.414 -18.188 -30.188 1 90.69 36 SER B N 1
ATOM 2648 C CA . SER B 1 36 ? -4.676 -18.859 -30.469 1 90.69 36 SER B CA 1
ATOM 2649 C C . SER B 1 36 ? -4.762 -20.203 -29.75 1 90.69 36 SER B C 1
ATOM 2651 O O . SER B 1 36 ? -5.836 -20.609 -29.312 1 90.69 36 SER B O 1
ATOM 2653 N N . ALA B 1 37 ? -3.693 -20.859 -29.641 1 87.56 37 ALA B N 1
ATOM 2654 C CA . ALA B 1 37 ? -3.67 -22.172 -29 1 87.56 37 ALA B CA 1
ATOM 2655 C C . ALA B 1 37 ? -3.979 -22.062 -27.516 1 87.56 37 ALA B C 1
ATOM 2657 O O . ALA B 1 37 ? -4.633 -22.938 -26.938 1 87.56 37 ALA B O 1
ATOM 2658 N N . GLU B 1 38 ? -3.57 -20.984 -26.906 1 88.06 38 GLU B N 1
ATOM 2659 C CA . GLU B 1 38 ? -3.789 -20.75 -25.469 1 88.06 38 GLU B CA 1
ATOM 2660 C C . GLU B 1 38 ? -5.18 -20.188 -25.219 1 88.06 38 GLU B C 1
ATOM 2662 O O . GLU B 1 38 ? -5.836 -20.547 -24.234 1 88.06 38 GLU B O 1
ATOM 2667 N N . LEU B 1 39 ? -5.574 -19.328 -26.078 1 93.38 39 LEU B N 1
ATOM 2668 C CA . LEU B 1 39 ? -6.848 -18.641 -25.891 1 93.38 39 LEU B CA 1
ATOM 2669 C C . LEU B 1 39 ? -8.016 -19.562 -26.203 1 93.38 39 LEU B C 1
ATOM 2671 O O . LEU B 1 39 ? -9.055 -19.5 -25.547 1 93.38 39 LEU B O 1
ATOM 2675 N N . GLY B 1 40 ? -7.891 -20.344 -27.234 1 93.12 40 GLY B N 1
ATOM 2676 C CA . GLY B 1 40 ? -8.977 -21.203 -27.656 1 93.12 40 GLY B CA 1
ATOM 2677 C C . GLY B 1 40 ? -10.242 -20.453 -28.016 1 93.12 40 GLY B C 1
ATOM 2678 O O . GLY B 1 40 ? -10.203 -19.484 -28.797 1 93.12 40 GLY B O 1
ATOM 2679 N N . ALA B 1 41 ? -11.383 -20.891 -27.438 1 94.19 41 ALA B N 1
ATOM 2680 C CA . ALA B 1 41 ? -12.688 -20.312 -27.766 1 94.19 41 ALA B CA 1
ATOM 2681 C C . ALA B 1 41 ? -13.07 -19.234 -26.75 1 94.19 41 ALA B C 1
ATOM 2683 O O . ALA B 1 41 ? -14.18 -18.703 -26.797 1 94.19 41 ALA B O 1
ATOM 2684 N N . LEU B 1 42 ? -12.211 -18.906 -25.859 1 97.38 42 LEU B N 1
ATOM 2685 C CA . LEU B 1 42 ? -12.531 -17.953 -24.812 1 97.38 42 LEU B CA 1
ATOM 2686 C C . LEU B 1 42 ? -12.727 -16.547 -25.375 1 97.38 42 LEU B C 1
ATOM 2688 O O . LEU B 1 42 ? -11.914 -16.078 -26.188 1 97.38 42 LEU B O 1
ATOM 2692 N N . PRO B 1 43 ? -13.789 -15.906 -25.078 1 97.69 43 PRO B N 1
ATOM 2693 C CA . PRO B 1 43 ? -13.969 -14.516 -25.516 1 97.69 43 PRO B CA 1
ATOM 2694 C C . PRO B 1 43 ? -12.984 -13.555 -24.844 1 97.69 43 PRO B C 1
ATOM 2696 O O . PRO B 1 43 ? -12.734 -13.656 -23.641 1 97.69 43 PRO B O 1
ATOM 2699 N N . LEU B 1 44 ? -12.414 -12.664 -25.672 1 98.19 44 LEU B N 1
ATOM 2700 C CA . LEU B 1 44 ? -11.398 -11.75 -25.172 1 98.19 44 LEU B CA 1
ATOM 2701 C C . LEU B 1 44 ? -11.625 -10.336 -25.703 1 98.19 44 LEU B C 1
ATOM 2703 O O . LEU B 1 44 ? -11.922 -10.156 -26.891 1 98.19 44 LEU B O 1
ATOM 2707 N N . ALA B 1 45 ? -11.539 -9.367 -24.828 1 98.44 45 ALA B N 1
ATOM 2708 C CA . ALA B 1 45 ? -11.477 -7.957 -25.188 1 98.44 45 ALA B CA 1
ATOM 2709 C C . ALA B 1 45 ? -10.117 -7.355 -24.844 1 98.44 45 ALA B C 1
ATOM 2711 O O . ALA B 1 45 ? -9.555 -7.656 -23.781 1 98.44 45 ALA B O 1
ATOM 2712 N N . LEU B 1 46 ? -9.625 -6.59 -25.734 1 98.5 46 LEU B N 1
ATOM 2713 C CA . LEU B 1 46 ? -8.406 -5.848 -25.422 1 98.5 46 LEU B CA 1
ATOM 2714 C C . LEU B 1 46 ? -8.703 -4.648 -24.531 1 98.5 46 LEU B C 1
ATOM 2716 O O . LEU B 1 46 ? -9.484 -3.773 -24.906 1 98.5 46 LEU B O 1
ATOM 2720 N N . CYS B 1 47 ? -8.039 -4.656 -23.344 1 98.75 47 CYS B N 1
ATOM 2721 C CA . CYS B 1 47 ? -8.289 -3.59 -22.375 1 98.75 47 CYS B CA 1
ATOM 2722 C C . CYS B 1 47 ? -7.156 -3.486 -21.375 1 98.75 47 CYS B C 1
ATOM 2724 O O . CYS B 1 47 ? -6.699 -4.5 -20.828 1 98.75 47 CYS B O 1
ATOM 2726 N N . ASP B 1 48 ? -6.68 -2.311 -21.188 1 98.75 48 ASP B N 1
ATOM 2727 C CA . ASP B 1 48 ? -5.719 -1.998 -20.125 1 98.75 48 ASP B CA 1
ATOM 2728 C C . ASP B 1 48 ? -6.43 -1.637 -18.828 1 98.75 48 ASP B C 1
ATOM 2730 O O . ASP B 1 48 ? -7.137 -0.628 -18.766 1 98.75 48 ASP B O 1
ATOM 2734 N N . VAL B 1 49 ? -6.195 -2.412 -17.797 1 98.81 49 VAL B N 1
ATOM 2735 C CA . VAL B 1 49 ? -6.922 -2.221 -16.547 1 98.81 49 VAL B CA 1
ATOM 2736 C C . VAL B 1 49 ? -6.535 -0.88 -15.922 1 98.81 49 VAL B C 1
ATOM 2738 O O . VAL B 1 49 ? -7.227 -0.378 -15.039 1 98.81 49 VAL B O 1
ATOM 2741 N N . THR B 1 50 ? -5.379 -0.257 -16.359 1 98.62 50 THR B N 1
ATOM 2742 C CA . THR B 1 50 ? -4.969 1.032 -15.82 1 98.62 50 THR B CA 1
ATOM 2743 C C . THR B 1 50 ? -5.711 2.174 -16.516 1 98.62 50 THR B C 1
ATOM 2745 O O . THR B 1 50 ? -5.59 3.332 -16.109 1 98.62 50 THR B O 1
ATOM 2748 N N . ASP B 1 51 ? -6.449 1.859 -17.547 1 98.62 51 ASP B N 1
ATOM 2749 C CA . ASP B 1 51 ? -7.316 2.812 -18.234 1 98.62 51 ASP B CA 1
ATOM 2750 C C . ASP B 1 51 ? -8.75 2.725 -17.719 1 98.62 51 ASP B C 1
ATOM 2752 O O . ASP B 1 51 ? -9.562 1.963 -18.234 1 98.62 51 ASP B O 1
ATOM 2756 N N . TYR B 1 52 ? -9.07 3.547 -16.797 1 98.62 52 TYR B N 1
ATOM 2757 C CA . TYR B 1 52 ? -10.359 3.488 -16.125 1 98.62 52 TYR B CA 1
ATOM 2758 C C . TYR B 1 52 ? -11.508 3.648 -17.125 1 98.62 52 TYR B C 1
ATOM 2760 O O . TYR B 1 52 ? -12.516 2.949 -17.031 1 98.62 52 TYR B O 1
ATOM 2768 N N . ASP B 1 53 ? -11.383 4.562 -18.016 1 98.62 53 ASP B N 1
ATOM 2769 C CA . ASP B 1 53 ? -12.453 4.84 -18.969 1 98.62 53 ASP B CA 1
ATOM 2770 C C . ASP B 1 53 ? -12.703 3.641 -19.875 1 98.62 53 ASP B C 1
ATOM 2772 O O . ASP B 1 53 ? -13.852 3.281 -20.141 1 98.62 53 ASP B O 1
ATOM 2776 N N . ALA B 1 54 ? -11.633 3.033 -20.359 1 98.69 54 ALA B N 1
ATOM 2777 C CA . ALA B 1 54 ? -11.766 1.854 -21.203 1 98.69 54 ALA B CA 1
ATOM 2778 C C . ALA B 1 54 ? -12.406 0.696 -20.438 1 98.69 54 ALA B C 1
ATOM 2780 O O . ALA B 1 54 ? -13.273 -0.003 -20.969 1 98.69 54 ALA B O 1
ATOM 2781 N N . LEU B 1 55 ? -11.977 0.521 -19.219 1 98.69 55 LEU B N 1
ATOM 2782 C CA . LEU B 1 55 ? -12.523 -0.544 -18.391 1 98.69 55 LEU B CA 1
ATOM 2783 C C . LEU B 1 55 ? -14 -0.31 -18.094 1 98.69 55 LEU B C 1
ATOM 2785 O O . LEU B 1 55 ? -14.797 -1.25 -18.109 1 98.69 55 LEU B O 1
ATOM 2789 N N . SER B 1 56 ? -14.352 0.91 -17.828 1 98.56 56 SER B N 1
ATOM 2790 C CA . SER B 1 56 ? -15.742 1.292 -17.562 1 98.56 56 SER B CA 1
ATOM 2791 C C . SER B 1 56 ? -16.625 1.01 -18.781 1 98.56 56 SER B C 1
ATOM 2793 O O . SER B 1 56 ? -17.719 0.458 -18.625 1 98.56 56 SER B O 1
ATOM 2795 N N . ARG B 1 57 ? -16.156 1.389 -19.938 1 98.56 57 ARG B N 1
ATOM 2796 C CA . ARG B 1 57 ? -16.906 1.136 -21.156 1 98.56 57 ARG B CA 1
ATOM 2797 C C . ARG B 1 57 ? -17.109 -0.359 -21.375 1 98.56 57 ARG B C 1
ATOM 2799 O O . ARG B 1 57 ? -18.203 -0.789 -21.766 1 98.56 57 ARG B O 1
ATOM 2806 N N . LEU B 1 58 ? -16.094 -1.114 -21.125 1 98.5 58 LEU B N 1
ATOM 2807 C CA . LEU B 1 58 ? -16.156 -2.562 -21.297 1 98.5 58 LEU B CA 1
ATOM 2808 C C . LEU B 1 58 ? -17.219 -3.166 -20.375 1 98.5 58 LEU B C 1
ATOM 2810 O O . LEU B 1 58 ? -18 -4.023 -20.797 1 98.5 58 LEU B O 1
ATOM 2814 N N . VAL B 1 59 ? -17.266 -2.762 -19.109 1 98.56 59 VAL B N 1
ATOM 2815 C CA . VAL B 1 59 ? -18.203 -3.248 -18.109 1 98.56 59 VAL B CA 1
ATOM 2816 C C . VAL B 1 59 ? -19.625 -2.922 -18.531 1 98.56 59 VAL B C 1
ATOM 2818 O O . VAL B 1 59 ? -20.516 -3.775 -18.469 1 98.56 59 VAL B O 1
ATOM 2821 N N . ASP B 1 60 ? -19.828 -1.712 -19.047 1 98.38 60 ASP B N 1
ATOM 2822 C CA . ASP B 1 60 ? -21.156 -1.271 -19.469 1 98.38 60 ASP B CA 1
ATOM 2823 C C . ASP B 1 60 ? -21.609 -2.006 -20.719 1 98.38 60 ASP B C 1
ATOM 2825 O O . ASP B 1 60 ? -22.75 -2.482 -20.797 1 98.38 60 ASP B O 1
ATOM 2829 N N . GLU B 1 61 ? -20.766 -2.129 -21.672 1 98.12 61 GLU B N 1
ATOM 2830 C CA . GLU B 1 61 ? -21.094 -2.717 -22.969 1 98.12 61 GLU B CA 1
ATOM 2831 C C . GLU B 1 61 ? -21.453 -4.191 -22.828 1 98.12 61 GLU B C 1
ATOM 2833 O O . GLU B 1 61 ? -22.297 -4.703 -23.578 1 98.12 61 GLU B O 1
ATOM 2838 N N . HIS B 1 62 ? -20.906 -4.863 -21.875 1 98.19 62 HIS B N 1
ATOM 2839 C CA . HIS B 1 62 ? -21.078 -6.309 -21.797 1 98.19 62 HIS B CA 1
ATOM 2840 C C . HIS B 1 62 ? -21.984 -6.688 -20.625 1 98.19 62 HIS B C 1
ATOM 2842 O O . HIS B 1 62 ? -22.141 -7.871 -20.312 1 98.19 62 HIS B O 1
ATOM 2848 N N . GLY B 1 63 ? -22.484 -5.684 -19.906 1 98.19 63 GLY B N 1
ATOM 2849 C CA . GLY B 1 63 ? -23.344 -5.969 -18.781 1 98.19 63 GLY B CA 1
ATOM 2850 C C . GLY B 1 63 ? -22.672 -6.777 -17.688 1 98.19 63 GLY B C 1
ATOM 2851 O O . GLY B 1 63 ? -23.219 -7.773 -17.203 1 98.19 63 GLY B O 1
ATOM 2852 N N . VAL B 1 64 ? -21.438 -6.426 -17.328 1 98.69 64 VAL B N 1
ATOM 2853 C CA . VAL B 1 64 ? -20.656 -7.137 -16.328 1 98.69 64 VAL B CA 1
ATOM 2854 C C . VAL B 1 64 ? -21.297 -6.977 -14.953 1 98.69 64 VAL B C 1
ATOM 2856 O O . VAL B 1 64 ? -21.656 -5.867 -14.555 1 98.69 64 VAL B O 1
ATOM 2859 N N . THR B 1 65 ? -21.375 -8.062 -14.25 1 98.25 65 THR B N 1
ATOM 2860 C CA . THR B 1 65 ? -22 -8 -12.93 1 98.25 65 THR B CA 1
ATOM 2861 C C . THR B 1 65 ? -21 -8.398 -11.844 1 98.25 65 THR B C 1
ATOM 2863 O O . THR B 1 65 ? -21.234 -8.148 -10.656 1 98.25 65 THR B O 1
ATOM 2866 N N . ALA B 1 66 ? -19.922 -9.07 -12.188 1 98.75 66 ALA B N 1
ATOM 2867 C CA . ALA B 1 66 ? -18.859 -9.477 -11.273 1 98.75 66 ALA B CA 1
ATOM 2868 C C . ALA B 1 66 ? -17.5 -9.492 -11.977 1 98.75 66 ALA B C 1
ATOM 2870 O O . ALA B 1 66 ? -17.438 -9.609 -13.203 1 98.75 66 ALA B O 1
ATOM 2871 N N . ILE B 1 67 ? -16.438 -9.289 -11.219 1 98.94 67 ILE B N 1
ATOM 2872 C CA . ILE B 1 67 ? -15.094 -9.266 -11.797 1 98.94 67 ILE B CA 1
ATOM 2873 C C . ILE B 1 67 ? -14.172 -10.203 -11.016 1 98.94 67 ILE B C 1
ATOM 2875 O O . ILE B 1 67 ? -14.195 -10.219 -9.781 1 98.94 67 ILE B O 1
ATOM 2879 N N . VAL B 1 68 ? -13.469 -11.055 -11.672 1 98.94 68 VAL B N 1
ATOM 2880 C CA . VAL B 1 68 ? -12.281 -11.734 -11.164 1 98.94 68 VAL B CA 1
ATOM 2881 C C . VAL B 1 68 ? -11.023 -11.047 -11.68 1 98.94 68 VAL B C 1
ATOM 2883 O O . VAL B 1 68 ? -10.719 -11.117 -12.875 1 98.94 68 VAL B O 1
ATOM 2886 N N . HIS B 1 69 ? -10.32 -10.414 -10.789 1 99 69 HIS B N 1
ATOM 2887 C CA . HIS B 1 69 ? -9.188 -9.57 -11.164 1 99 69 HIS B CA 1
ATOM 2888 C C . HIS B 1 69 ? -7.867 -10.305 -10.969 1 99 69 HIS B C 1
ATOM 2890 O O . HIS B 1 69 ? -7.293 -10.281 -9.875 1 99 69 HIS B O 1
ATOM 2896 N N . THR B 1 70 ? -7.32 -10.836 -12.07 1 98.75 70 THR B N 1
ATOM 2897 C CA . THR B 1 70 ? -6.051 -11.547 -12.008 1 98.75 70 THR B CA 1
ATOM 2898 C C . THR B 1 70 ? -4.961 -10.781 -12.75 1 98.75 70 THR B C 1
ATOM 2900 O O . THR B 1 70 ? -3.785 -11.141 -12.688 1 98.75 70 THR B O 1
ATOM 2903 N N . ALA B 1 71 ? -5.285 -9.688 -13.414 1 98.69 71 ALA B N 1
ATOM 2904 C CA . ALA B 1 71 ? -4.293 -8.891 -14.141 1 98.69 71 ALA B CA 1
ATOM 2905 C C . ALA B 1 71 ? -3.234 -8.344 -13.195 1 98.69 71 ALA B C 1
ATOM 2907 O O . ALA B 1 71 ? -3.562 -7.695 -12.195 1 98.69 71 ALA B O 1
ATOM 2908 N N . ALA B 1 72 ? -2.061 -8.617 -13.477 1 98.12 72 ALA B N 1
ATOM 2909 C CA . ALA B 1 72 ? -0.929 -8.133 -12.688 1 98.12 72 ALA B CA 1
ATOM 2910 C C . ALA B 1 72 ? 0.391 -8.383 -13.414 1 98.12 72 ALA B C 1
ATOM 2912 O O . ALA B 1 72 ? 0.483 -9.273 -14.258 1 98.12 72 ALA B O 1
ATOM 2913 N N . LEU B 1 73 ? 1.331 -7.535 -13.156 1 97.44 73 LEU B N 1
ATOM 2914 C CA . LEU B 1 73 ? 2.711 -7.883 -13.477 1 97.44 73 LEU B CA 1
ATOM 2915 C C . LEU B 1 73 ? 3.377 -8.602 -12.305 1 97.44 73 LEU B C 1
ATOM 2917 O O . LEU B 1 73 ? 3.199 -8.211 -11.148 1 97.44 73 LEU B O 1
ATOM 2921 N N . LEU B 1 74 ? 4.055 -9.664 -12.617 1 94.88 74 LEU B N 1
ATOM 2922 C CA . LEU B 1 74 ? 4.711 -10.469 -11.594 1 94.88 74 LEU B CA 1
ATOM 2923 C C . LEU B 1 74 ? 6.102 -9.93 -11.289 1 94.88 74 LEU B C 1
ATOM 2925 O O . LEU B 1 74 ? 6.535 -8.938 -11.875 1 94.88 74 LEU B O 1
ATOM 2929 N N . SER B 1 75 ? 6.777 -10.539 -10.297 1 92.5 75 SER B N 1
ATOM 2930 C CA . SER B 1 75 ? 8.062 -10.07 -9.797 1 92.5 75 SER B CA 1
ATOM 2931 C C . SER B 1 75 ? 9.094 -9.961 -10.914 1 92.5 75 SER B C 1
ATOM 2933 O O . SER B 1 75 ? 9.867 -9.008 -10.969 1 92.5 75 SER B O 1
ATOM 2935 N N . THR B 1 76 ? 9.109 -10.891 -11.828 1 90.38 76 THR B N 1
ATOM 2936 C CA . THR B 1 76 ? 10.086 -10.93 -12.906 1 90.38 76 THR B CA 1
ATOM 2937 C C . THR B 1 76 ? 9.945 -9.711 -13.812 1 90.38 76 THR B C 1
ATOM 2939 O O . THR B 1 76 ? 10.938 -9.086 -14.195 1 90.38 76 THR B O 1
ATOM 2942 N N . ALA B 1 77 ? 8.711 -9.383 -14.141 1 93.94 77 ALA B N 1
ATOM 2943 C CA . ALA B 1 77 ? 8.445 -8.219 -14.977 1 93.94 77 ALA B CA 1
ATOM 2944 C C . ALA B 1 77 ? 8.719 -6.926 -14.211 1 93.94 77 ALA B C 1
ATOM 2946 O O . ALA B 1 77 ? 9.242 -5.961 -14.781 1 93.94 77 ALA B O 1
ATOM 2947 N N . ILE B 1 78 ? 8.445 -6.887 -12.953 1 96.56 78 ILE B N 1
ATOM 2948 C CA . ILE B 1 78 ? 8.586 -5.691 -12.125 1 96.56 78 ILE B CA 1
ATOM 2949 C C . ILE B 1 78 ? 10.062 -5.367 -11.938 1 96.56 78 ILE B C 1
ATOM 2951 O O . ILE B 1 78 ? 10.445 -4.195 -11.898 1 96.56 78 ILE B O 1
ATOM 2955 N N . ARG B 1 79 ? 10.891 -6.363 -11.859 1 92.75 79 ARG B N 1
ATOM 2956 C CA . ARG B 1 79 ? 12.328 -6.137 -11.742 1 92.75 79 ARG B CA 1
ATOM 2957 C C . ARG B 1 79 ? 12.867 -5.391 -12.961 1 92.75 79 ARG B C 1
ATOM 2959 O O . ARG B 1 79 ? 13.797 -4.594 -12.844 1 92.75 79 ARG B O 1
ATOM 2966 N N . LYS B 1 80 ? 12.188 -5.625 -14.117 1 95.75 80 LYS B N 1
ATOM 2967 C CA . LYS B 1 80 ? 12.609 -4.965 -15.352 1 95.75 80 LYS B CA 1
ATOM 2968 C C . LYS B 1 80 ? 12.031 -3.553 -15.438 1 95.75 80 LYS B C 1
ATOM 2970 O O . LYS B 1 80 ? 12.68 -2.645 -15.961 1 95.75 80 LYS B O 1
ATOM 2975 N N . ASP B 1 81 ? 10.875 -3.389 -14.953 1 98.06 81 ASP B N 1
ATOM 2976 C CA . ASP B 1 81 ? 10.172 -2.109 -14.992 1 98.06 81 ASP B CA 1
ATOM 2977 C C . ASP B 1 81 ? 9.328 -1.91 -13.734 1 98.06 81 ASP B C 1
ATOM 2979 O O . ASP B 1 81 ? 8.109 -2.094 -13.766 1 98.06 81 ASP B O 1
ATOM 2983 N N . PRO B 1 82 ? 9.977 -1.438 -12.664 1 98.5 82 PRO B N 1
ATOM 2984 C CA . PRO B 1 82 ? 9.273 -1.313 -11.383 1 98.5 82 PRO B CA 1
ATOM 2985 C C . PRO B 1 82 ? 8.047 -0.408 -11.469 1 98.5 82 PRO B C 1
ATOM 2987 O O . PRO B 1 82 ? 6.996 -0.736 -10.914 1 98.5 82 PRO B O 1
ATOM 2990 N N . LEU B 1 83 ? 8.18 0.677 -12.188 1 98.62 83 LEU B N 1
ATOM 2991 C CA . LEU B 1 83 ? 7.09 1.646 -12.258 1 98.62 83 LEU B CA 1
ATOM 2992 C C . LEU B 1 83 ? 5.871 1.044 -12.953 1 98.62 83 LEU B C 1
ATOM 2994 O O . LEU B 1 83 ? 4.738 1.266 -12.523 1 98.62 83 LEU B O 1
ATOM 2998 N N . ALA B 1 84 ? 6.102 0.313 -14.039 1 98.5 84 ALA B N 1
ATOM 2999 C CA . ALA B 1 84 ? 5 -0.353 -14.727 1 98.5 84 ALA B CA 1
ATOM 3000 C C . ALA B 1 84 ? 4.289 -1.337 -13.805 1 98.5 84 ALA B C 1
ATOM 3002 O O . ALA B 1 84 ? 3.061 -1.45 -13.836 1 98.5 84 ALA B O 1
ATOM 3003 N N . GLY B 1 85 ? 5.039 -2.061 -13.031 1 98.69 85 GLY B N 1
ATOM 3004 C CA . GLY B 1 85 ? 4.461 -2.994 -12.078 1 98.69 85 GLY B CA 1
ATOM 3005 C C . GLY B 1 85 ? 3.576 -2.322 -11.047 1 98.69 85 GLY B C 1
ATOM 3006 O O . GLY B 1 85 ? 2.469 -2.789 -10.766 1 98.69 85 GLY B O 1
ATOM 3007 N N . ILE B 1 86 ? 4.094 -1.21 -10.492 1 98.88 86 ILE B N 1
ATOM 3008 C CA . ILE B 1 86 ? 3.332 -0.467 -9.5 1 98.88 86 ILE B CA 1
ATOM 3009 C C . ILE B 1 86 ? 2.039 0.057 -10.117 1 98.88 86 ILE B C 1
ATOM 3011 O O . ILE B 1 86 ? 0.963 -0.07 -9.531 1 98.88 86 ILE B O 1
ATOM 3015 N N . ARG B 1 87 ? 2.129 0.561 -11.297 1 98.81 87 ARG B N 1
ATOM 3016 C CA . ARG B 1 87 ? 0.973 1.114 -11.992 1 98.81 87 ARG B CA 1
ATOM 3017 C C . ARG B 1 87 ? -0.075 0.037 -12.25 1 98.81 87 ARG B C 1
ATOM 3019 O O . ARG B 1 87 ? -1.236 0.187 -11.867 1 98.81 87 ARG B O 1
ATOM 3026 N N . VAL B 1 88 ? 0.318 -1.041 -12.852 1 98.88 88 VAL B N 1
ATOM 3027 C CA . VAL B 1 88 ? -0.621 -2.08 -13.258 1 98.88 88 VAL B CA 1
ATOM 3028 C C . VAL B 1 88 ? -1.246 -2.727 -12.023 1 98.88 88 VAL B C 1
ATOM 3030 O O . VAL B 1 88 ? -2.465 -2.898 -11.953 1 98.88 88 VAL B O 1
ATOM 3033 N N . ASN B 1 89 ? -0.441 -3.08 -11.062 1 98.94 89 ASN B N 1
ATOM 3034 C CA . ASN B 1 89 ? -0.933 -3.852 -9.93 1 98.94 89 ASN B CA 1
ATOM 3035 C C . ASN B 1 89 ? -1.758 -2.986 -8.977 1 98.94 89 ASN B C 1
ATOM 3037 O O . ASN B 1 89 ? -2.768 -3.439 -8.438 1 98.94 89 ASN B O 1
ATOM 3041 N N . THR B 1 90 ? -1.318 -1.741 -8.742 1 98.88 90 THR B N 1
ATOM 3042 C CA . THR B 1 90 ? -2.008 -0.905 -7.762 1 98.88 90 THR B CA 1
ATOM 3043 C C . THR B 1 90 ? -3.162 -0.15 -8.414 1 98.88 90 THR B C 1
ATOM 3045 O O . THR B 1 90 ? -4.305 -0.241 -7.961 1 98.88 90 THR B O 1
ATOM 3048 N N . MET B 1 91 ? -2.891 0.549 -9.516 1 98.81 91 MET B N 1
ATOM 3049 C CA . MET B 1 91 ? -3.939 1.343 -10.156 1 98.81 91 MET B CA 1
ATOM 3050 C C . MET B 1 91 ? -4.961 0.443 -10.844 1 98.81 91 MET B C 1
ATOM 3052 O O . MET B 1 91 ? -6.148 0.764 -10.883 1 98.81 91 MET B O 1
ATOM 3056 N N . GLY B 1 92 ? -4.461 -0.676 -11.461 1 98.94 92 GLY B N 1
ATOM 3057 C CA . GLY B 1 92 ? -5.414 -1.631 -12 1 98.94 92 GLY B CA 1
ATOM 3058 C C . GLY B 1 92 ? -6.426 -2.113 -10.977 1 98.94 92 GLY B C 1
ATOM 3059 O O . GLY B 1 92 ? -7.629 -2.15 -11.258 1 98.94 92 GLY B O 1
ATOM 3060 N N . THR B 1 93 ? -5.938 -2.434 -9.789 1 98.94 93 THR B N 1
ATOM 3061 C CA . THR B 1 93 ? -6.805 -2.889 -8.711 1 98.94 93 THR B CA 1
ATOM 3062 C C . THR B 1 93 ? -7.73 -1.764 -8.25 1 98.94 93 THR B C 1
ATOM 3064 O O . THR B 1 93 ? -8.93 -1.977 -8.055 1 98.94 93 THR B O 1
ATOM 3067 N N . ALA B 1 94 ? -7.191 -0.562 -8.094 1 98.94 94 ALA B N 1
ATOM 3068 C CA . ALA B 1 94 ? -7.992 0.587 -7.684 1 98.94 94 ALA B CA 1
ATOM 3069 C C . ALA B 1 94 ? -9.125 0.847 -8.672 1 98.94 94 ALA B C 1
ATOM 3071 O O . ALA B 1 94 ? -10.258 1.135 -8.273 1 98.94 94 ALA B O 1
ATOM 3072 N N . ASN B 1 95 ? -8.797 0.776 -9.961 1 98.94 95 ASN B N 1
ATOM 3073 C CA . ASN B 1 95 ? -9.805 0.994 -11 1 98.94 95 ASN B CA 1
ATOM 3074 C C . ASN B 1 95 ? -10.93 -0.033 -10.914 1 98.94 95 ASN B C 1
ATOM 3076 O O . ASN B 1 95 ? -12.102 0.316 -11.031 1 98.94 95 ASN B O 1
ATOM 3080 N N . VAL B 1 96 ? -10.57 -1.267 -10.688 1 98.94 96 VAL B N 1
ATOM 3081 C CA . VAL B 1 96 ? -11.547 -2.342 -10.57 1 98.94 96 VAL B CA 1
ATOM 3082 C C . VAL B 1 96 ? -12.445 -2.092 -9.359 1 98.94 96 VAL B C 1
ATOM 3084 O O . VAL B 1 96 ? -13.672 -2.23 -9.445 1 98.94 96 VAL B O 1
ATOM 3087 N N . LEU B 1 97 ? -11.875 -1.71 -8.25 1 98.94 97 LEU B N 1
ATOM 3088 C CA . LEU B 1 97 ? -12.625 -1.474 -7.02 1 98.94 97 LEU B CA 1
ATOM 3089 C C . LEU B 1 97 ? -13.555 -0.276 -7.172 1 98.94 97 LEU B C 1
ATOM 3091 O O . LEU B 1 97 ? -14.703 -0.319 -6.73 1 98.94 97 LEU B O 1
ATOM 3095 N N . GLU B 1 98 ? -13.023 0.789 -7.762 1 98.88 98 GLU B N 1
ATOM 3096 C CA . GLU B 1 98 ? -13.852 1.97 -7.984 1 98.88 98 GLU B CA 1
ATOM 3097 C C . GLU B 1 98 ? -15.008 1.664 -8.93 1 98.88 98 GLU B C 1
ATOM 3099 O O . GLU B 1 98 ? -16.125 2.135 -8.719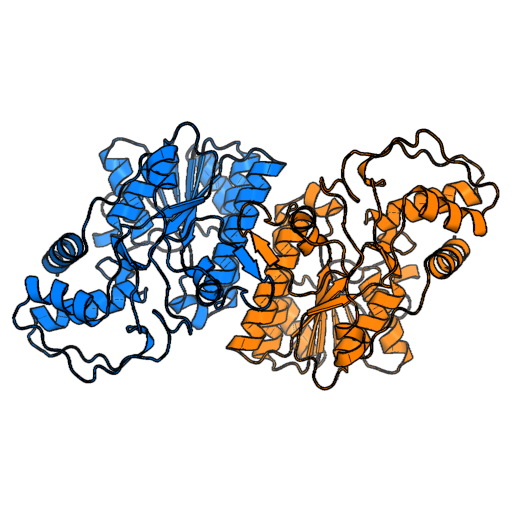 1 98.88 98 GLU B O 1
ATOM 3104 N N . LEU B 1 99 ? -14.719 0.887 -9.969 1 98.75 99 LEU B N 1
ATOM 3105 C CA . LEU B 1 99 ? -15.773 0.474 -10.891 1 98.75 99 LEU B CA 1
ATOM 3106 C C . LEU B 1 99 ? -16.844 -0.349 -10.172 1 98.75 99 LEU B C 1
ATOM 3108 O O . LEU B 1 99 ? -18.031 -0.187 -10.43 1 98.75 99 LEU B O 1
ATOM 3112 N N . ALA B 1 100 ? -16.391 -1.252 -9.336 1 98.81 100 ALA B N 1
ATOM 3113 C CA . ALA B 1 100 ? -17.312 -2.059 -8.547 1 98.81 100 ALA B CA 1
ATOM 3114 C C . ALA B 1 100 ? -18.219 -1.177 -7.691 1 98.81 100 ALA B C 1
ATOM 3116 O O . ALA B 1 100 ? -19.422 -1.438 -7.574 1 98.81 100 ALA B O 1
ATOM 3117 N N . ARG B 1 101 ? -17.641 -0.187 -7.039 1 98.75 101 ARG B N 1
ATOM 3118 C CA . ARG B 1 101 ? -18.406 0.76 -6.23 1 98.75 101 ARG B CA 1
ATOM 3119 C C . ARG B 1 101 ? -19.438 1.488 -7.074 1 98.75 101 ARG B C 1
ATOM 3121 O O . ARG B 1 101 ? -20.625 1.507 -6.727 1 98.75 101 ARG B O 1
ATOM 3128 N N . GLN B 1 102 ? -19 1.998 -8.227 1 98.5 102 GLN B N 1
ATOM 3129 C CA . GLN B 1 102 ? -19.844 2.869 -9.047 1 98.5 102 GLN B CA 1
ATOM 3130 C C . GLN B 1 102 ? -20.938 2.078 -9.742 1 98.5 102 GLN B C 1
ATOM 3132 O O . GLN B 1 102 ? -22.047 2.588 -9.93 1 98.5 102 GLN B O 1
ATOM 3137 N N . ARG B 1 103 ? -20.672 0.819 -10.094 1 98.38 103 ARG B N 1
ATOM 3138 C CA . ARG B 1 103 ? -21.641 0.011 -10.836 1 98.38 103 ARG B CA 1
ATOM 3139 C C . ARG B 1 103 ? -22.328 -0.986 -9.914 1 98.38 103 ARG B C 1
ATOM 3141 O O . ARG B 1 103 ? -23.125 -1.817 -10.375 1 98.38 103 ARG B O 1
ATOM 3148 N N . LYS B 1 104 ? -22 -0.934 -8.609 1 98.12 104 LYS B N 1
ATOM 3149 C CA . LYS B 1 104 ? -22.609 -1.816 -7.621 1 98.12 104 LYS B CA 1
ATOM 3150 C C . LYS B 1 104 ? -22.5 -3.277 -8.047 1 98.12 104 LYS B C 1
ATOM 3152 O O . LYS B 1 104 ? -23.484 -4.004 -8.047 1 98.12 104 LYS B O 1
ATOM 3157 N N . LEU B 1 105 ? -21.328 -3.693 -8.477 1 98.44 105 LEU B N 1
ATOM 3158 C CA . LEU B 1 105 ? -21.094 -5.082 -8.852 1 98.44 105 LEU B CA 1
ATOM 3159 C C . LEU B 1 105 ? -21.375 -6.02 -7.684 1 98.44 105 LEU B C 1
ATOM 3161 O O . LEU B 1 105 ? -21.172 -5.648 -6.523 1 98.44 105 LEU B O 1
ATOM 3165 N N . SER B 1 106 ? -21.828 -7.195 -8 1 97.88 106 SER B N 1
ATOM 3166 C CA . SER B 1 106 ? -22.234 -8.148 -6.977 1 97.88 106 SER B CA 1
ATOM 3167 C C . SER B 1 106 ? -21.031 -8.703 -6.227 1 97.88 106 SER B C 1
ATOM 3169 O O . SER B 1 106 ? -21.125 -9.055 -5.047 1 97.88 106 SER B O 1
ATOM 3171 N N . ARG B 1 107 ? -19.844 -8.906 -6.945 1 98.38 107 ARG B N 1
ATOM 3172 C CA . ARG B 1 107 ? -18.641 -9.477 -6.355 1 98.38 107 ARG B CA 1
ATOM 3173 C C . ARG B 1 107 ? -17.406 -9.094 -7.16 1 98.38 107 ARG B C 1
ATOM 3175 O O . ARG B 1 107 ? -17.453 -9.023 -8.391 1 98.38 107 ARG B O 1
ATOM 3182 N N . VAL B 1 108 ? -16.375 -8.758 -6.434 1 98.81 108 VAL B N 1
ATOM 3183 C CA . VAL B 1 108 ? -15.039 -8.648 -7.023 1 98.81 108 VAL B CA 1
ATOM 3184 C C . VAL B 1 108 ? -14.078 -9.594 -6.312 1 98.81 108 VAL B C 1
ATOM 3186 O O . VAL B 1 108 ? -13.953 -9.562 -5.086 1 98.81 108 VAL B O 1
ATOM 3189 N N . VAL B 1 109 ? -13.461 -10.5 -7.051 1 98.94 109 VAL B N 1
ATOM 3190 C CA . VAL B 1 109 ? -12.414 -11.367 -6.539 1 98.94 109 VAL B CA 1
ATOM 3191 C C . VAL B 1 109 ? -11.047 -10.859 -7 1 98.94 109 VAL B C 1
ATOM 3193 O O . VAL B 1 109 ? -10.836 -10.633 -8.195 1 98.94 109 VAL B O 1
ATOM 3196 N N . ILE B 1 110 ? -10.164 -10.641 -6.086 1 98.94 110 ILE B N 1
ATOM 3197 C CA . ILE B 1 110 ? -8.875 -10.031 -6.387 1 98.94 110 ILE B CA 1
ATOM 3198 C C . ILE B 1 110 ? -7.754 -11.016 -6.059 1 98.94 110 ILE B C 1
ATOM 3200 O O . ILE B 1 110 ? -7.695 -11.562 -4.953 1 98.94 110 ILE B O 1
ATOM 3204 N N . ALA B 1 111 ? -6.895 -11.219 -6.984 1 98.88 111 ALA B N 1
ATOM 3205 C CA . ALA B 1 111 ? -5.73 -12.086 -6.793 1 98.88 111 ALA B CA 1
ATOM 3206 C C . ALA B 1 111 ? -4.652 -11.375 -5.98 1 98.88 111 ALA B C 1
ATOM 3208 O O . ALA B 1 111 ? -4.238 -10.266 -6.316 1 98.88 111 ALA B O 1
ATOM 3209 N N . SER B 1 112 ? -4.262 -11.961 -4.941 1 98.88 112 SER B N 1
ATOM 3210 C CA . SER B 1 112 ? -3.096 -11.57 -4.152 1 98.88 112 SER B CA 1
ATOM 3211 C C . SER B 1 112 ? -2.125 -12.734 -3.988 1 98.88 112 SER B C 1
ATOM 3213 O O . SER B 1 112 ? -2.07 -13.625 -4.836 1 98.88 112 SER B O 1
ATOM 3215 N N . SER B 1 113 ? -1.242 -12.641 -3.066 1 98.38 113 SER B N 1
ATOM 3216 C CA . SER B 1 113 ? -0.146 -13.602 -2.967 1 98.38 113 SER B CA 1
ATOM 3217 C C . SER B 1 113 ? 0.297 -13.781 -1.52 1 98.38 113 SER B C 1
ATOM 3219 O O . SER B 1 113 ? 0.324 -12.828 -0.745 1 98.38 113 SER B O 1
ATOM 3221 N N . THR B 1 114 ? 0.749 -14.969 -1.222 1 97.56 114 THR B N 1
ATOM 3222 C CA . THR B 1 114 ? 1.29 -15.234 0.108 1 97.56 114 THR B CA 1
ATOM 3223 C C . THR B 1 114 ? 2.613 -14.5 0.305 1 97.56 114 THR B C 1
ATOM 3225 O O . THR B 1 114 ? 3.113 -14.398 1.428 1 97.56 114 THR B O 1
ATOM 3228 N N . THR B 1 115 ? 3.15 -13.883 -0.743 1 97.12 115 THR B N 1
ATOM 3229 C CA . THR B 1 115 ? 4.395 -13.133 -0.614 1 97.12 115 THR B CA 1
ATOM 3230 C C . THR B 1 115 ? 4.215 -11.953 0.338 1 97.12 115 THR B C 1
ATOM 3232 O O . THR B 1 115 ? 5.195 -11.398 0.836 1 97.12 115 THR B O 1
ATOM 3235 N N . VAL B 1 116 ? 2.986 -11.539 0.607 1 98 116 VAL B N 1
ATOM 3236 C CA . VAL B 1 116 ? 2.727 -10.422 1.513 1 98 116 VAL B CA 1
ATOM 3237 C C . VAL B 1 116 ? 3.18 -10.789 2.924 1 98 116 VAL B C 1
ATOM 3239 O O . VAL B 1 116 ? 3.439 -9.906 3.746 1 98 116 VAL B O 1
ATOM 3242 N N . MET B 1 117 ? 3.359 -12.07 3.199 1 97.38 117 MET B N 1
ATOM 3243 C CA . MET B 1 117 ? 3.65 -12.516 4.559 1 97.38 117 MET B CA 1
ATOM 3244 C C . MET B 1 117 ? 5.137 -12.82 4.723 1 97.38 117 MET B C 1
ATOM 3246 O O . MET B 1 117 ? 5.617 -13.008 5.844 1 97.38 117 MET B O 1
ATOM 3250 N N . TYR B 1 118 ? 5.914 -12.836 3.658 1 97.94 118 TYR B N 1
ATOM 3251 C CA . TYR B 1 118 ? 7.246 -13.43 3.691 1 97.94 118 TYR B CA 1
ATOM 3252 C C . TYR B 1 118 ? 8.156 -12.672 4.648 1 97.94 118 TYR B C 1
ATOM 3254 O O . TYR B 1 118 ? 8.984 -13.273 5.336 1 97.94 118 TYR B O 1
ATOM 3262 N N . SER B 1 119 ? 7.973 -11.383 4.723 1 97.94 119 SER B N 1
ATOM 3263 C CA . SER B 1 119 ? 8.852 -10.562 5.547 1 97.94 119 SER B CA 1
ATOM 3264 C C . SER B 1 119 ? 8.562 -10.758 7.031 1 97.94 119 SER B C 1
ATOM 3266 O O . SER B 1 119 ? 9.367 -10.367 7.883 1 97.94 119 SER B O 1
ATOM 3268 N N . ALA B 1 120 ? 7.449 -11.367 7.363 1 98.19 120 ALA B N 1
ATOM 3269 C CA . ALA B 1 120 ? 7.062 -11.57 8.758 1 98.19 120 ALA B CA 1
ATOM 3270 C C . ALA B 1 120 ? 7.551 -12.922 9.273 1 98.19 120 ALA B C 1
ATOM 3272 O O . ALA B 1 120 ? 7.477 -13.195 10.469 1 98.19 120 ALA B O 1
ATOM 3273 N N . PHE B 1 121 ? 8.094 -13.766 8.438 1 98.12 121 PHE B N 1
ATOM 3274 C CA . PHE B 1 121 ? 8.391 -15.164 8.75 1 98.12 121 PHE B CA 1
ATOM 3275 C C . PHE B 1 121 ? 9.266 -15.266 9.984 1 98.12 121 PHE B C 1
ATOM 3277 O O . PHE B 1 121 ? 9.031 -16.109 10.852 1 98.12 121 PHE B O 1
ATOM 3284 N N . PRO B 1 122 ? 10.273 -14.391 10.141 1 97.38 122 PRO B N 1
ATOM 3285 C CA . PRO B 1 122 ? 11.188 -14.562 11.266 1 97.38 122 PRO B CA 1
ATOM 3286 C C . PRO B 1 122 ? 10.492 -14.414 12.617 1 97.38 122 PRO B C 1
ATOM 3288 O O . PRO B 1 122 ? 10.961 -14.969 13.625 1 97.38 122 PRO B O 1
ATOM 3291 N N . SER B 1 123 ? 9.383 -13.719 12.625 1 97.88 123 SER B N 1
ATOM 3292 C CA . SER B 1 123 ? 8.758 -13.422 13.914 1 97.88 123 SER B CA 1
ATOM 3293 C C . SER B 1 123 ? 7.523 -14.289 14.141 1 97.88 123 SER B C 1
ATOM 3295 O O . SER B 1 123 ? 6.895 -14.227 15.195 1 97.88 123 SER B O 1
ATOM 3297 N N . LEU B 1 124 ? 7.152 -15.07 13.18 1 98.25 124 LEU B N 1
ATOM 3298 C CA . LEU B 1 124 ? 5.957 -15.898 13.305 1 98.25 124 LEU B CA 1
ATOM 3299 C C . LEU B 1 124 ? 6.281 -17.234 13.953 1 98.25 124 LEU B C 1
ATOM 3301 O O . LEU B 1 124 ? 7.379 -17.766 13.766 1 98.25 124 LEU B O 1
ATOM 3305 N N . PRO B 1 125 ? 5.32 -17.812 14.75 1 97.5 125 PRO B N 1
ATOM 3306 C CA . PRO B 1 125 ? 5.535 -19.125 15.344 1 97.5 125 PRO B CA 1
ATOM 3307 C C . PRO B 1 125 ? 5.469 -20.25 14.312 1 97.5 125 PRO B C 1
ATOM 3309 O O . PRO B 1 125 ? 5.023 -20.031 13.18 1 97.5 125 PRO B O 1
ATOM 3312 N N . ALA B 1 126 ? 5.891 -21.438 14.688 1 97.56 126 ALA B N 1
ATOM 3313 C CA . ALA B 1 126 ? 5.875 -22.609 13.812 1 97.56 126 ALA B CA 1
ATOM 3314 C C . ALA B 1 126 ? 4.504 -23.281 13.82 1 97.56 126 ALA B C 1
ATOM 3316 O O . ALA B 1 126 ? 4.395 -24.484 14.078 1 97.56 126 ALA B O 1
ATOM 3317 N N . THR B 1 127 ? 3.49 -22.609 13.672 1 98 127 THR B N 1
ATOM 3318 C CA . THR B 1 127 ? 2.105 -23.031 13.508 1 98 127 THR B CA 1
ATOM 3319 C C . THR B 1 127 ? 1.514 -22.469 12.219 1 98 127 THR B C 1
ATOM 3321 O O . THR B 1 127 ? 2.014 -21.484 11.68 1 98 127 THR B O 1
ATOM 3324 N N . PRO B 1 128 ? 0.557 -23.172 11.648 1 98.31 128 PRO B N 1
ATOM 3325 C CA . PRO B 1 128 ? -0.012 -22.688 10.391 1 98.31 128 PRO B CA 1
ATOM 3326 C C . PRO B 1 128 ? -0.315 -21.188 10.422 1 98.31 128 PRO B C 1
ATOM 3328 O O . PRO B 1 128 ? -0.872 -20.688 11.406 1 98.31 128 PRO B O 1
ATOM 3331 N N . ILE B 1 129 ? 0.083 -20.469 9.43 1 98.38 129 ILE B N 1
ATOM 3332 C CA . ILE B 1 129 ? 0.054 -19 9.422 1 98.38 129 ILE B CA 1
ATOM 3333 C C . ILE B 1 129 ? -1.323 -18.516 8.977 1 98.38 129 ILE B C 1
ATOM 3335 O O . ILE B 1 129 ? -1.727 -18.734 7.832 1 98.38 129 ILE B O 1
ATOM 3339 N N . ALA B 1 130 ? -2.035 -17.859 9.836 1 98.31 130 ALA B N 1
ATOM 3340 C CA . ALA B 1 130 ? -3.357 -17.312 9.547 1 98.31 130 ALA B CA 1
ATOM 3341 C C . ALA B 1 130 ? -3.258 -16.062 8.664 1 98.31 130 ALA B C 1
ATOM 3343 O O . ALA B 1 130 ? -2.197 -15.445 8.578 1 98.31 130 ALA B O 1
ATOM 3344 N N . GLU B 1 131 ? -4.383 -15.719 7.977 1 98.69 131 GLU B N 1
ATOM 3345 C CA . GLU B 1 131 ? -4.402 -14.547 7.105 1 98.69 131 GLU B CA 1
ATOM 3346 C C . GLU B 1 131 ? -4.113 -13.273 7.887 1 98.69 131 GLU B C 1
ATOM 3348 O O . GLU B 1 131 ? -3.428 -12.375 7.391 1 98.69 131 GLU B O 1
ATOM 3353 N N . ASP B 1 132 ? -4.582 -13.211 9.164 1 98.62 132 ASP B N 1
ATOM 3354 C CA . ASP B 1 132 ? -4.387 -12.031 10 1 98.62 132 ASP B CA 1
ATOM 3355 C C . ASP B 1 132 ? -3.178 -12.195 10.914 1 98.62 132 ASP B C 1
ATOM 3357 O O . ASP B 1 132 ? -3.299 -12.078 12.141 1 98.62 132 ASP B O 1
ATOM 3361 N N . PHE B 1 133 ? -2.012 -12.391 10.375 1 98.5 133 PHE B N 1
ATOM 3362 C CA . PHE B 1 133 ? -0.771 -12.586 11.109 1 98.5 133 PHE B CA 1
ATOM 3363 C C . PHE B 1 133 ? -0.241 -11.258 11.641 1 98.5 133 PHE B C 1
ATOM 3365 O O . PHE B 1 133 ? -0.538 -10.203 11.086 1 98.5 133 PHE B O 1
ATOM 3372 N N . PRO B 1 134 ? 0.487 -11.281 12.758 1 98.12 134 PRO B N 1
ATOM 3373 C CA . PRO B 1 134 ? 1.118 -10.07 13.297 1 98.12 134 PRO B CA 1
ATOM 3374 C C . PRO B 1 134 ? 2.416 -9.711 12.57 1 98.12 134 PRO B C 1
ATOM 3376 O O . PRO B 1 134 ? 3.102 -10.602 12.055 1 98.12 134 PRO B O 1
ATOM 3379 N N . LEU B 1 135 ? 2.715 -8.445 12.484 1 98.06 135 LEU B N 1
ATOM 3380 C CA . LEU B 1 135 ? 4 -7.988 11.969 1 98.06 135 LEU B CA 1
ATOM 3381 C C . LEU B 1 135 ? 4.352 -6.613 12.523 1 98.06 135 LEU B C 1
ATOM 3383 O O . LEU B 1 135 ? 3.514 -5.957 13.141 1 98.06 135 LEU B O 1
ATOM 3387 N N . ARG B 1 136 ? 5.605 -6.289 12.406 1 98.25 136 ARG B N 1
ATOM 3388 C CA . ARG B 1 136 ? 6.043 -4.918 12.648 1 98.25 136 ARG B CA 1
ATOM 3389 C C . ARG B 1 136 ? 6.051 -4.109 11.359 1 98.25 136 ARG B C 1
ATOM 3391 O O . ARG B 1 136 ? 6.539 -4.578 10.328 1 98.25 136 ARG B O 1
ATOM 3398 N N . VAL B 1 137 ? 5.559 -2.883 11.383 1 97.81 137 VAL B N 1
ATOM 3399 C CA . VAL B 1 137 ? 5.109 -2.154 10.203 1 97.81 137 VAL B CA 1
ATOM 3400 C C . VAL B 1 137 ? 6.316 -1.737 9.359 1 97.81 137 VAL B C 1
ATOM 3402 O O . VAL B 1 137 ? 6.219 -1.61 8.141 1 97.81 137 VAL B O 1
ATOM 3405 N N . LEU B 1 138 ? 7.527 -1.549 9.984 1 97.62 138 LEU B N 1
ATOM 3406 C CA . LEU B 1 138 ? 8.688 -1.087 9.234 1 97.62 138 LEU B CA 1
ATOM 3407 C C . LEU B 1 138 ? 9.688 -2.221 9.031 1 97.62 138 LEU B C 1
ATOM 3409 O O . LEU B 1 138 ? 10.039 -2.541 7.891 1 97.62 138 LEU B O 1
ATOM 3413 N N . SER B 1 139 ? 10.062 -2.951 10.102 1 97.88 139 SER B N 1
ATOM 3414 C CA . SER B 1 139 ? 11.109 -3.967 10.023 1 97.88 139 SER B CA 1
ATOM 3415 C C . SER B 1 139 ? 10.633 -5.195 9.25 1 97.88 139 SER B C 1
ATOM 3417 O O . SER B 1 139 ? 11.445 -5.965 8.742 1 97.88 139 SER B O 1
ATOM 3419 N N . GLU B 1 140 ? 9.312 -5.363 9.188 1 98.12 140 GLU B N 1
ATOM 3420 C CA . GLU B 1 140 ? 8.75 -6.516 8.5 1 98.12 140 GLU B CA 1
ATOM 3421 C C . GLU B 1 140 ? 7.871 -6.078 7.328 1 98.12 140 GLU B C 1
ATOM 3423 O O . GLU B 1 140 ? 6.91 -6.766 6.98 1 98.12 140 GLU B O 1
ATOM 3428 N N . ARG B 1 141 ? 8.188 -4.922 6.754 1 97.06 141 ARG B N 1
ATOM 3429 C CA . ARG B 1 141 ? 7.52 -4.422 5.555 1 97.06 141 ARG B CA 1
ATOM 3430 C C . ARG B 1 141 ? 7.738 -5.363 4.375 1 97.06 141 ARG B C 1
ATOM 3432 O O . ARG B 1 141 ? 8.656 -6.188 4.391 1 97.06 141 ARG B O 1
ATOM 3439 N N . PRO B 1 142 ? 6.852 -5.246 3.32 1 96.81 142 PRO B N 1
ATOM 3440 C CA . PRO B 1 142 ? 7.047 -6.102 2.148 1 96.81 142 PRO B CA 1
ATOM 3441 C C . PRO B 1 142 ? 8.469 -6.016 1.588 1 96.81 142 PRO B C 1
ATOM 3443 O O . PRO B 1 142 ? 9.016 -4.922 1.447 1 96.81 142 PRO B O 1
ATOM 3446 N N . GLY B 1 143 ? 9.039 -7.195 1.236 1 95.12 143 GLY B N 1
ATOM 3447 C CA . GLY B 1 143 ? 10.43 -7.266 0.84 1 95.12 143 GLY B CA 1
ATOM 3448 C C . GLY B 1 143 ? 10.641 -7.07 -0.649 1 95.12 143 GLY B C 1
ATOM 3449 O O . GLY B 1 143 ? 11.773 -7.098 -1.132 1 95.12 143 GLY B O 1
ATOM 3450 N N . SER B 1 144 ? 9.57 -6.906 -1.412 1 97.12 144 SER B N 1
ATOM 3451 C CA . SER B 1 144 ? 9.617 -6.676 -2.852 1 97.12 144 SER B CA 1
ATOM 3452 C C . SER B 1 144 ? 8.531 -5.688 -3.283 1 97.12 144 SER B C 1
ATOM 3454 O O . SER B 1 144 ? 7.57 -5.457 -2.553 1 97.12 144 SER B O 1
ATOM 3456 N N . ILE B 1 145 ? 8.797 -5.07 -4.461 1 98.44 145 ILE B N 1
ATOM 3457 C CA . ILE B 1 145 ? 7.781 -4.172 -5.004 1 98.44 145 ILE B CA 1
ATOM 3458 C C . ILE B 1 145 ? 6.508 -4.957 -5.316 1 98.44 145 ILE B C 1
ATOM 3460 O O . ILE B 1 145 ? 5.398 -4.465 -5.098 1 98.44 145 ILE B O 1
ATOM 3464 N N . TYR B 1 146 ? 6.641 -6.211 -5.777 1 98.44 146 TYR B N 1
ATOM 3465 C CA . TYR B 1 146 ? 5.488 -7.07 -6.023 1 98.44 146 TYR B CA 1
ATOM 3466 C C . TYR B 1 146 ? 4.664 -7.254 -4.754 1 98.44 146 TYR B C 1
ATOM 3468 O O . TYR B 1 146 ? 3.457 -7.004 -4.75 1 98.44 146 TYR B O 1
ATOM 3476 N N . ALA B 1 147 ? 5.305 -7.645 -3.691 1 98.5 147 ALA B N 1
ATOM 3477 C CA . ALA B 1 147 ? 4.609 -7.844 -2.422 1 98.5 147 ALA B CA 1
ATOM 3478 C C . ALA B 1 147 ? 3.967 -6.547 -1.94 1 98.5 147 ALA B C 1
ATOM 3480 O O . ALA B 1 147 ? 2.857 -6.559 -1.401 1 98.5 147 ALA B O 1
ATOM 3481 N N . ALA B 1 148 ? 4.68 -5.449 -2.133 1 98.81 148 ALA B N 1
ATOM 3482 C CA . ALA B 1 148 ? 4.137 -4.152 -1.736 1 98.81 148 ALA B CA 1
ATOM 3483 C C . ALA B 1 148 ? 2.859 -3.834 -2.506 1 98.81 148 ALA B C 1
ATOM 3485 O O . ALA B 1 148 ? 1.889 -3.336 -1.932 1 98.81 148 ALA B O 1
ATOM 3486 N N . THR B 1 149 ? 2.859 -4.109 -3.832 1 98.88 149 THR B N 1
ATOM 3487 C CA . THR B 1 149 ? 1.681 -3.82 -4.641 1 98.88 149 THR B CA 1
ATOM 3488 C C . THR B 1 149 ? 0.516 -4.723 -4.246 1 98.88 149 THR B C 1
ATOM 3490 O O . THR B 1 149 ? -0.637 -4.289 -4.234 1 98.88 149 THR B O 1
ATOM 3493 N N . LYS B 1 150 ? 0.798 -5.973 -3.945 1 98.88 150 LYS B N 1
ATOM 3494 C CA . LYS B 1 150 ? -0.262 -6.891 -3.529 1 98.88 150 LYS B CA 1
ATOM 3495 C C . LYS B 1 150 ? -0.862 -6.465 -2.191 1 98.88 150 LYS B C 1
ATOM 3497 O O . LYS B 1 150 ? -2.084 -6.465 -2.025 1 98.88 150 LYS B O 1
ATOM 3502 N N . LEU B 1 151 ? -0.021 -6.133 -1.28 1 98.88 151 LEU B N 1
ATOM 3503 C CA . LEU B 1 151 ? -0.528 -5.691 0.015 1 98.88 151 LEU B CA 1
ATOM 3504 C C . LEU B 1 151 ? -1.336 -4.406 -0.126 1 98.88 151 LEU B C 1
ATOM 3506 O O . LEU B 1 151 ? -2.381 -4.25 0.51 1 98.88 151 LEU B O 1
ATOM 3510 N N . ALA B 1 152 ? -0.842 -3.484 -0.93 1 98.88 152 ALA B N 1
ATOM 3511 C CA . ALA B 1 152 ? -1.601 -2.266 -1.195 1 98.88 152 ALA B CA 1
ATOM 3512 C C . ALA B 1 152 ? -2.977 -2.59 -1.77 1 98.88 152 ALA B C 1
ATOM 3514 O O . ALA B 1 152 ? -3.975 -1.973 -1.391 1 98.88 152 ALA B O 1
ATOM 3515 N N . GLY B 1 153 ? -3.021 -3.535 -2.686 1 98.88 153 GLY B N 1
ATOM 3516 C CA . GLY B 1 153 ? -4.293 -3.973 -3.24 1 98.88 153 GLY B CA 1
ATOM 3517 C C . GLY B 1 153 ? -5.234 -4.539 -2.195 1 98.88 153 GLY B C 1
ATOM 3518 O O . GLY B 1 153 ? -6.441 -4.281 -2.232 1 98.88 153 GLY B O 1
ATOM 3519 N N . GLU B 1 154 ? -4.715 -5.32 -1.238 1 98.94 154 GLU B N 1
ATOM 3520 C CA . GLU B 1 154 ? -5.527 -5.855 -0.15 1 98.94 154 GLU B CA 1
ATOM 3521 C C . GLU B 1 154 ? -6.113 -4.73 0.702 1 98.94 154 GLU B C 1
ATOM 3523 O O . GLU B 1 154 ? -7.297 -4.758 1.042 1 98.94 154 GLU B O 1
ATOM 3528 N N . HIS B 1 155 ? -5.215 -3.787 1.042 1 98.81 155 HIS B N 1
ATOM 3529 C CA . HIS B 1 155 ? -5.66 -2.66 1.855 1 98.81 155 HIS B CA 1
ATOM 3530 C C . HIS B 1 155 ? -6.777 -1.889 1.162 1 98.81 155 HIS B C 1
ATOM 3532 O O . HIS B 1 155 ? -7.762 -1.507 1.8 1 98.81 155 HIS B O 1
ATOM 3538 N N . LEU B 1 156 ? -6.645 -1.657 -0.114 1 98.88 156 LEU B N 1
ATOM 3539 C CA . LEU B 1 156 ? -7.664 -0.931 -0.866 1 98.88 156 LEU B CA 1
ATOM 3540 C C . LEU B 1 156 ? -8.961 -1.727 -0.928 1 98.88 156 LEU B C 1
ATOM 3542 O O . LEU B 1 156 ? -10.047 -1.164 -0.762 1 98.88 156 LEU B O 1
ATOM 3546 N N . ALA B 1 157 ? -8.852 -3.021 -1.173 1 98.88 157 ALA B N 1
ATOM 3547 C CA . ALA B 1 157 ? -10.039 -3.867 -1.218 1 98.88 157 ALA B CA 1
ATOM 3548 C C . ALA B 1 157 ? -10.812 -3.797 0.096 1 98.88 157 ALA B C 1
ATOM 3550 O O . ALA B 1 157 ? -12.031 -3.623 0.096 1 98.88 157 ALA B O 1
ATOM 3551 N N . LEU B 1 158 ? -10.109 -3.898 1.153 1 98.62 158 LEU B N 1
ATOM 3552 C CA . LEU B 1 158 ? -10.734 -3.883 2.471 1 98.62 158 LEU B CA 1
ATOM 3553 C C . LEU B 1 158 ? -11.289 -2.498 2.793 1 98.62 158 LEU B C 1
ATOM 3555 O O . LEU B 1 158 ? -12.336 -2.375 3.436 1 98.62 158 LEU B O 1
ATOM 3559 N N . ALA B 1 159 ? -10.586 -1.429 2.371 1 98.38 159 ALA B N 1
ATOM 3560 C CA . ALA B 1 159 ? -11.086 -0.068 2.562 1 98.38 159 ALA B CA 1
ATOM 3561 C C . ALA B 1 159 ? -12.383 0.157 1.793 1 98.38 159 ALA B C 1
ATOM 3563 O O . ALA B 1 159 ? -13.352 0.69 2.34 1 98.38 159 ALA B O 1
ATOM 3564 N N . TYR B 1 160 ? -12.422 -0.254 0.513 1 98.69 160 TYR B N 1
ATOM 3565 C CA . TYR B 1 160 ? -13.633 -0.095 -0.293 1 98.69 160 TYR B CA 1
ATOM 3566 C C . TYR B 1 160 ? -14.789 -0.884 0.3 1 98.69 160 TYR B C 1
ATOM 3568 O O . TYR B 1 160 ? -15.938 -0.441 0.25 1 98.69 160 TYR B O 1
ATOM 3576 N N . ALA B 1 161 ? -14.469 -2.057 0.825 1 98.44 161 ALA B N 1
ATOM 3577 C CA . ALA B 1 161 ? -15.508 -2.855 1.472 1 98.44 161 ALA B CA 1
ATOM 3578 C C . ALA B 1 161 ? -16.078 -2.135 2.689 1 98.44 161 ALA B C 1
ATOM 3580 O O . ALA B 1 161 ? -17.297 -2.045 2.85 1 98.44 161 ALA B O 1
ATOM 3581 N N . SER B 1 162 ? -15.219 -1.604 3.52 1 96.81 162 SER B N 1
ATOM 3582 C CA . SER B 1 162 ? -15.625 -0.98 4.777 1 96.81 162 SER B CA 1
ATOM 3583 C C . SER B 1 162 ? -16.297 0.363 4.531 1 96.81 162 SER B C 1
ATOM 3585 O O . SER B 1 162 ? -17.297 0.692 5.195 1 96.81 162 SER B O 1
ATOM 3587 N N . LEU B 1 163 ? -15.836 1.117 3.576 1 96.69 163 LEU B N 1
ATOM 3588 C CA . LEU B 1 163 ? -16.281 2.494 3.389 1 96.69 163 LEU B CA 1
ATOM 3589 C C . LEU B 1 163 ? -17.484 2.557 2.459 1 96.69 163 LEU B C 1
ATOM 3591 O O . LEU B 1 163 ? -18.328 3.443 2.59 1 96.69 163 LEU B O 1
ATOM 3595 N N . TYR B 1 164 ? -17.547 1.612 1.503 1 97.94 164 TYR B N 1
ATOM 3596 C CA . TYR B 1 164 ? -18.531 1.771 0.434 1 97.94 164 TYR B CA 1
ATOM 3597 C C . TYR B 1 164 ? -19.344 0.493 0.236 1 97.94 164 TYR B C 1
ATOM 3599 O O . TYR B 1 164 ? -20.109 0.382 -0.715 1 97.94 164 TYR B O 1
ATOM 3607 N N . ASP B 1 165 ? -19.125 -0.549 1.059 1 97.69 165 ASP B N 1
ATOM 3608 C CA . ASP B 1 165 ? -19.844 -1.82 1.021 1 97.69 165 ASP B CA 1
ATOM 3609 C C . ASP B 1 165 ? -19.562 -2.568 -0.283 1 97.69 165 ASP B C 1
ATOM 3611 O O . ASP B 1 165 ? -20.453 -3.244 -0.814 1 97.69 165 ASP B O 1
ATOM 3615 N N . VAL B 1 166 ? -18.422 -2.318 -0.917 1 98.5 166 VAL B N 1
ATOM 3616 C CA . VAL B 1 166 ? -18 -3.107 -2.072 1 98.5 166 VAL B CA 1
ATOM 3617 C C . VAL B 1 166 ? -17.75 -4.555 -1.65 1 98.5 166 VAL B C 1
ATOM 3619 O O . VAL B 1 166 ? -17.031 -4.809 -0.687 1 98.5 166 VAL B O 1
ATOM 3622 N N . ASP B 1 167 ? -18.344 -5.508 -2.281 1 98.5 167 ASP B N 1
ATOM 3623 C CA . ASP B 1 167 ? -18.172 -6.918 -1.946 1 98.5 167 ASP B CA 1
ATOM 3624 C C . ASP B 1 167 ? -16.906 -7.484 -2.584 1 98.5 167 ASP B C 1
ATOM 3626 O O . ASP B 1 167 ? -16.969 -8.164 -3.611 1 98.5 167 ASP B O 1
ATOM 3630 N N . ALA B 1 168 ? -15.789 -7.25 -1.984 1 98.69 168 ALA B N 1
ATOM 3631 C CA . ALA B 1 168 ? -14.477 -7.664 -2.479 1 98.69 168 ALA B CA 1
ATOM 3632 C C . ALA B 1 168 ? -13.922 -8.828 -1.658 1 98.69 168 ALA B C 1
ATOM 3634 O O . ALA B 1 168 ? -14.031 -8.836 -0.43 1 98.69 168 ALA B O 1
ATOM 3635 N N . VAL B 1 169 ? -13.398 -9.836 -2.324 1 98.88 169 VAL B N 1
ATOM 3636 C CA . VAL B 1 169 ? -12.727 -10.984 -1.729 1 98.88 169 VAL B CA 1
ATOM 3637 C C . VAL B 1 169 ? -11.312 -11.102 -2.307 1 98.88 169 VAL B C 1
ATOM 3639 O O . VAL B 1 169 ? -11.125 -11.023 -3.523 1 98.88 169 VAL B O 1
ATOM 3642 N N . VAL B 1 170 ? -10.367 -11.227 -1.431 1 98.94 170 VAL B N 1
ATOM 3643 C CA . VAL B 1 170 ? -8.969 -11.312 -1.832 1 98.94 170 VAL B CA 1
ATOM 3644 C C . VAL B 1 170 ? -8.453 -12.734 -1.61 1 98.94 170 VAL B C 1
ATOM 3646 O O . VAL B 1 170 ? -8.68 -13.328 -0.555 1 98.94 170 VAL B O 1
ATOM 3649 N N . LEU B 1 171 ? -7.762 -13.266 -2.578 1 99 171 LEU B N 1
ATOM 3650 C CA . LEU B 1 171 ? -7.195 -14.602 -2.494 1 99 171 LEU B CA 1
ATOM 3651 C C . LEU B 1 171 ? -5.672 -14.555 -2.551 1 99 171 LEU B C 1
ATOM 3653 O O . LEU B 1 171 ? -5.098 -14.141 -3.559 1 99 171 LEU B O 1
ATOM 3657 N N . ARG B 1 172 ? -5.008 -14.961 -1.491 1 98.94 172 ARG B N 1
ATOM 3658 C CA . ARG B 1 172 ? -3.551 -15.062 -1.438 1 98.94 172 ARG B CA 1
ATOM 3659 C C . ARG B 1 172 ? -3.078 -16.422 -1.958 1 98.94 172 ARG B C 1
ATOM 3661 O O . ARG B 1 172 ? -3.041 -17.391 -1.211 1 98.94 172 ARG B O 1
ATOM 3668 N N . TYR B 1 173 ? -2.66 -16.422 -3.215 1 98.75 173 TYR B N 1
ATOM 3669 C CA . TYR B 1 173 ? -2.18 -17.672 -3.811 1 98.75 173 TYR B CA 1
ATOM 3670 C C . TYR B 1 173 ? -0.799 -18.031 -3.277 1 98.75 173 TYR B C 1
ATOM 3672 O O . TYR B 1 173 ? 0.074 -17.172 -3.16 1 98.75 173 TYR B O 1
ATOM 3680 N N . GLY B 1 174 ? -0.565 -19.297 -2.949 1 98.06 174 GLY B N 1
ATOM 3681 C CA . GLY B 1 174 ? 0.792 -19.781 -2.748 1 98.06 174 GLY B CA 1
ATOM 3682 C C . GLY B 1 174 ? 1.633 -19.75 -4.008 1 98.06 174 GLY B C 1
ATOM 3683 O O . GLY B 1 174 ? 1.254 -19.109 -4.996 1 98.06 174 GLY B O 1
ATOM 3684 N N . ALA B 1 175 ? 2.807 -20.344 -4.02 1 97.62 175 ALA B N 1
ATOM 3685 C CA . ALA B 1 175 ? 3.646 -20.406 -5.211 1 97.62 175 ALA B CA 1
ATOM 3686 C C . ALA B 1 175 ? 2.98 -21.25 -6.301 1 97.62 175 ALA B C 1
ATOM 3688 O O . ALA B 1 175 ? 2.963 -22.484 -6.227 1 97.62 175 ALA B O 1
ATOM 3689 N N . VAL B 1 176 ? 2.531 -20.594 -7.328 1 97.94 176 VAL B N 1
ATOM 3690 C CA . VAL B 1 176 ? 1.631 -21.203 -8.305 1 97.94 176 VAL B CA 1
ATOM 3691 C C . VAL B 1 176 ? 2.438 -22.016 -9.312 1 97.94 176 VAL B C 1
ATOM 3693 O O . VAL B 1 176 ? 3.416 -21.516 -9.883 1 97.94 176 VAL B O 1
ATOM 3696 N N . LEU B 1 177 ? 2.002 -23.203 -9.508 1 97.31 177 LEU B N 1
ATOM 3697 C CA . LEU B 1 177 ? 2.586 -24.094 -10.508 1 97.31 177 LEU B CA 1
ATOM 3698 C C . LEU B 1 177 ? 1.66 -24.25 -11.711 1 97.31 177 LEU B C 1
ATOM 3700 O O . LEU B 1 177 ? 0.449 -24.406 -11.547 1 97.31 177 LEU B O 1
ATOM 3704 N N . GLY B 1 178 ? 2.215 -24.109 -12.789 1 93.12 178 GLY B N 1
ATOM 3705 C CA . GLY B 1 178 ? 1.541 -24.312 -14.062 1 93.12 178 GLY B CA 1
ATOM 3706 C C . GLY B 1 178 ? 2.484 -24.703 -15.18 1 93.12 178 GLY B C 1
ATOM 3707 O O . GLY B 1 178 ? 3.611 -25.141 -14.922 1 93.12 178 GLY B O 1
ATOM 3708 N N . ALA B 1 179 ? 1.915 -24.766 -16.375 1 81.44 179 ALA B N 1
ATOM 3709 C CA . ALA B 1 179 ? 2.748 -25.109 -17.531 1 81.44 179 ALA B CA 1
ATOM 3710 C C . ALA B 1 179 ? 2.426 -24.203 -18.719 1 81.44 179 ALA B C 1
ATOM 3712 O O . ALA B 1 179 ? 1.418 -23.5 -18.703 1 81.44 179 ALA B O 1
ATOM 3713 N N . GLY B 1 180 ? 3.338 -24.141 -19.578 1 80.81 180 GLY B N 1
ATOM 3714 C CA . GLY B 1 180 ? 3.174 -23.359 -20.781 1 80.81 180 GLY B CA 1
ATOM 3715 C C . GLY B 1 180 ? 3.969 -22.062 -20.766 1 80.81 180 GLY B C 1
ATOM 3716 O O . GLY B 1 180 ? 4.742 -21.812 -19.844 1 80.81 180 GLY B O 1
ATOM 3717 N N . ARG B 1 181 ? 3.811 -21.312 -21.797 1 80.56 181 ARG B N 1
ATOM 3718 C CA . ARG B 1 181 ? 4.609 -20.125 -22.016 1 80.56 181 ARG B CA 1
ATOM 3719 C C . ARG B 1 181 ? 4.395 -19.094 -20.906 1 80.56 181 ARG B C 1
ATOM 3721 O O . ARG B 1 181 ? 5.328 -18.391 -20.516 1 80.56 181 ARG B O 1
ATOM 3728 N N . ASP B 1 182 ? 3.242 -19.062 -20.328 1 82.19 182 ASP B N 1
ATOM 3729 C CA . ASP B 1 182 ? 2.928 -18.078 -19.297 1 82.19 182 ASP B CA 1
ATOM 3730 C C . ASP B 1 182 ? 3.475 -18.531 -17.938 1 82.19 182 ASP B C 1
ATOM 3732 O O . ASP B 1 182 ? 3.871 -17.703 -17.125 1 82.19 182 ASP B O 1
ATOM 3736 N N . ALA B 1 183 ? 3.514 -19.766 -17.75 1 80.19 183 ALA B N 1
ATOM 3737 C CA . ALA B 1 183 ? 3.947 -20.297 -16.453 1 80.19 183 ALA B CA 1
ATOM 3738 C C . ALA B 1 183 ? 5.414 -19.969 -16.188 1 80.19 183 ALA B C 1
ATOM 3740 O O . ALA B 1 183 ? 5.805 -19.688 -15.055 1 80.19 183 ALA B O 1
ATOM 3741 N N . VAL B 1 184 ? 6.16 -19.875 -17.234 1 82.75 184 VAL B N 1
ATOM 3742 C CA . VAL B 1 184 ? 7.602 -19.734 -17.062 1 82.75 184 VAL B CA 1
ATOM 3743 C C . VAL B 1 184 ? 7.938 -18.281 -16.734 1 82.75 184 VAL B C 1
ATOM 3745 O O . VAL B 1 184 ? 9.086 -17.953 -16.406 1 82.75 184 VAL B O 1
ATOM 3748 N N . THR B 1 185 ? 6.875 -17.469 -16.703 1 85.56 185 THR B N 1
ATOM 3749 C CA . THR B 1 185 ? 7.109 -16.062 -16.359 1 85.56 185 THR B CA 1
ATOM 3750 C C . THR B 1 185 ? 7.18 -15.898 -14.836 1 85.56 185 THR B C 1
ATOM 3752 O O . THR B 1 185 ? 7.621 -14.859 -14.344 1 85.56 185 THR B O 1
ATOM 3755 N N . SER B 1 186 ? 6.785 -16.953 -14.117 1 91.19 186 SER B N 1
ATOM 3756 C CA . SER B 1 186 ? 6.871 -16.953 -12.664 1 91.19 186 SER B CA 1
ATOM 3757 C C . SER B 1 186 ? 8.031 -17.812 -12.18 1 91.19 186 SER B C 1
ATOM 3759 O O . SER B 1 186 ? 8.5 -18.703 -12.891 1 91.19 186 SER B O 1
ATOM 3761 N N . VAL B 1 187 ? 8.477 -17.625 -10.984 1 92.94 187 VAL B N 1
ATOM 3762 C CA . VAL B 1 187 ? 9.594 -18.359 -10.406 1 92.94 187 VAL B CA 1
ATOM 3763 C C . VAL B 1 187 ? 9.195 -19.812 -10.195 1 92.94 187 VAL B C 1
ATOM 3765 O O . VAL B 1 187 ? 9.891 -20.734 -10.641 1 92.94 187 VAL B O 1
ATOM 3768 N N . PRO B 1 188 ? 8.039 -20.094 -9.609 1 95.31 188 PRO B N 1
ATOM 3769 C CA . PRO B 1 188 ? 7.652 -21.5 -9.438 1 95.31 188 PRO B CA 1
ATOM 3770 C C . PRO B 1 188 ? 7.441 -22.219 -10.773 1 95.31 188 PRO B C 1
ATOM 3772 O O . PRO B 1 188 ? 7.793 -23.391 -10.906 1 95.31 188 PRO B O 1
ATOM 3775 N N . GLY B 1 189 ? 6.879 -21.484 -11.688 1 93.25 189 GLY B N 1
ATOM 3776 C CA . GLY B 1 189 ? 6.676 -22.062 -13.008 1 93.25 189 GLY B CA 1
ATOM 3777 C C . GLY B 1 189 ? 7.973 -22.422 -13.711 1 93.25 189 GLY B C 1
ATOM 3778 O O . GLY B 1 189 ? 8.07 -23.469 -14.352 1 93.25 189 GLY B O 1
ATOM 3779 N N . ARG B 1 190 ? 8.93 -21.547 -13.602 1 93.62 190 ARG B N 1
ATOM 3780 C CA . ARG B 1 190 ? 10.242 -21.781 -14.195 1 93.62 190 ARG B CA 1
ATOM 3781 C C . ARG B 1 190 ? 10.922 -22.984 -13.547 1 93.62 190 ARG B C 1
ATOM 3783 O O . ARG B 1 190 ? 11.578 -23.766 -14.227 1 93.62 190 ARG B O 1
ATOM 3790 N N . LEU B 1 191 ? 10.797 -23.078 -12.273 1 95.56 191 LEU B N 1
ATOM 3791 C CA . LE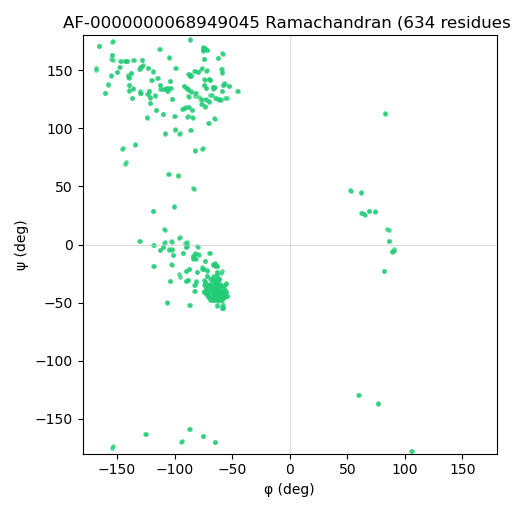U B 1 191 ? 11.359 -24.203 -11.547 1 95.56 191 LEU B CA 1
ATOM 3792 C C . LEU B 1 191 ? 10.781 -25.531 -12.062 1 95.56 191 LEU B C 1
ATOM 3794 O O . LEU B 1 191 ? 11.539 -26.438 -12.43 1 95.56 191 LEU B O 1
ATOM 3798 N N . LEU B 1 192 ? 9.5 -25.609 -12.062 1 96.25 192 LEU B N 1
ATOM 3799 C CA . LEU B 1 192 ? 8.836 -26.844 -12.492 1 96.25 192 LEU B CA 1
ATOM 3800 C C . LEU B 1 192 ? 9.188 -27.156 -13.945 1 96.25 192 LEU B C 1
ATOM 3802 O O . LEU B 1 192 ? 9.477 -28.312 -14.273 1 96.25 192 LEU B O 1
ATOM 3806 N N . ALA B 1 193 ? 9.172 -26.141 -14.805 1 94.5 193 ALA B N 1
ATOM 3807 C CA . ALA B 1 193 ? 9.484 -26.344 -16.219 1 94.5 193 ALA B CA 1
ATOM 3808 C C . ALA B 1 193 ? 10.898 -26.875 -16.391 1 94.5 193 ALA B C 1
ATOM 3810 O O . ALA B 1 193 ? 11.133 -27.766 -17.219 1 94.5 193 ALA B O 1
ATOM 3811 N N . THR B 1 194 ? 11.828 -26.344 -15.656 1 95.25 194 THR B N 1
ATOM 3812 C CA . THR B 1 194 ? 13.227 -26.766 -15.719 1 95.25 194 THR B CA 1
ATOM 3813 C C . THR B 1 194 ? 13.367 -28.234 -15.359 1 95.25 194 THR B C 1
ATOM 3815 O O . THR B 1 194 ? 14.055 -29 -16.047 1 95.25 194 THR B O 1
ATOM 3818 N N . LEU B 1 195 ? 12.711 -28.656 -14.367 1 96.88 195 LEU B N 1
ATOM 3819 C CA . LEU B 1 195 ? 12.805 -30.047 -13.898 1 96.88 195 LEU B CA 1
ATOM 3820 C C . LEU B 1 195 ? 12.094 -30.984 -14.859 1 96.88 195 LEU B C 1
ATOM 3822 O O . LEU B 1 195 ? 12.602 -32.062 -15.148 1 96.88 195 LEU B O 1
ATOM 3826 N N . LEU B 1 196 ? 10.945 -30.562 -15.305 1 95.75 196 LEU B N 1
ATOM 3827 C CA . LEU B 1 196 ? 10.195 -31.406 -16.234 1 95.75 196 LEU B CA 1
ATOM 3828 C C . LEU B 1 196 ? 10.961 -31.594 -17.531 1 95.75 196 LEU B C 1
ATOM 3830 O O . LEU B 1 196 ? 10.977 -32.688 -18.094 1 95.75 196 LEU B O 1
ATOM 3834 N N . GLU B 1 197 ? 11.531 -30.516 -18 1 94.75 197 GLU B N 1
ATOM 3835 C CA . GLU B 1 197 ? 12.328 -30.594 -19.219 1 94.75 197 GLU B CA 1
ATOM 3836 C C . GLU B 1 197 ? 13.5 -31.547 -19.047 1 94.75 197 GLU B C 1
ATOM 3838 O O . GLU B 1 197 ? 13.797 -32.344 -19.938 1 94.75 197 GLU B O 1
ATOM 3843 N N . ALA B 1 198 ? 14.195 -31.516 -17.984 1 96.69 198 ALA B N 1
ATOM 3844 C CA . ALA B 1 198 ? 15.312 -32.406 -17.688 1 96.69 198 ALA B CA 1
ATOM 3845 C C . ALA B 1 198 ? 14.859 -33.875 -17.641 1 96.69 198 ALA B C 1
ATOM 3847 O O . ALA B 1 198 ? 15.539 -34.75 -18.156 1 96.69 198 ALA B O 1
ATOM 3848 N N . GLY B 1 199 ? 13.781 -34.094 -16.984 1 95.69 199 GLY B N 1
ATOM 3849 C CA . GLY B 1 199 ? 13.227 -35.438 -16.922 1 95.69 199 GLY B CA 1
ATOM 3850 C C . GLY B 1 199 ? 12.859 -36 -18.281 1 95.69 199 GLY B C 1
ATOM 3851 O O . GLY B 1 199 ? 13.125 -37.156 -18.578 1 95.69 199 GLY B O 1
ATOM 3852 N N . ARG B 1 200 ? 12.297 -35.156 -19.078 1 94.81 200 ARG B N 1
ATOM 3853 C CA . ARG B 1 200 ? 11.812 -35.562 -20.391 1 94.81 200 ARG B CA 1
ATOM 3854 C C . ARG B 1 200 ? 12.969 -35.844 -21.344 1 94.81 200 ARG B C 1
ATOM 3856 O O . ARG B 1 200 ? 12.93 -36.781 -22.125 1 94.81 200 ARG B O 1
ATOM 3863 N N . THR B 1 201 ? 14.023 -35.031 -21.25 1 95.81 201 THR B N 1
ATOM 3864 C CA . THR B 1 201 ? 15.102 -35.094 -22.25 1 95.81 201 THR B CA 1
ATOM 3865 C C . THR B 1 201 ? 16.25 -35.969 -21.766 1 95.81 201 THR B C 1
ATOM 3867 O O . THR B 1 201 ? 17.078 -36.406 -22.547 1 95.81 201 THR B O 1
ATOM 3870 N N . GLY B 1 202 ? 16.359 -36.062 -20.469 1 95.38 202 GLY B N 1
ATOM 3871 C CA . GLY B 1 202 ? 17.469 -36.812 -19.906 1 95.38 202 GLY B CA 1
ATOM 3872 C C . GLY B 1 202 ? 18.688 -35.938 -19.656 1 95.38 202 GLY B C 1
ATOM 3873 O O . GLY B 1 202 ? 19.688 -36.406 -19.094 1 95.38 202 GLY B O 1
ATOM 3874 N N . VAL B 1 203 ? 18.594 -34.719 -20.078 1 97.19 203 VAL B N 1
ATOM 3875 C CA . VAL B 1 203 ? 19.672 -33.75 -19.766 1 97.19 203 VAL B CA 1
ATOM 3876 C C . VAL B 1 203 ? 19.516 -33.25 -18.344 1 97.19 203 VAL B C 1
ATOM 3878 O O . VAL B 1 203 ? 18.453 -32.75 -17.953 1 97.19 203 VAL B O 1
ATOM 3881 N N . PRO B 1 204 ? 20.547 -33.344 -17.562 1 97.44 204 PRO B N 1
ATOM 3882 C CA . PRO B 1 204 ? 20.438 -32.938 -16.156 1 97.44 204 PRO B CA 1
ATOM 3883 C C . PRO B 1 204 ? 20 -31.484 -16 1 97.44 204 PRO B C 1
ATOM 3885 O O . PRO B 1 204 ? 20.453 -30.625 -16.75 1 97.44 204 PRO B O 1
ATOM 3888 N N . ALA B 1 205 ? 19.078 -31.203 -15.062 1 97 205 ALA B N 1
ATOM 3889 C CA . ALA B 1 205 ? 18.688 -29.844 -14.734 1 97 205 ALA B CA 1
ATOM 3890 C C . ALA B 1 205 ? 19.812 -29.109 -14.008 1 97 205 ALA B C 1
ATOM 3892 O O . ALA B 1 205 ? 20.266 -29.547 -12.945 1 97 205 ALA B O 1
ATOM 3893 N N . ARG B 1 206 ? 20.234 -28.016 -14.547 1 95.62 206 ARG B N 1
ATOM 3894 C CA . ARG B 1 206 ? 21.219 -27.188 -13.859 1 95.62 206 ARG B CA 1
ATOM 3895 C C . ARG B 1 206 ? 20.547 -26.25 -12.859 1 95.62 206 ARG B C 1
ATOM 3897 O O . ARG B 1 206 ? 19.844 -25.328 -13.25 1 95.62 206 ARG B O 1
ATOM 3904 N N . LEU B 1 207 ? 20.703 -26.5 -11.602 1 96.12 207 LEU B N 1
ATOM 3905 C CA . LEU B 1 207 ? 20.062 -25.734 -10.539 1 96.12 207 LEU B CA 1
ATOM 3906 C C . LEU B 1 207 ? 21.062 -24.797 -9.859 1 96.12 207 LEU B C 1
ATOM 3908 O O . LEU B 1 207 ? 21.25 -24.875 -8.641 1 96.12 207 LEU B O 1
ATOM 3912 N N . ASP B 1 208 ? 21.625 -23.875 -10.648 1 94.06 208 ASP B N 1
ATOM 3913 C CA . ASP B 1 208 ? 22.641 -22.938 -10.156 1 94.06 208 ASP B CA 1
ATOM 3914 C C . ASP B 1 208 ? 22.047 -21.562 -9.906 1 94.06 208 ASP B C 1
ATOM 3916 O O . ASP B 1 208 ? 22.75 -20.641 -9.492 1 94.06 208 ASP B O 1
ATOM 3920 N N . ASP B 1 209 ? 20.734 -21.375 -10.242 1 94.56 209 ASP B N 1
ATOM 3921 C CA . ASP B 1 209 ? 20.047 -20.125 -9.969 1 94.56 209 ASP B CA 1
ATOM 3922 C C . ASP B 1 209 ? 19.406 -20.125 -8.586 1 94.56 209 ASP B C 1
ATOM 3924 O O . ASP B 1 209 ? 18.375 -20.766 -8.383 1 94.56 209 ASP B O 1
ATOM 3928 N N . PRO B 1 210 ? 19.953 -19.344 -7.672 1 94.56 210 PRO B N 1
ATOM 3929 C CA . PRO B 1 210 ? 19.438 -19.391 -6.297 1 94.56 210 PRO B CA 1
ATOM 3930 C C . PRO B 1 210 ? 18 -18.906 -6.195 1 94.56 210 PRO B C 1
ATOM 3932 O O . PRO B 1 210 ? 17.297 -19.219 -5.219 1 94.56 210 PRO B O 1
ATOM 3935 N N . ILE B 1 211 ? 17.484 -18.234 -7.16 1 94.31 211 ILE B N 1
ATOM 3936 C CA . ILE B 1 211 ? 16.125 -17.703 -7.152 1 94.31 211 ILE B CA 1
ATOM 3937 C C . ILE B 1 211 ? 15.125 -18.859 -7.23 1 94.31 211 ILE B C 1
ATOM 3939 O O . ILE B 1 211 ? 14.023 -18.766 -6.688 1 94.31 211 ILE B O 1
ATOM 3943 N N . LEU B 1 212 ? 15.547 -19.938 -7.871 1 95.5 212 LEU B N 1
ATOM 3944 C CA . LEU B 1 212 ? 14.648 -21.078 -8.07 1 95.5 212 LEU B CA 1
ATOM 3945 C C . LEU B 1 212 ? 14.641 -21.984 -6.848 1 95.5 212 LEU B C 1
ATOM 3947 O O . LEU B 1 212 ? 13.781 -22.859 -6.727 1 95.5 212 LEU B O 1
ATOM 3951 N N . LEU B 1 213 ? 15.578 -21.766 -5.934 1 97.62 213 LEU B N 1
ATOM 3952 C CA . LEU B 1 213 ? 15.797 -22.672 -4.809 1 97.62 213 LEU B CA 1
ATOM 3953 C C . LEU B 1 213 ? 15.438 -21.984 -3.492 1 97.62 213 LEU B C 1
ATOM 3955 O O . LEU B 1 213 ? 15.078 -20.812 -3.477 1 97.62 213 LEU B O 1
ATOM 3959 N N . TRP B 1 214 ? 15.367 -22.812 -2.426 1 98.06 214 TRP B N 1
ATOM 3960 C CA . TRP B 1 214 ? 15.039 -22.266 -1.109 1 98.06 214 TRP B CA 1
ATOM 3961 C C . TRP B 1 214 ? 15.586 -23.156 -0.003 1 98.06 214 TRP B C 1
ATOM 3963 O O . TRP B 1 214 ? 15.719 -24.375 -0.185 1 98.06 214 TRP B O 1
ATOM 3973 N N . ASN B 1 215 ? 15.984 -22.547 1.052 1 97.88 215 ASN B N 1
ATOM 3974 C CA . ASN B 1 215 ? 16.25 -23.281 2.287 1 97.88 215 ASN B CA 1
ATOM 3975 C C . ASN B 1 215 ? 14.977 -23.531 3.078 1 97.88 215 ASN B C 1
ATOM 3977 O O . ASN B 1 215 ? 14.031 -22.75 3.006 1 97.88 215 ASN B O 1
ATOM 3981 N N . GLY B 1 216 ? 14.977 -24.625 3.779 1 97.56 216 GLY B N 1
ATOM 3982 C CA . GLY B 1 216 ? 13.758 -24.969 4.496 1 97.56 216 GLY B CA 1
ATOM 3983 C C . GLY B 1 216 ? 12.672 -25.531 3.6 1 97.56 216 GLY B C 1
ATOM 3984 O O . GLY B 1 216 ? 12.922 -26.438 2.799 1 97.56 216 GLY B O 1
ATOM 3985 N N . ARG B 1 217 ? 11.445 -25.047 3.836 1 98.12 217 ARG B N 1
ATOM 3986 C CA . ARG B 1 217 ? 10.32 -25.547 3.061 1 98.12 217 ARG B CA 1
ATOM 3987 C C . ARG B 1 217 ? 9.516 -24.422 2.451 1 98.12 217 ARG B C 1
ATOM 3989 O O . ARG B 1 217 ? 9.633 -23.266 2.881 1 98.12 217 ARG B O 1
ATOM 3996 N N . GLU B 1 218 ? 8.766 -24.688 1.426 1 98.06 218 GLU B N 1
ATOM 3997 C CA . GLU B 1 218 ? 7.871 -23.75 0.762 1 98.06 218 GLU B CA 1
ATOM 3998 C C . GLU B 1 218 ? 6.566 -24.422 0.339 1 98.06 218 GLU B C 1
ATOM 4000 O O . GLU B 1 218 ? 6.496 -25.641 0.249 1 98.06 218 GLU B O 1
ATOM 4005 N N . GLU B 1 219 ? 5.594 -23.609 0.163 1 97.44 219 GLU B N 1
ATOM 4006 C CA . GLU B 1 219 ? 4.277 -24.078 -0.248 1 97.44 219 GLU B CA 1
ATOM 4007 C C . GLU B 1 219 ? 4.02 -23.781 -1.724 1 97.44 219 GLU B C 1
ATOM 4009 O O . GLU B 1 219 ? 4.363 -22.719 -2.217 1 97.44 219 GLU B O 1
ATOM 4014 N N . PHE B 1 220 ? 3.373 -24.75 -2.391 1 98 220 PHE B N 1
ATOM 4015 C CA . PHE B 1 220 ? 3.025 -24.625 -3.801 1 98 220 PHE B CA 1
ATOM 4016 C C . PHE B 1 220 ? 1.555 -24.953 -4.027 1 98 220 PHE B C 1
ATOM 4018 O O . PHE B 1 220 ? 0.951 -25.703 -3.252 1 98 220 PHE B O 1
ATOM 4025 N N . ILE B 1 221 ? 1.01 -24.359 -5.062 1 98.38 221 ILE B N 1
ATOM 4026 C CA . ILE B 1 221 ? -0.392 -24.609 -5.387 1 98.38 221 ILE B CA 1
ATOM 4027 C C . ILE B 1 221 ? -0.56 -24.719 -6.902 1 98.38 221 ILE B C 1
ATOM 4029 O O . ILE B 1 221 ? 0.142 -24.047 -7.66 1 98.38 221 ILE B O 1
ATOM 4033 N N . ASP B 1 222 ? -1.492 -25.594 -7.316 1 98.19 222 ASP B N 1
ATOM 4034 C CA . ASP B 1 222 ? -1.811 -25.797 -8.727 1 98.19 222 ASP B CA 1
ATOM 4035 C C . ASP B 1 222 ? -2.598 -24.609 -9.289 1 98.19 222 ASP B C 1
ATOM 4037 O O . ASP B 1 222 ? -3.559 -24.141 -8.664 1 98.19 222 ASP B O 1
ATOM 4041 N N . ALA B 1 223 ? -2.236 -24.109 -10.477 1 97.75 223 ALA B N 1
ATOM 4042 C CA . ALA B 1 223 ? -2.961 -23.016 -11.117 1 97.75 223 ALA B CA 1
ATOM 4043 C C . ALA B 1 223 ? -4.441 -23.359 -11.266 1 97.75 223 ALA B C 1
ATOM 4045 O O . ALA B 1 223 ? -5.297 -22.469 -11.18 1 97.75 223 ALA B O 1
ATOM 4046 N N . ARG B 1 224 ? -4.785 -24.594 -11.484 1 97.62 224 ARG B N 1
ATOM 4047 C CA . ARG B 1 224 ? -6.176 -25.016 -11.594 1 97.62 224 ARG B CA 1
ATOM 4048 C C . ARG B 1 224 ? -6.918 -24.812 -10.281 1 97.62 224 ARG B C 1
ATOM 4050 O O . ARG B 1 224 ? -8.109 -24.484 -10.281 1 97.62 224 ARG B O 1
ATOM 4057 N N . ASP B 1 225 ? -6.211 -25.078 -9.188 1 98.75 225 ASP B N 1
ATOM 4058 C CA . ASP B 1 225 ? -6.812 -24.828 -7.883 1 98.75 225 ASP B CA 1
ATOM 4059 C C . ASP B 1 225 ? -7.062 -23.344 -7.676 1 98.75 225 ASP B C 1
ATOM 4061 O O . ASP B 1 225 ? -8.047 -22.953 -7.039 1 98.75 225 ASP B O 1
ATOM 4065 N N . CYS B 1 226 ? -6.141 -22.469 -8.148 1 98.75 226 CYS B N 1
ATOM 4066 C CA . CYS B 1 226 ? -6.375 -21.031 -8.078 1 98.75 226 CYS B CA 1
ATOM 4067 C C . CYS B 1 226 ? -7.652 -20.641 -8.812 1 98.75 226 CYS B C 1
ATOM 4069 O O . CYS B 1 226 ? -8.43 -19.828 -8.328 1 98.75 226 CYS B O 1
ATOM 4071 N N . ALA B 1 227 ? -7.871 -21.25 -9.977 1 98.69 227 ALA B N 1
ATOM 4072 C CA . ALA B 1 227 ? -9.094 -21.016 -10.742 1 98.69 227 ALA B CA 1
ATOM 4073 C C . ALA B 1 227 ? -10.328 -21.469 -9.969 1 98.69 227 ALA B C 1
ATOM 4075 O O . ALA B 1 227 ? -11.336 -20.766 -9.914 1 98.69 227 ALA B O 1
ATOM 4076 N N . ILE B 1 228 ? -10.219 -22.641 -9.383 1 98.75 228 ILE B N 1
ATOM 4077 C CA . ILE B 1 228 ? -11.312 -23.172 -8.578 1 98.75 228 ILE B CA 1
ATOM 4078 C C . ILE B 1 228 ? -11.617 -22.219 -7.418 1 98.75 228 ILE B C 1
ATOM 4080 O O . ILE B 1 228 ? -12.781 -21.953 -7.117 1 98.75 228 ILE B O 1
ATOM 4084 N N . ALA B 1 229 ? -10.57 -21.734 -6.773 1 98.94 229 ALA B N 1
ATOM 4085 C CA . ALA B 1 229 ? -10.734 -20.797 -5.66 1 98.94 229 ALA B CA 1
ATOM 4086 C C . ALA B 1 229 ? -11.422 -19.516 -6.113 1 98.94 229 ALA B C 1
ATOM 4088 O O . ALA B 1 229 ? -12.25 -18.953 -5.391 1 98.94 229 ALA B O 1
ATOM 4089 N N . ASN B 1 230 ? -11.047 -18.984 -7.309 1 98.94 230 ASN B N 1
ATOM 4090 C CA . ASN B 1 230 ? -11.703 -17.797 -7.859 1 98.94 230 ASN B CA 1
ATOM 4091 C C . ASN B 1 230 ? -13.203 -18 -7.992 1 98.94 230 ASN B C 1
ATOM 4093 O O . ASN B 1 230 ? -13.992 -17.141 -7.605 1 98.94 230 ASN B O 1
ATOM 4097 N N . ILE B 1 231 ? -13.617 -19.141 -8.492 1 98.69 231 ILE B N 1
ATOM 4098 C CA . ILE B 1 231 ? -15.023 -19.438 -8.734 1 98.69 231 ILE B CA 1
ATOM 4099 C C . ILE B 1 231 ? -15.742 -19.641 -7.398 1 98.69 231 ILE B C 1
ATOM 4101 O O . ILE B 1 231 ? -16.859 -19.141 -7.207 1 98.69 231 ILE B O 1
ATOM 4105 N N . ALA B 1 232 ? -15.07 -20.344 -6.5 1 98.69 232 ALA B N 1
ATOM 4106 C CA . ALA B 1 232 ? -15.633 -20.531 -5.168 1 98.69 232 ALA B CA 1
ATOM 4107 C C . ALA B 1 232 ? -15.891 -19.188 -4.492 1 98.69 232 ALA B C 1
ATOM 4109 O O . ALA B 1 232 ? -16.938 -18.984 -3.867 1 98.69 232 ALA B O 1
ATOM 4110 N N . ALA B 1 233 ? -14.938 -18.266 -4.602 1 98.81 233 ALA B N 1
ATOM 4111 C CA . ALA B 1 233 ? -15.055 -16.938 -4 1 98.81 233 ALA B CA 1
ATOM 4112 C C . ALA B 1 233 ? -16.172 -16.141 -4.656 1 98.81 233 ALA B C 1
ATOM 4114 O O . ALA B 1 233 ? -16.875 -15.359 -3.99 1 98.81 233 ALA B O 1
ATOM 4115 N N . LEU B 1 234 ? -16.375 -16.281 -5.941 1 97.88 234 LEU B N 1
ATOM 4116 C CA . LEU B 1 234 ? -17.406 -15.578 -6.703 1 97.88 234 LEU B CA 1
ATOM 4117 C C . LEU B 1 234 ? -18.797 -15.906 -6.18 1 97.88 234 LEU B C 1
ATOM 4119 O O . LEU B 1 234 ? -19.672 -15.047 -6.152 1 97.88 234 LEU B O 1
ATOM 4123 N N . THR B 1 235 ? -18.953 -17.141 -5.734 1 95.25 235 THR B N 1
ATOM 4124 C CA . THR B 1 235 ? -20.297 -17.609 -5.441 1 95.25 235 THR B CA 1
ATOM 4125 C C . THR B 1 235 ? -20.5 -17.781 -3.936 1 95.25 235 THR B C 1
ATOM 4127 O O . THR B 1 235 ? -21.594 -18.125 -3.482 1 95.25 235 THR B O 1
ATOM 4130 N N . ALA B 1 236 ? -19.406 -17.516 -3.158 1 97.62 236 ALA B N 1
ATOM 4131 C CA . ALA B 1 236 ? -19.5 -17.688 -1.71 1 97.62 236 ALA B CA 1
ATOM 4132 C C . ALA B 1 236 ? -20.609 -16.797 -1.14 1 97.62 236 ALA B C 1
ATOM 4134 O O . ALA B 1 236 ? -20.672 -15.602 -1.439 1 97.62 236 ALA B O 1
ATOM 4135 N N . PRO B 1 237 ? -21.484 -17.297 -0.308 1 95.44 237 PRO B N 1
ATOM 4136 C CA . PRO B 1 237 ? -22.641 -16.516 0.157 1 95.44 237 PRO B CA 1
ATOM 4137 C C . PRO B 1 237 ? -22.25 -15.383 1.092 1 95.44 237 PRO B C 1
ATOM 4139 O O . PRO B 1 237 ? -22.797 -14.273 0.988 1 95.44 237 PRO B O 1
ATOM 4142 N N . ALA B 1 238 ? -21.344 -15.719 2.068 1 93.19 238 ALA B N 1
ATOM 4143 C CA . ALA B 1 238 ? -21 -14.695 3.055 1 93.19 238 ALA B CA 1
ATOM 4144 C C . ALA B 1 238 ? -19.531 -14.758 3.426 1 93.19 238 ALA B C 1
ATOM 4146 O O . ALA B 1 238 ? -19.172 -15.109 4.555 1 93.19 238 ALA B O 1
ATOM 4147 N N . PRO B 1 239 ? -18.656 -14.367 2.492 1 96.81 239 PRO B N 1
ATOM 4148 C CA . PRO B 1 239 ? -17.234 -14.359 2.814 1 96.81 239 PRO B CA 1
ATOM 4149 C C . PRO B 1 239 ? -16.828 -13.18 3.693 1 96.81 239 PRO B C 1
ATOM 4151 O O . PRO B 1 239 ? -16.25 -12.203 3.199 1 96.81 239 PRO B O 1
ATOM 4154 N N . ARG B 1 240 ? -17.031 -13.281 5.012 1 94.94 240 ARG B N 1
ATOM 4155 C CA . ARG B 1 240 ? -16.922 -12.164 5.949 1 94.94 240 ARG B CA 1
ATOM 4156 C C . ARG B 1 240 ? -15.461 -11.789 6.184 1 94.94 240 ARG B C 1
ATOM 4158 O O . ARG B 1 240 ? -15.141 -10.617 6.406 1 94.94 240 ARG B O 1
ATOM 4165 N N . GLN B 1 241 ? -14.531 -12.789 6.18 1 97.25 241 GLN B N 1
ATOM 4166 C CA . GLN B 1 241 ? -13.125 -12.492 6.43 1 97.25 241 GLN B CA 1
ATOM 4167 C C . GLN B 1 241 ? -12.516 -11.703 5.273 1 97.25 241 GLN B C 1
ATOM 4169 O O . GLN B 1 241 ? -11.586 -10.922 5.469 1 97.25 241 GLN B O 1
ATOM 4174 N N . ARG B 1 242 ? -12.883 -11.984 4.047 1 98.31 242 ARG B N 1
ATOM 4175 C CA . ARG B 1 242 ? -12.625 -11.25 2.814 1 98.31 242 ARG B CA 1
ATOM 4176 C C . ARG B 1 242 ? -11.234 -11.562 2.273 1 98.31 242 ARG B C 1
ATOM 4178 O O . ARG B 1 242 ? -10.953 -11.336 1.095 1 98.31 242 ARG B O 1
ATOM 4185 N N . VAL B 1 243 ? -10.258 -12.023 3.047 1 98.88 243 VAL B N 1
ATOM 4186 C CA . VAL B 1 243 ? -8.93 -12.422 2.588 1 98.88 243 VAL B CA 1
ATOM 4187 C C . VAL B 1 243 ? -8.664 -13.883 2.967 1 98.88 243 VAL B C 1
ATOM 4189 O O . VAL B 1 243 ? -8.852 -14.273 4.121 1 98.88 243 VAL B O 1
ATOM 4192 N N . TYR B 1 244 ? -8.172 -14.68 2.004 1 98.94 244 TYR B N 1
ATOM 4193 C CA . TYR B 1 244 ? -8.047 -16.109 2.25 1 98.94 244 TYR B CA 1
ATOM 4194 C C . TYR B 1 244 ? -6.742 -16.656 1.663 1 98.94 244 TYR B C 1
ATOM 4196 O O . TYR B 1 244 ? -6.352 -16.266 0.556 1 98.94 244 TYR B O 1
ATOM 4204 N N . ASN B 1 245 ? -6.09 -17.5 2.439 1 98.81 245 ASN B N 1
ATOM 4205 C CA . ASN B 1 245 ? -4.977 -18.281 1.914 1 98.81 245 ASN B CA 1
ATOM 4206 C C . ASN B 1 245 ? -5.457 -19.391 0.973 1 98.81 245 ASN B C 1
ATOM 4208 O O . ASN B 1 245 ? -6.336 -20.172 1.329 1 98.81 245 ASN B O 1
ATOM 4212 N N . ILE B 1 246 ? -4.93 -19.375 -0.191 1 98.88 246 ILE B N 1
ATOM 4213 C CA . ILE B 1 246 ? -5.195 -20.438 -1.163 1 98.88 246 ILE B CA 1
ATOM 4214 C C . ILE B 1 246 ? -3.955 -21.312 -1.324 1 98.88 246 ILE B C 1
ATOM 4216 O O . ILE B 1 246 ? -3.055 -20.984 -2.104 1 98.88 246 ILE B O 1
ATOM 4220 N N . ALA B 1 247 ? -3.922 -22.359 -0.617 1 98.19 247 ALA B N 1
ATOM 4221 C CA . ALA B 1 247 ? -2.807 -23.297 -0.543 1 98.19 247 ALA B CA 1
ATOM 4222 C C . ALA B 1 247 ? -3.289 -24.703 -0.156 1 98.19 247 ALA B C 1
ATOM 4224 O O . ALA B 1 247 ? -4.48 -24.906 0.095 1 98.19 247 ALA B O 1
ATOM 4225 N N . THR B 1 248 ? -2.42 -25.688 -0.147 1 96.12 248 THR B N 1
ATOM 4226 C CA . THR B 1 248 ? -2.76 -27.062 0.193 1 96.12 248 THR B CA 1
ATOM 4227 C C . THR B 1 248 ? -2.588 -27.312 1.689 1 96.12 248 THR B C 1
ATOM 4229 O O . THR B 1 248 ? -3.15 -28.25 2.236 1 96.12 248 THR B O 1
ATOM 4232 N N . GLY B 1 249 ? -1.787 -26.531 2.326 1 93.75 249 GLY B N 1
ATOM 4233 C CA . GLY B 1 249 ? -1.369 -26.812 3.691 1 93.75 249 GLY B CA 1
ATOM 4234 C C . GLY B 1 249 ? -0.123 -27.672 3.77 1 93.75 249 GLY B C 1
ATOM 4235 O O . GLY B 1 249 ? 0.437 -27.859 4.852 1 93.75 249 GLY B O 1
ATOM 4236 N N . GLU B 1 250 ? 0.311 -28.125 2.639 1 95.56 250 GLU B N 1
ATOM 4237 C CA . GLU B 1 250 ? 1.553 -28.875 2.553 1 95.56 250 GLU B CA 1
ATOM 4238 C C . GLU B 1 250 ? 2.711 -28 2.094 1 95.56 250 GLU B C 1
ATOM 4240 O O . GLU B 1 250 ? 2.502 -27 1.401 1 95.56 250 GLU B O 1
ATOM 4245 N N . TRP B 1 251 ? 3.906 -28.344 2.502 1 97.19 251 TRP B N 1
ATOM 4246 C CA . TRP B 1 251 ? 5.09 -27.594 2.078 1 97.19 251 TRP B CA 1
ATOM 4247 C C . TRP B 1 251 ? 6.297 -28.531 1.945 1 97.19 251 TRP B C 1
ATOM 4249 O O . TRP B 1 251 ? 6.285 -29.641 2.459 1 97.19 251 TRP B O 1
ATOM 4259 N N . PHE B 1 252 ? 7.27 -28.094 1.166 1 98.25 252 PHE B N 1
ATOM 4260 C CA . PHE B 1 252 ? 8.281 -29.031 0.691 1 98.25 252 PHE B CA 1
ATOM 4261 C C . PHE B 1 252 ? 9.664 -28.391 0.723 1 98.25 252 PHE B C 1
ATOM 4263 O O . PHE B 1 252 ? 9.812 -27.203 0.439 1 98.25 252 PHE B O 1
ATOM 4270 N N . SER B 1 253 ? 10.625 -29.25 1.051 1 98.38 253 SER B N 1
ATOM 4271 C CA . SER B 1 253 ? 12.008 -28.875 0.761 1 98.38 253 SER B CA 1
ATOM 4272 C C . SER B 1 253 ? 12.312 -29 -0.728 1 98.38 253 SER B C 1
ATOM 4274 O O . SER B 1 253 ? 11.508 -29.547 -1.487 1 98.38 253 SER B O 1
ATOM 4276 N N . VAL B 1 254 ? 13.469 -28.469 -1.129 1 98.19 254 VAL B N 1
ATOM 4277 C CA . VAL B 1 254 ? 13.891 -28.594 -2.52 1 98.19 254 VAL B CA 1
ATOM 4278 C C . VAL B 1 254 ? 14.016 -30.078 -2.883 1 98.19 254 VAL B C 1
ATOM 4280 O O . VAL B 1 254 ? 13.531 -30.5 -3.936 1 98.19 254 VAL B O 1
ATOM 4283 N N . GLU B 1 255 ? 14.586 -30.859 -1.985 1 97.69 255 GLU B N 1
ATOM 4284 C CA . GLU B 1 255 ? 14.781 -32.281 -2.221 1 97.69 255 GLU B CA 1
ATOM 4285 C C . GLU B 1 255 ? 13.445 -33.031 -2.375 1 97.69 255 GLU B C 1
ATOM 4287 O O . GLU B 1 255 ? 13.281 -33.844 -3.273 1 97.69 255 GLU B O 1
ATOM 4292 N N . ALA B 1 256 ? 12.57 -32.688 -1.488 1 98.31 256 ALA B N 1
ATOM 4293 C CA . ALA B 1 256 ? 11.258 -33.312 -1.554 1 98.31 256 ALA B CA 1
ATOM 4294 C C . ALA B 1 256 ? 10.539 -32.969 -2.857 1 98.31 256 ALA B C 1
ATOM 4296 O O . ALA B 1 256 ? 9.844 -33.812 -3.438 1 98.31 256 ALA B O 1
ATOM 4297 N N . PHE B 1 257 ? 10.625 -31.719 -3.316 1 98.38 257 PHE B N 1
ATOM 4298 C CA . PHE B 1 257 ? 10.039 -31.281 -4.574 1 98.38 257 PHE B CA 1
ATOM 4299 C C . PHE B 1 257 ? 10.602 -32.062 -5.746 1 98.38 257 PHE B C 1
ATOM 4301 O O . PHE B 1 257 ? 9.852 -32.562 -6.59 1 98.38 257 PHE B O 1
ATOM 4308 N N . ILE B 1 258 ? 11.93 -32.219 -5.781 1 98.12 258 ILE B N 1
ATOM 4309 C CA . ILE B 1 258 ? 12.617 -32.938 -6.848 1 98.12 258 ILE B CA 1
ATOM 4310 C C . ILE B 1 258 ? 12.195 -34.406 -6.832 1 98.12 258 ILE B C 1
ATOM 4312 O O . ILE B 1 258 ? 11.984 -35 -7.883 1 98.12 258 ILE B O 1
ATOM 4316 N N . ASP B 1 259 ? 12.078 -34.938 -5.652 1 98.12 259 ASP B N 1
ATOM 4317 C CA . ASP B 1 259 ? 11.68 -36.344 -5.512 1 98.12 259 ASP B CA 1
ATOM 4318 C C . ASP B 1 259 ? 10.289 -36.562 -6.09 1 98.12 259 ASP B C 1
ATOM 4320 O O . ASP B 1 259 ? 10.023 -37.625 -6.668 1 98.12 259 ASP B O 1
ATOM 4324 N N . VAL B 1 260 ? 9.422 -35.594 -5.883 1 98.06 260 VAL B N 1
ATOM 4325 C CA . VAL B 1 260 ? 8.078 -35.719 -6.445 1 98.06 260 VAL B CA 1
ATOM 4326 C C . VAL B 1 260 ? 8.156 -35.75 -7.973 1 98.06 260 VAL B C 1
ATOM 4328 O O . VAL B 1 260 ? 7.484 -36.531 -8.617 1 98.06 260 VAL B O 1
ATOM 4331 N N . VAL B 1 261 ? 8.984 -34.875 -8.594 1 97.5 261 VAL B N 1
ATOM 4332 C CA . VAL B 1 261 ? 9.141 -34.844 -10.039 1 97.5 261 VAL B CA 1
ATOM 4333 C C . VAL B 1 261 ? 9.75 -36.156 -10.523 1 97.5 261 VAL B C 1
ATOM 4335 O O . VAL B 1 261 ? 9.375 -36.688 -11.586 1 97.5 261 VAL B O 1
ATOM 4338 N N . ARG B 1 262 ? 10.625 -36.781 -9.742 1 97.31 262 ARG B N 1
ATOM 4339 C CA . ARG B 1 262 ? 11.289 -38.031 -10.086 1 97.31 262 ARG B CA 1
ATOM 4340 C C . ARG B 1 262 ? 10.289 -39.188 -10.148 1 97.31 262 ARG B C 1
ATOM 4342 O O . ARG B 1 262 ? 10.531 -40.188 -10.844 1 97.31 262 ARG B O 1
ATOM 4349 N N . GLN B 1 263 ? 9.266 -39.031 -9.414 1 96.94 263 GLN B N 1
ATOM 4350 C CA . GLN B 1 263 ? 8.227 -40.062 -9.5 1 96.94 263 GLN B CA 1
ATOM 4351 C C . GLN B 1 263 ? 7.633 -40.125 -10.906 1 96.94 263 GLN B C 1
ATOM 4353 O O . GLN B 1 263 ? 7.188 -41.188 -11.352 1 96.94 263 GLN B O 1
ATOM 4358 N N . CYS B 1 264 ? 7.637 -39 -11.617 1 95.31 264 CYS B N 1
ATOM 4359 C CA . CYS B 1 264 ? 7.16 -38.938 -12.992 1 95.31 264 CYS B CA 1
ATOM 4360 C C . CYS B 1 264 ? 8.289 -39.25 -13.969 1 95.31 264 CYS B C 1
ATOM 4362 O O . CYS B 1 264 ? 8.047 -39.781 -15.062 1 95.31 264 CYS B O 1
ATOM 4364 N N . TYR B 1 265 ? 9.508 -38.906 -13.555 1 96.31 265 TYR B N 1
ATOM 4365 C CA . TYR B 1 265 ? 10.711 -39.094 -14.359 1 96.31 265 TYR B CA 1
ATOM 4366 C C . TYR B 1 265 ? 11.836 -39.688 -13.516 1 96.31 265 TYR B C 1
ATOM 4368 O O . TYR B 1 265 ? 12.734 -38.969 -13.078 1 96.31 265 TYR B O 1
ATOM 4376 N N . PRO B 1 266 ? 11.859 -40.969 -13.398 1 95.88 266 PRO B N 1
ATOM 4377 C CA . PRO B 1 266 ? 12.828 -41.625 -12.516 1 95.88 266 PRO B CA 1
ATOM 4378 C C . PRO B 1 266 ? 14.273 -41.312 -12.906 1 95.88 266 PRO B C 1
ATOM 4380 O O . PRO B 1 266 ? 15.172 -41.375 -12.062 1 95.88 266 PRO B O 1
ATOM 4383 N N . ALA B 1 267 ? 14.516 -40.969 -14.133 1 95.62 267 ALA B N 1
ATOM 4384 C CA . ALA B 1 267 ? 15.875 -40.719 -14.617 1 95.62 267 ALA B CA 1
ATOM 4385 C C . ALA B 1 267 ? 16.281 -39.281 -14.43 1 95.62 267 ALA B C 1
ATOM 4387 O O . ALA B 1 267 ? 17.391 -38.875 -14.812 1 95.62 267 ALA B O 1
ATOM 4388 N N . LEU B 1 268 ? 15.406 -38.438 -13.82 1 97.38 268 LEU B N 1
ATOM 4389 C CA . LEU B 1 268 ? 15.711 -37 -13.617 1 97.38 268 LEU B CA 1
ATOM 4390 C C . LEU B 1 268 ? 17.016 -36.844 -12.852 1 97.38 268 LEU B C 1
ATOM 4392 O O . LEU B 1 268 ? 17.203 -37.438 -11.789 1 97.38 268 LEU B O 1
ATOM 4396 N N . GLN B 1 269 ? 17.938 -36.062 -13.422 1 97 269 GLN B N 1
ATOM 4397 C CA . GLN B 1 269 ? 19.203 -35.719 -12.781 1 97 269 GLN B CA 1
ATOM 4398 C C . GLN B 1 269 ? 19.328 -34.219 -12.602 1 97 269 GLN B C 1
ATOM 4400 O O . GLN B 1 269 ? 18.797 -33.438 -13.398 1 97 269 GLN B O 1
ATOM 4405 N N . THR B 1 270 ? 19.875 -33.812 -11.5 1 97 270 THR B N 1
ATOM 4406 C CA . THR B 1 270 ? 20.156 -32.406 -11.242 1 97 270 THR B CA 1
ATOM 4407 C C . THR B 1 270 ? 21.641 -32.188 -11.039 1 97 270 THR B C 1
ATOM 4409 O O . THR B 1 270 ? 22.375 -33.094 -10.641 1 97 270 THR B O 1
ATOM 4412 N N . THR B 1 271 ? 22.141 -31 -11.414 1 96.56 271 THR B N 1
ATOM 4413 C CA . THR B 1 271 ? 23.531 -30.609 -11.188 1 96.56 271 THR B CA 1
ATOM 4414 C C . THR B 1 271 ? 23.594 -29.219 -10.555 1 96.56 271 THR B C 1
ATOM 4416 O O . THR B 1 271 ? 22.641 -28.453 -10.625 1 96.56 271 THR B O 1
ATOM 4419 N N . ASP B 1 272 ? 24.625 -28.969 -9.781 1 95.94 272 ASP B N 1
ATOM 4420 C CA . ASP B 1 272 ? 25 -27.656 -9.258 1 95.94 272 ASP B CA 1
ATOM 4421 C C . ASP B 1 272 ? 23.969 -27.172 -8.234 1 95.94 272 ASP B C 1
ATOM 4423 O O . ASP B 1 272 ? 23.625 -25.984 -8.211 1 95.94 272 ASP B O 1
ATOM 4427 N N . LEU B 1 273 ? 23.359 -28.141 -7.594 1 94.56 273 LEU B N 1
ATOM 4428 C CA . LEU B 1 273 ? 22.375 -27.781 -6.562 1 94.56 273 LEU B CA 1
ATOM 4429 C C . LEU B 1 273 ? 23.078 -27.188 -5.344 1 94.56 273 LEU B C 1
ATOM 4431 O O . LEU B 1 273 ? 23.844 -27.891 -4.66 1 94.56 273 LEU B O 1
ATOM 4435 N N . ARG B 1 274 ? 23.031 -25.859 -5.145 1 93.56 274 ARG B N 1
ATOM 4436 C CA . ARG B 1 274 ? 23.5 -25.156 -3.963 1 93.56 274 ARG B CA 1
ATOM 4437 C C . ARG B 1 274 ? 22.391 -24.312 -3.35 1 93.56 274 ARG B C 1
ATOM 4439 O O . ARG B 1 274 ? 22.016 -23.266 -3.893 1 93.56 274 ARG B O 1
ATOM 4446 N N . LEU B 1 275 ? 21.938 -24.734 -2.24 1 96.81 275 LEU B N 1
ATOM 4447 C CA . LEU B 1 275 ? 20.812 -24.047 -1.6 1 96.81 275 LEU B CA 1
ATOM 4448 C C . LEU B 1 275 ? 21.234 -22.672 -1.104 1 96.81 275 LEU B C 1
ATOM 4450 O O . LEU B 1 275 ? 22.344 -22.5 -0.598 1 96.81 275 LEU B O 1
ATOM 4454 N N . PRO B 1 276 ? 20.328 -21.719 -1.264 1 97 276 PRO B N 1
ATOM 4455 C CA . PRO B 1 276 ? 20.594 -20.406 -0.674 1 97 276 PRO B CA 1
ATOM 4456 C C . PRO B 1 276 ? 20.406 -20.391 0.841 1 97 276 PRO B C 1
ATOM 4458 O O . PRO B 1 276 ? 19.922 -21.375 1.417 1 97 276 PRO B O 1
ATOM 4461 N N . GLU B 1 277 ? 20.828 -19.297 1.44 1 96.12 277 GLU B N 1
ATOM 4462 C CA . GLU B 1 277 ? 20.594 -19.125 2.871 1 96.12 277 GLU B CA 1
ATOM 4463 C C . GLU B 1 277 ? 19.141 -18.781 3.156 1 96.12 277 GLU B C 1
ATOM 4465 O O . GLU B 1 277 ? 18.594 -19.172 4.195 1 96.12 277 GLU B O 1
ATOM 4470 N N . GLY B 1 278 ? 18.484 -18.109 2.232 1 96.94 278 GLY B N 1
ATOM 4471 C CA . GLY B 1 278 ? 17.125 -17.625 2.402 1 96.94 278 GLY B CA 1
ATOM 4472 C C . GLY B 1 278 ? 16.078 -18.578 1.853 1 96.94 278 GLY B C 1
ATOM 4473 O O . GLY B 1 278 ? 16.359 -19.766 1.664 1 96.94 278 GLY B O 1
ATOM 4474 N N . GLY B 1 279 ? 14.906 -18.047 1.823 1 96.44 279 GLY B N 1
ATOM 4475 C CA . GLY B 1 279 ? 13.773 -18.828 1.355 1 96.44 279 GLY B CA 1
ATOM 4476 C C . GLY B 1 279 ? 13.586 -18.766 -0.149 1 96.44 279 GLY B C 1
ATOM 4477 O O . GLY B 1 279 ? 14.547 -18.531 -0.89 1 96.44 279 GLY B O 1
ATOM 4478 N N . PHE B 1 280 ? 12.406 -19.062 -0.572 1 94.94 280 PHE B N 1
ATOM 4479 C CA . PHE B 1 280 ? 12.078 -19.25 -1.98 1 94.94 280 PHE B CA 1
ATOM 4480 C C . PHE B 1 280 ? 12.07 -17.906 -2.709 1 94.94 280 PHE B C 1
ATOM 4482 O O . PHE B 1 280 ? 11.836 -16.859 -2.096 1 94.94 280 PHE B O 1
ATOM 4489 N N . ALA B 1 281 ? 12.398 -17.875 -3.992 1 93.62 281 ALA B N 1
ATOM 4490 C CA . ALA B 1 281 ? 12.32 -16.75 -4.918 1 93.62 281 ALA B CA 1
ATOM 4491 C C . ALA B 1 281 ? 13.227 -15.609 -4.477 1 93.62 281 ALA B C 1
ATOM 4493 O O . ALA B 1 281 ? 12.898 -14.438 -4.652 1 93.62 281 ALA B O 1
ATOM 4494 N N . GLY B 1 282 ? 14.289 -15.977 -3.748 1 93 282 GLY B N 1
ATOM 4495 C CA . GLY B 1 282 ? 15.289 -14.992 -3.365 1 93 282 GLY B CA 1
ATOM 4496 C C . GLY B 1 282 ? 14.945 -14.25 -2.086 1 93 282 GLY B C 1
ATOM 4497 O O . GLY B 1 282 ? 15.641 -13.32 -1.695 1 93 282 GLY B O 1
ATOM 4498 N N . PHE B 1 283 ? 13.828 -14.586 -1.41 1 94.38 283 PHE B N 1
ATOM 4499 C CA . PHE B 1 283 ? 13.484 -13.938 -0.146 1 94.38 283 PHE B CA 1
ATOM 4500 C C . PHE B 1 283 ? 14.445 -14.375 0.956 1 94.38 283 PHE B C 1
ATOM 4502 O O . PHE B 1 283 ? 14.828 -15.547 1.028 1 94.38 283 PHE B O 1
ATOM 4509 N N . PRO B 1 284 ? 14.797 -13.492 1.799 1 95.75 284 PRO B N 1
ATOM 4510 C CA . PRO B 1 284 ? 15.883 -13.781 2.736 1 95.75 284 PRO B CA 1
ATOM 4511 C C . PRO B 1 284 ? 15.438 -14.648 3.912 1 95.75 284 PRO B C 1
ATOM 4513 O O . PRO B 1 284 ? 16.266 -15.141 4.676 1 95.75 284 PRO B O 1
ATOM 4516 N N . HIS B 1 285 ? 14.141 -14.891 4.066 1 96.69 285 HIS B N 1
ATOM 4517 C CA . HIS B 1 285 ? 13.648 -15.586 5.254 1 96.69 285 HIS B CA 1
ATOM 4518 C C . HIS B 1 285 ? 13.047 -16.938 4.898 1 96.69 285 HIS B C 1
ATOM 4520 O O . HIS B 1 285 ? 12.414 -17.078 3.85 1 96.69 285 HIS B O 1
ATOM 4526 N N . VAL B 1 286 ? 13.258 -17.844 5.746 1 97.44 286 VAL B N 1
ATOM 4527 C CA . VAL B 1 286 ? 12.719 -19.188 5.605 1 97.44 286 VAL B CA 1
ATOM 4528 C C . VAL B 1 286 ? 11.328 -19.266 6.246 1 97.44 286 VAL B C 1
ATOM 4530 O O . VAL B 1 286 ? 11.125 -18.766 7.352 1 97.44 286 VAL B O 1
ATOM 4533 N N . ARG B 1 287 ? 10.414 -19.844 5.559 1 96.69 287 ARG B N 1
ATOM 4534 C CA . ARG B 1 287 ? 9.055 -19.984 6.066 1 96.69 287 ARG B CA 1
ATOM 4535 C C . ARG B 1 287 ? 9.016 -20.906 7.281 1 96.69 287 ARG B C 1
ATOM 4537 O O . ARG B 1 287 ? 9.602 -21.984 7.266 1 96.69 287 ARG B O 1
ATOM 4544 N N . PRO B 1 288 ? 8.273 -20.5 8.352 1 97.94 288 PRO B N 1
ATOM 4545 C CA . PRO B 1 288 ? 8.273 -21.297 9.578 1 97.94 288 PRO B CA 1
ATOM 4546 C C . PRO B 1 288 ? 7.207 -22.391 9.562 1 97.94 288 PRO B C 1
ATOM 4548 O O . PRO B 1 288 ? 7.297 -23.359 10.336 1 97.94 288 PRO B O 1
ATOM 4551 N N . ALA B 1 289 ? 6.195 -22.25 8.734 1 98.12 289 ALA B N 1
ATOM 4552 C CA . ALA B 1 289 ? 5.07 -23.172 8.68 1 98.12 289 ALA B CA 1
ATOM 4553 C C . ALA B 1 289 ? 4.25 -22.969 7.41 1 98.12 289 ALA B C 1
ATOM 4555 O O . ALA B 1 289 ? 4.477 -22.016 6.668 1 98.12 289 ALA B O 1
ATOM 4556 N N . SER B 1 290 ? 3.346 -23.859 7.176 1 98.12 290 SER B N 1
ATOM 4557 C CA . SER B 1 290 ? 2.41 -23.719 6.062 1 98.12 290 SER B CA 1
ATOM 4558 C C . SER B 1 290 ? 1.339 -22.672 6.371 1 98.12 290 SER B C 1
ATOM 4560 O O . SER B 1 290 ? 1.211 -22.234 7.516 1 98.12 290 SER B O 1
ATOM 4562 N N . SER B 1 291 ? 0.598 -22.281 5.383 1 98.25 291 SER B N 1
ATOM 4563 C CA . SER B 1 291 ? -0.532 -21.375 5.559 1 98.25 291 SER B CA 1
ATOM 4564 C C . SER B 1 291 ? -1.715 -22.094 6.211 1 98.25 291 SER B C 1
ATOM 4566 O O . SER B 1 291 ? -1.936 -23.281 5.977 1 98.25 291 SER B O 1
ATOM 4568 N N . ASP B 1 292 ? -2.432 -21.406 7.102 1 98.62 292 ASP B N 1
ATOM 4569 C CA . ASP B 1 292 ? -3.729 -21.891 7.574 1 98.62 292 ASP B CA 1
ATOM 4570 C C . ASP B 1 292 ? -4.801 -21.719 6.5 1 98.62 292 ASP B C 1
ATOM 4572 O O . ASP B 1 292 ? -5.094 -20.594 6.078 1 98.62 292 ASP B O 1
ATOM 4576 N N . VAL B 1 293 ? -5.395 -22.797 6.055 1 98.38 293 VAL B N 1
ATOM 4577 C CA . VAL B 1 293 ? -6.32 -22.75 4.93 1 98.38 293 VAL B CA 1
ATOM 4578 C C . VAL B 1 293 ? -7.75 -22.969 5.43 1 98.38 293 VAL B C 1
ATOM 4580 O O . VAL B 1 293 ? -8.664 -23.203 4.633 1 98.38 293 VAL B O 1
ATOM 4583 N N . SER B 1 294 ? -7.996 -22.906 6.715 1 98.31 294 SER B N 1
ATOM 4584 C CA . SER B 1 294 ? -9.281 -23.25 7.309 1 98.31 294 SER B CA 1
ATOM 4585 C C . SER B 1 294 ? -10.359 -22.25 6.922 1 98.31 294 SER B C 1
ATOM 4587 O O . SER B 1 294 ? -11.508 -22.625 6.672 1 98.31 294 SER B O 1
ATOM 4589 N N . ALA B 1 295 ? -10.039 -20.953 6.879 1 98.31 295 ALA B N 1
ATOM 4590 C CA . ALA B 1 295 ? -11.023 -19.922 6.551 1 98.31 295 ALA B CA 1
ATOM 4591 C C . ALA B 1 295 ? -11.547 -20.094 5.129 1 98.31 295 ALA B C 1
ATOM 4593 O O . ALA B 1 295 ? -12.742 -19.906 4.879 1 98.31 295 ALA B O 1
ATOM 4594 N N . ALA B 1 296 ? -10.617 -20.391 4.191 1 98.62 296 ALA B N 1
ATOM 4595 C CA . ALA B 1 296 ? -11.031 -20.625 2.809 1 98.62 296 ALA B CA 1
ATOM 4596 C C . ALA B 1 296 ? -12.039 -21.766 2.719 1 98.62 296 ALA B C 1
ATOM 4598 O O . ALA B 1 296 ? -13.039 -21.672 1.994 1 98.62 296 ALA B O 1
ATOM 4599 N N . HIS B 1 297 ? -11.773 -22.828 3.455 1 97.88 297 HIS B N 1
ATOM 4600 C CA . HIS B 1 297 ? -12.68 -23.969 3.48 1 97.88 297 HIS B CA 1
ATOM 4601 C C . HIS B 1 297 ? -14.023 -23.594 4.098 1 97.88 297 HIS B C 1
ATOM 4603 O O . HIS B 1 297 ? -15.078 -23.906 3.535 1 97.88 297 HIS B O 1
ATOM 4609 N N . ARG B 1 298 ? -13.961 -22.906 5.172 1 97.88 298 ARG B N 1
ATOM 4610 C CA . ARG B 1 298 ? -15.148 -22.609 5.961 1 97.88 298 ARG B CA 1
ATOM 4611 C C . ARG B 1 298 ? -16.016 -21.562 5.266 1 97.88 298 ARG B C 1
ATOM 4613 O O . ARG B 1 298 ? -17.25 -21.703 5.215 1 97.88 298 ARG B O 1
ATOM 4620 N N . GLU B 1 299 ? -15.461 -20.516 4.656 1 98.12 299 GLU B N 1
ATOM 4621 C CA . GLU B 1 299 ? -16.25 -19.359 4.25 1 98.12 299 GLU B CA 1
ATOM 4622 C C . GLU B 1 299 ? -16.5 -19.359 2.746 1 98.12 299 GLU B C 1
ATOM 4624 O O . GLU B 1 299 ? -17.516 -18.844 2.279 1 98.12 299 GLU B O 1
ATOM 4629 N N . ILE B 1 300 ? -15.547 -19.906 1.945 1 98 300 ILE B N 1
ATOM 4630 C CA . ILE B 1 300 ? -15.797 -19.828 0.511 1 98 300 ILE B CA 1
ATOM 4631 C C . ILE B 1 300 ? -15.883 -21.234 -0.078 1 98 300 ILE B C 1
ATOM 4633 O O . ILE B 1 300 ? -16.031 -21.406 -1.29 1 98 300 ILE B O 1
ATOM 4637 N N . GLY B 1 301 ? -15.719 -22.328 0.776 1 98.06 301 GLY B N 1
ATOM 4638 C CA . GLY B 1 301 ? -15.906 -23.703 0.339 1 98.06 301 GLY B CA 1
ATOM 4639 C C . GLY B 1 301 ? -14.766 -24.203 -0.523 1 98.06 301 GLY B C 1
ATOM 4640 O O . GLY B 1 301 ? -14.969 -25.062 -1.39 1 98.06 301 GLY B O 1
ATOM 4641 N N . PHE B 1 302 ? -13.594 -23.672 -0.322 1 98.5 302 PHE B N 1
ATOM 4642 C CA . PHE B 1 302 ? -12.453 -24.078 -1.143 1 98.5 302 PHE B CA 1
ATOM 4643 C C . PHE B 1 302 ? -11.539 -25.031 -0.38 1 98.5 302 PHE B C 1
ATOM 4645 O O . PHE B 1 302 ? -11.211 -24.781 0.781 1 98.5 302 PHE B O 1
ATOM 4652 N N . LYS B 1 303 ? -11.156 -26.031 -1.024 1 98 303 LYS B N 1
ATOM 4653 C CA . LYS B 1 303 ? -10.062 -26.922 -0.664 1 98 303 LYS B CA 1
ATOM 4654 C C . LYS B 1 303 ? -9.242 -27.312 -1.891 1 98 303 LYS B C 1
ATOM 4656 O O . LYS B 1 303 ? -9.805 -27.688 -2.928 1 98 303 LYS B O 1
ATOM 4661 N N . ALA B 1 304 ? -7.945 -27.219 -1.757 1 98.19 304 ALA B N 1
ATOM 4662 C CA . ALA B 1 304 ? -7.09 -27.578 -2.889 1 98.19 304 ALA B CA 1
ATOM 4663 C C . ALA B 1 304 ? -7.359 -29.016 -3.346 1 98.19 304 ALA B C 1
ATOM 4665 O O . ALA B 1 304 ? -7.547 -29.906 -2.521 1 98.19 304 ALA B O 1
ATOM 4666 N N . SER B 1 305 ? -7.387 -29.219 -4.668 1 97.75 305 SER B N 1
ATOM 4667 C CA . SER B 1 305 ? -7.785 -30.5 -5.23 1 97.75 305 SER B CA 1
ATOM 4668 C C . SER B 1 305 ? -6.574 -31.297 -5.715 1 97.75 305 SER B C 1
ATOM 4670 O O . SER B 1 305 ? -6.656 -32.5 -5.906 1 97.75 305 SER B O 1
ATOM 4672 N N . TYR B 1 306 ? -5.492 -30.625 -5.863 1 98.06 306 TYR B N 1
ATOM 4673 C CA . TYR B 1 306 ? -4.363 -31.266 -6.531 1 98.06 306 TYR B CA 1
ATOM 4674 C C . TYR B 1 306 ? -3.137 -31.297 -5.625 1 98.06 306 TYR B C 1
ATOM 4676 O O . TYR B 1 306 ? -2.688 -30.25 -5.152 1 98.06 306 TYR B O 1
ATOM 4684 N N . SER B 1 307 ? -2.572 -32.469 -5.434 1 97.5 307 SER B N 1
ATOM 4685 C CA . SER B 1 307 ? -1.28 -32.625 -4.77 1 97.5 307 SER B CA 1
ATOM 4686 C C . SER B 1 307 ? -0.136 -32.219 -5.691 1 97.5 307 SER B C 1
ATOM 4688 O O . SER B 1 307 ? -0.339 -32 -6.895 1 97.5 307 SER B O 1
ATOM 4690 N N . LEU B 1 308 ? 1.041 -32.062 -5.07 1 97.88 308 LEU B N 1
ATOM 4691 C CA . LEU B 1 308 ? 2.201 -31.75 -5.895 1 97.88 308 LEU B CA 1
ATOM 4692 C C . LEU B 1 308 ? 2.432 -32.812 -6.957 1 97.88 308 LEU B C 1
ATOM 4694 O O . LEU B 1 308 ? 2.785 -32.5 -8.094 1 97.88 308 LEU B O 1
ATOM 4698 N N . LEU B 1 309 ? 2.201 -34.031 -6.586 1 97.5 309 LEU B N 1
ATOM 4699 C CA . LEU B 1 309 ? 2.385 -35.125 -7.527 1 97.5 309 LEU B CA 1
ATOM 4700 C C . LEU B 1 309 ? 1.385 -35.031 -8.672 1 97.5 309 LEU B C 1
ATOM 4702 O O . LEU B 1 309 ? 1.756 -35.188 -9.844 1 97.5 309 LEU B O 1
ATOM 4706 N N . GLU B 1 310 ? 0.105 -34.812 -8.344 1 97.38 310 GLU B N 1
ATOM 4707 C CA . GLU B 1 310 ? -0.925 -34.656 -9.375 1 97.38 310 GLU B CA 1
ATOM 4708 C C . GLU B 1 310 ? -0.636 -33.5 -10.297 1 97.38 310 GLU B C 1
ATOM 4710 O O . GLU B 1 310 ? -0.839 -33.594 -11.516 1 97.38 310 GLU B O 1
ATOM 4715 N N . THR B 1 311 ? -0.182 -32.375 -9.688 1 96.94 311 THR B N 1
ATOM 4716 C CA . THR B 1 311 ? 0.198 -31.219 -10.461 1 96.94 311 THR B CA 1
ATOM 4717 C C . THR B 1 311 ? 1.325 -31.547 -11.438 1 96.94 311 THR B C 1
ATOM 4719 O O . THR B 1 311 ? 1.248 -31.219 -12.617 1 96.94 311 THR B O 1
ATOM 4722 N N . THR B 1 312 ? 2.361 -32.25 -10.961 1 96.31 312 THR B N 1
ATOM 4723 C CA . THR B 1 312 ? 3.523 -32.625 -11.758 1 96.31 312 THR B CA 1
ATOM 4724 C C . THR B 1 312 ? 3.125 -33.562 -12.898 1 96.31 312 THR B C 1
ATOM 4726 O O . THR B 1 312 ? 3.527 -33.344 -14.047 1 96.31 312 THR B O 1
ATOM 4729 N N . ARG B 1 313 ? 2.262 -34.5 -12.617 1 96.19 313 ARG B N 1
ATOM 4730 C CA . ARG B 1 313 ? 1.805 -35.438 -13.625 1 96.19 313 ARG B CA 1
ATOM 4731 C C . ARG B 1 313 ? 1.021 -34.75 -14.727 1 96.19 313 ARG B C 1
ATOM 4733 O O . ARG B 1 313 ? 1.219 -35.031 -15.914 1 96.19 313 ARG B O 1
ATOM 4740 N N . HIS B 1 314 ? 0.192 -33.844 -14.281 1 94.38 314 HIS B N 1
ATOM 4741 C CA . HIS B 1 314 ? -0.651 -33.125 -15.227 1 94.38 314 HIS B CA 1
ATOM 4742 C C . HIS B 1 314 ? 0.19 -32.312 -16.203 1 94.38 314 HIS B C 1
ATOM 4744 O O . HIS B 1 314 ? -0.002 -32.406 -17.422 1 94.38 314 HIS B O 1
ATOM 4750 N N . PHE B 1 315 ? 1.139 -31.562 -15.68 1 89.81 315 PHE B N 1
ATOM 4751 C CA . PHE B 1 315 ? 1.88 -30.641 -16.531 1 89.81 315 PHE B CA 1
ATOM 4752 C C . PHE B 1 315 ? 2.975 -31.359 -17.297 1 89.81 315 PHE B C 1
ATOM 4754 O O . PHE B 1 315 ? 3.365 -30.938 -18.391 1 89.81 315 PHE B O 1
ATOM 4761 N N . ALA B 1 316 ? 3.463 -32.531 -16.781 1 90.44 316 ALA B N 1
ATOM 4762 C CA . ALA B 1 316 ? 4.371 -33.406 -17.531 1 90.44 316 ALA B CA 1
ATOM 4763 C C . ALA B 1 316 ? 3.709 -33.938 -18.797 1 90.44 316 ALA B C 1
ATOM 4765 O O . ALA B 1 316 ? 4.355 -34.031 -19.844 1 90.44 316 ALA B O 1
ATOM 4766 N N . ALA B 1 317 ? 2.418 -34.156 -18.703 1 89.56 317 ALA B N 1
ATOM 4767 C CA . ALA B 1 317 ? 1.675 -34.75 -19.828 1 89.56 317 ALA B CA 1
ATOM 4768 C C . ALA B 1 317 ? 1.441 -33.719 -20.922 1 89.56 317 ALA B C 1
ATOM 4770 O O . ALA B 1 317 ? 1.133 -34.062 -22.062 1 89.56 317 ALA B O 1
ATOM 4771 N N . MET B 1 318 ? 1.542 -32.406 -20.578 1 83.75 318 MET B N 1
ATOM 4772 C CA . MET B 1 318 ? 1.298 -31.328 -21.531 1 83.75 318 MET B CA 1
ATOM 4773 C C . MET B 1 318 ? 2.545 -31.031 -22.359 1 83.75 318 MET B C 1
ATOM 4775 O O . MET B 1 318 ? 2.498 -30.234 -23.297 1 83.75 318 MET B O 1
ATOM 4779 N N . LEU B 1 319 ? 3.652 -31.609 -21.984 1 78.81 319 LEU B N 1
ATOM 4780 C CA . LEU B 1 319 ? 4.902 -31.344 -22.703 1 78.81 319 LEU B CA 1
ATOM 4781 C C . LEU B 1 319 ? 5.137 -32.406 -23.781 1 78.81 319 LEU B C 1
ATOM 4783 O O . LEU B 1 319 ? 5.652 -32.094 -24.859 1 78.81 319 LEU B O 1
#